Protein AF-0000000085123681 (afdb_homodimer)

Nearest PDB structures (foldseek):
  4dbl-assembly1_C  TM=9.066E-01  e=1.860E-17  Escherichia coli K-12
  4r9u-assembly1_D  TM=9.111E-01  e=3.218E-17  Escherichia coli K-12
  2qi9-assembly1_D  TM=9.043E-01  e=4.929E-17  Escherichia coli
  2ihy-assembly1_A  TM=8.482E-01  e=7.455E-18  Staphylococcus aureus
  8k1o-assembly1_B  TM=8.898E-01  e=1.957E-13  Mycobacterium tuberculosis H37Rv

Foldseek 3Di:
DKWFAQDDDPQAGGDTDDDDQQFAEEEAEDPSLCVVVVLCVQLCVPPDQGMDDPNHGLNPDDPLVSLQAEAEQDQFQDDDDQAAALLNLLQVLASPHRDVVLSVVLCVLQVNVVRRGPGLNPDDRQVSLSSSVSSQLNSAHSEYEAAASCVPPDDVNLVSVLVVLQDPSHGYYYYYHHALQSLLVSFGWYFYGGRNYTPDTGTSCVCPDPVNCCVRVNQQWDDDPSGIDGPD/DKWFAQDDDPQAGGDTDDDDQQFAEEEAEDPSLCVVVVLCVQLCVPPDQGMDDPNHGLNPDDPLVSLQAEAEQDQFQDDDDQQAALLNLLQVLASPHRDVVLSVVLCVLQVNVVRRGPGLNPDDRQVSLSSSVSSQLNSAHSEYEYAASCVPPDDVNLVSVLVVLQDPSHGYYYYYHHALQSLLVSFGWYFYGGRNYTPDTGTSCVCPDPVNCCVRVNQQWDDDPSGIDGPD

Structure (mmCIF, N/CA/C/O backbone):
data_AF-0000000085123681-model_v1
#
loop_
_entity.id
_entity.type
_entity.pdbx_description
1 polymer 'ABC transporter related protein'
#
loop_
_atom_site.group_PDB
_atom_site.id
_atom_site.type_symbol
_atom_site.label_atom_id
_atom_site.label_alt_id
_atom_site.label_comp_id
_atom_site.label_asym_id
_atom_site.label_entity_id
_atom_site.label_seq_id
_atom_site.pdbx_PDB_ins_code
_atom_site.Cartn_x
_atom_site.Cartn_y
_atom_site.Cartn_z
_atom_site.occupancy
_atom_site.B_iso_or_equiv
_atom_site.auth_seq_id
_atom_site.auth_comp_id
_atom_site.auth_asym_id
_atom_site.auth_atom_id
_atom_site.pdbx_PDB_model_num
ATOM 1 N N . MET A 1 1 ? -5.473 28.062 10.352 1 89.06 1 MET A N 1
ATOM 2 C CA . MET A 1 1 ? -6.574 27.891 9.414 1 89.06 1 MET A CA 1
ATOM 3 C C . MET A 1 1 ? -6.047 27.672 7.996 1 89.06 1 MET A C 1
ATOM 5 O O . MET A 1 1 ? -5.203 28.438 7.523 1 89.06 1 MET A O 1
ATOM 9 N N . LEU A 1 2 ? -6.25 26.625 7.355 1 96.75 2 LEU A N 1
ATOM 10 C CA . LEU A 1 2 ? -5.941 26.391 5.953 1 96.75 2 LEU A CA 1
ATOM 11 C C . LEU A 1 2 ? -7.184 26.562 5.082 1 96.75 2 LEU A C 1
ATOM 13 O O . LEU A 1 2 ? -8.258 26.062 5.426 1 96.75 2 LEU A O 1
ATOM 17 N N . GLU A 1 3 ? -7.031 27.391 3.98 1 97.44 3 GLU A N 1
ATOM 18 C CA . GLU A 1 3 ? -8.156 27.594 3.066 1 97.44 3 GLU A CA 1
ATOM 19 C C . GLU A 1 3 ? -7.703 27.5 1.611 1 97.44 3 GLU A C 1
ATOM 21 O O . GLU A 1 3 ? -6.605 27.938 1.264 1 97.44 3 GLU A O 1
ATOM 26 N N . ILE A 1 4 ? -8.492 26.938 0.807 1 98 4 ILE A N 1
ATOM 27 C CA . ILE A 1 4 ? -8.336 26.922 -0.644 1 98 4 ILE A CA 1
ATOM 28 C C . ILE A 1 4 ? -9.633 27.391 -1.304 1 98 4 ILE A C 1
ATOM 30 O O . ILE A 1 4 ? -10.719 26.938 -0.948 1 98 4 ILE A O 1
ATOM 34 N N . ASN A 1 5 ? -9.484 28.297 -2.256 1 96.62 5 ASN A N 1
ATOM 35 C CA . ASN A 1 5 ? -10.672 28.891 -2.855 1 96.62 5 ASN A CA 1
ATOM 36 C C . ASN A 1 5 ? -10.656 28.766 -4.375 1 96.62 5 ASN A C 1
ATOM 38 O O . ASN A 1 5 ? -9.758 29.281 -5.039 1 96.62 5 ASN A O 1
ATOM 42 N N . ASN A 1 6 ? -11.664 28.062 -4.859 1 96.69 6 ASN A N 1
ATOM 43 C CA . ASN A 1 6 ? -12 28 -6.277 1 96.69 6 ASN A CA 1
ATOM 44 C C . ASN A 1 6 ? -10.789 27.594 -7.121 1 96.69 6 ASN A C 1
ATOM 46 O O . ASN A 1 6 ? -10.477 28.266 -8.109 1 96.69 6 ASN A O 1
ATOM 50 N N . TYR A 1 7 ? -10.117 26.609 -6.738 1 97.62 7 TYR A N 1
ATOM 51 C CA . TYR A 1 7 ? -8.984 26.125 -7.516 1 97.62 7 TYR A CA 1
ATOM 52 C C . TYR A 1 7 ? -9.438 25.141 -8.594 1 97.62 7 TYR A C 1
ATOM 54 O O . TYR A 1 7 ? -10.219 24.234 -8.312 1 97.62 7 TYR A O 1
ATOM 62 N N . THR A 1 8 ? -8.992 25.391 -9.797 1 97.81 8 THR A N 1
ATOM 63 C CA . THR A 1 8 ? -9.281 24.5 -10.914 1 97.81 8 THR A CA 1
ATOM 64 C C . THR A 1 8 ? -8.031 24.25 -11.758 1 97.81 8 THR A C 1
ATOM 66 O O . THR A 1 8 ? -7.23 25.172 -11.969 1 97.81 8 THR A O 1
ATOM 69 N N . SER A 1 9 ? -7.797 23.062 -12.094 1 96.12 9 SER A N 1
ATOM 70 C CA . SER A 1 9 ? -6.75 22.641 -13.016 1 96.12 9 SER A CA 1
ATOM 71 C C . SER A 1 9 ? -7.254 21.531 -13.945 1 96.12 9 SER A C 1
ATOM 73 O O . SER A 1 9 ? -8.461 21.312 -14.055 1 96.12 9 SER A O 1
ATOM 75 N N . SER A 1 10 ? -6.336 20.938 -14.656 1 94 10 SER A N 1
ATOM 76 C CA . SER A 1 10 ? -6.715 19.844 -15.555 1 94 10 SER A CA 1
ATOM 77 C C . SER A 1 10 ? -7.207 18.641 -14.766 1 94 10 SER A C 1
ATOM 79 O O . SER A 1 10 ? -8.031 17.859 -15.258 1 94 10 SER A O 1
ATOM 81 N N . ILE A 1 11 ? -6.809 18.5 -13.508 1 93.88 11 ILE A N 1
ATOM 82 C CA . ILE A 1 11 ? -7.117 17.328 -12.703 1 93.88 11 ILE A CA 1
ATOM 83 C C . ILE A 1 11 ? -8.164 17.672 -11.648 1 93.88 11 ILE A C 1
ATOM 85 O O . ILE A 1 11 ? -9.094 16.906 -11.398 1 93.88 11 ILE A O 1
ATOM 89 N N . LEU A 1 12 ? -8.016 18.859 -11.102 1 97.88 12 LEU A N 1
ATOM 90 C CA . LEU A 1 12 ? -8.891 19.297 -10.023 1 97.88 12 LEU A CA 1
ATOM 91 C C . LEU A 1 12 ? -9.914 20.297 -10.523 1 97.88 12 LEU A C 1
ATOM 93 O O . LEU A 1 12 ? -9.586 21.172 -11.336 1 97.88 12 LEU A O 1
ATOM 97 N N . LYS A 1 13 ? -11.156 20.188 -10.039 1 97.75 13 LYS A N 1
ATOM 98 C CA . LYS A 1 13 ? -12.25 21.031 -10.516 1 97.75 13 LYS A CA 1
ATOM 99 C C . LYS A 1 13 ? -12.953 21.719 -9.352 1 97.75 13 LYS A C 1
ATOM 101 O O . LYS A 1 13 ? -13.586 21.062 -8.516 1 97.75 13 LYS A O 1
ATOM 106 N N . ASP A 1 14 ? -12.812 22.984 -9.352 1 97.56 14 ASP A N 1
ATOM 107 C CA . ASP A 1 14 ? -13.57 23.844 -8.453 1 97.56 14 ASP A CA 1
ATOM 108 C C . ASP A 1 14 ? -13.375 23.422 -6.992 1 97.56 14 ASP A C 1
ATOM 110 O O . ASP A 1 14 ? -14.344 23.172 -6.277 1 97.56 14 ASP A O 1
ATOM 114 N N . ILE A 1 15 ? -12.203 23.375 -6.566 1 98.56 15 ILE A N 1
ATOM 115 C CA . ILE A 1 15 ? -11.875 22.953 -5.211 1 98.56 15 ILE A CA 1
ATOM 116 C C . ILE A 1 15 ? -11.945 24.141 -4.262 1 98.56 15 ILE A C 1
ATOM 118 O O . ILE A 1 15 ? -11.234 25.125 -4.441 1 98.56 15 ILE A O 1
ATOM 122 N N . SER A 1 16 ? -12.828 24.062 -3.293 1 98.56 16 SER A N 1
ATOM 123 C CA . SER A 1 16 ? -12.961 25.078 -2.248 1 98.56 16 SER A CA 1
ATOM 124 C C . SER A 1 16 ? -13.305 24.438 -0.906 1 98.56 16 SER A C 1
ATOM 126 O O . SER A 1 16 ? -14.25 23.641 -0.812 1 98.56 16 SER A O 1
ATOM 128 N N . PHE A 1 17 ? -12.516 24.656 0.119 1 98.31 17 PHE A N 1
ATOM 129 C CA . PHE A 1 17 ? -12.82 24.266 1.49 1 98.31 17 PHE A CA 1
ATOM 130 C C . PHE A 1 17 ? -11.867 24.938 2.469 1 98.31 17 PHE A C 1
ATOM 132 O O . PHE A 1 17 ? -10.922 25.609 2.059 1 98.31 17 PHE A O 1
ATOM 139 N N . HIS A 1 18 ? -12.156 24.859 3.705 1 97.44 18 HIS A N 1
ATOM 140 C CA . HIS A 1 18 ? -11.273 25.375 4.746 1 97.44 18 HIS A CA 1
ATOM 141 C C . HIS A 1 18 ? -11.258 24.453 5.957 1 97.44 18 HIS A C 1
ATOM 143 O O . HIS A 1 18 ? -12.227 23.734 6.207 1 97.44 18 HIS A O 1
ATOM 149 N N . ILE A 1 19 ? -10.18 24.438 6.598 1 96.62 19 ILE A N 1
ATOM 150 C CA . ILE A 1 19 ? -10.047 23.703 7.855 1 96.62 19 ILE A CA 1
ATOM 151 C C . ILE A 1 19 ? -9.547 24.641 8.953 1 96.62 19 ILE A C 1
ATOM 153 O O . ILE A 1 19 ? -8.672 25.469 8.711 1 96.62 19 ILE A O 1
ATOM 157 N N . LYS A 1 20 ? -10.133 24.484 10.117 1 96.31 20 LYS A N 1
ATOM 158 C CA . LYS A 1 20 ? -9.781 25.328 11.25 1 96.31 20 LYS A CA 1
ATOM 159 C C . LYS A 1 20 ? -8.438 24.922 11.836 1 96.31 20 LYS A C 1
ATOM 161 O O . LYS A 1 20 ? -7.914 23.859 11.531 1 96.31 20 LYS A O 1
ATOM 166 N N . GLU A 1 21 ? -8.039 25.828 12.664 1 92.94 21 GLU A N 1
ATOM 167 C CA . GLU A 1 21 ? -6.824 25.5 13.398 1 92.94 21 GLU A CA 1
ATOM 168 C C . GLU A 1 21 ? -7.027 24.266 14.289 1 92.94 21 GLU A C 1
ATOM 170 O O . GLU A 1 21 ? -8.086 24.109 14.906 1 92.94 21 GLU A O 1
ATOM 175 N N . ASN A 1 22 ? -6.176 23.344 14.297 1 88.94 22 ASN A N 1
ATOM 176 C CA . ASN A 1 22 ? -6.145 22.125 15.117 1 88.94 22 ASN A CA 1
ATOM 177 C C . ASN A 1 22 ? -7.18 21.109 14.648 1 88.94 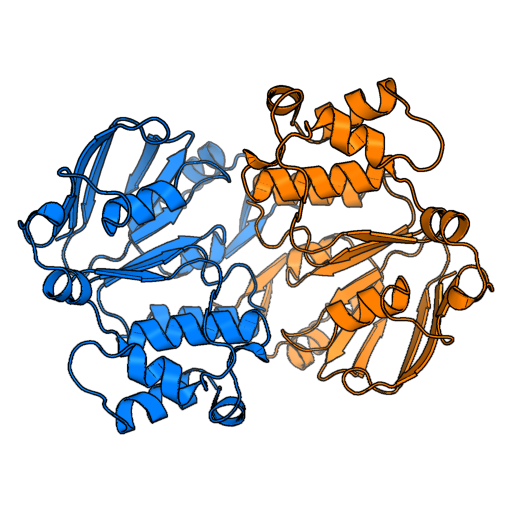22 ASN A C 1
ATOM 179 O O . ASN A 1 22 ? -7.523 20.188 15.391 1 88.94 22 ASN A O 1
ATOM 183 N N . GLU A 1 23 ? -7.809 21.422 13.547 1 96.5 23 GLU A N 1
ATOM 184 C CA . GLU A 1 23 ? -8.703 20.438 12.945 1 96.5 23 GLU A CA 1
ATOM 185 C C . GLU A 1 23 ? -7.953 19.531 11.961 1 96.5 23 GLU A C 1
ATOM 187 O O . GLU A 1 23 ? -7.367 20.016 10.992 1 96.5 23 GLU A O 1
ATOM 192 N N . ASN A 1 24 ? -7.949 18.281 12.281 1 98.31 24 ASN A N 1
ATOM 193 C CA . ASN A 1 24 ? -7.301 17.328 11.398 1 98.31 24 ASN A CA 1
ATOM 194 C C . ASN A 1 24 ? -8.242 16.859 10.289 1 98.31 24 ASN A C 1
ATOM 196 O O . ASN A 1 24 ? -9.461 16.891 10.453 1 98.31 24 ASN A O 1
ATOM 200 N N . LEU A 1 25 ? -7.676 16.5 9.18 1 98.75 25 LEU A N 1
ATOM 201 C CA . LEU A 1 25 ? -8.453 16.156 7.988 1 98.75 25 LEU A CA 1
ATOM 202 C C . LEU A 1 25 ? -7.98 14.836 7.391 1 98.75 25 LEU A C 1
ATOM 204 O O . LEU A 1 25 ? -6.777 14.57 7.34 1 98.75 25 LEU A O 1
ATOM 208 N N . ILE A 1 26 ? -8.914 14.047 6.969 1 98.81 26 ILE A N 1
ATOM 209 C CA . ILE A 1 26 ? -8.625 12.875 6.148 1 98.81 26 ILE A CA 1
ATOM 210 C C . ILE A 1 26 ? -9.164 13.094 4.734 1 98.81 26 ILE A C 1
ATOM 212 O O . ILE A 1 26 ? -10.305 13.539 4.559 1 98.81 26 ILE A O 1
ATOM 216 N N . ILE A 1 27 ? -8.344 12.82 3.795 1 98.62 27 ILE A N 1
ATOM 217 C CA . ILE A 1 27 ? -8.758 12.883 2.398 1 98.62 27 ILE A CA 1
ATOM 218 C C . ILE A 1 27 ? -8.93 11.469 1.846 1 98.62 27 ILE A C 1
ATOM 220 O O . ILE A 1 27 ? -7.984 10.672 1.862 1 98.62 27 ILE A O 1
ATOM 224 N N . LEU A 1 28 ? -10.117 11.172 1.39 1 97.94 28 LEU A N 1
ATOM 225 C CA . LEU A 1 28 ? -10.477 9.875 0.819 1 97.94 28 LEU A CA 1
ATOM 226 C C . LEU A 1 28 ? -10.898 10.023 -0.64 1 97.94 28 LEU A C 1
ATOM 228 O O . LEU A 1 28 ? -11.188 11.133 -1.097 1 97.94 28 LEU A O 1
ATOM 232 N N . GLY A 1 29 ? -10.922 8.914 -1.318 1 95.56 29 GLY A N 1
ATOM 233 C CA . GLY A 1 29 ? -11.297 8.852 -2.723 1 95.56 29 GLY A CA 1
ATOM 234 C C . GLY A 1 29 ? -10.68 7.676 -3.453 1 95.56 29 GLY A C 1
ATOM 235 O O . GLY A 1 29 ? -9.703 7.086 -2.979 1 95.56 29 GLY A O 1
ATOM 236 N N . HIS A 1 30 ? -11.211 7.379 -4.57 1 91.31 30 HIS A N 1
ATOM 237 C CA . HIS A 1 30 ? -10.703 6.262 -5.355 1 91.31 30 HIS A CA 1
ATOM 238 C C . HIS A 1 30 ? -9.352 6.594 -5.98 1 91.31 30 HIS A C 1
ATOM 240 O O . HIS A 1 30 ? -8.922 7.746 -5.957 1 91.31 30 HIS A O 1
ATOM 246 N N . ASN A 1 31 ? -8.688 5.574 -6.508 1 88.94 31 ASN A N 1
ATOM 247 C CA . ASN A 1 31 ? -7.449 5.809 -7.242 1 88.94 31 ASN A CA 1
ATOM 248 C C . ASN A 1 31 ? -7.668 6.754 -8.422 1 88.94 31 ASN A C 1
ATOM 250 O O . ASN A 1 31 ? -8.617 6.586 -9.188 1 88.94 31 ASN A O 1
ATOM 254 N N . GLY A 1 32 ? -6.855 7.758 -8.508 1 87.62 32 GLY A N 1
ATOM 255 C CA . GLY A 1 32 ? -6.957 8.695 -9.609 1 87.62 32 GLY A CA 1
ATOM 256 C C . GLY A 1 32 ? -7.926 9.836 -9.344 1 87.62 32 GLY A C 1
ATOM 257 O O . GLY A 1 32 ? -8.188 10.656 -10.219 1 87.62 32 GLY A O 1
ATOM 258 N N . ALA A 1 33 ? -8.398 9.953 -8.148 1 93.19 33 ALA A N 1
ATOM 259 C CA . ALA A 1 33 ? -9.414 10.953 -7.836 1 93.19 33 ALA A CA 1
ATOM 260 C C . ALA A 1 33 ? -8.805 12.344 -7.723 1 93.19 33 ALA A C 1
ATOM 262 O O . ALA A 1 33 ? -9.531 13.344 -7.668 1 93.19 33 ALA A O 1
ATOM 263 N N . GLY A 1 34 ? -7.512 12.453 -7.645 1 94.62 34 GLY A N 1
ATOM 264 C CA . GLY A 1 34 ? -6.848 13.75 -7.559 1 94.62 34 GLY A CA 1
ATOM 265 C C . GLY A 1 34 ? -6.293 14.047 -6.176 1 94.62 34 GLY A C 1
ATOM 266 O O . GLY A 1 34 ? -5.883 15.172 -5.895 1 94.62 34 GLY A O 1
ATOM 267 N N . LYS A 1 35 ? -6.262 13.094 -5.293 1 96.31 35 LYS A N 1
ATOM 268 C CA . LYS A 1 35 ? -5.879 13.281 -3.898 1 96.31 35 LYS A CA 1
ATOM 269 C C . LYS A 1 35 ? -4.445 13.789 -3.783 1 96.31 35 LYS A C 1
ATOM 271 O O . LYS A 1 35 ? -4.18 14.773 -3.092 1 96.31 35 LYS A O 1
ATOM 276 N N . SER A 1 36 ? -3.535 13.094 -4.496 1 94.25 36 SER A N 1
ATOM 277 C CA . SER A 1 36 ? -2.129 13.477 -4.445 1 94.25 36 SER A CA 1
ATOM 278 C C . SER A 1 36 ? -1.908 14.852 -5.066 1 94.25 36 SER A C 1
ATOM 280 O O . SER A 1 36 ? -1.092 15.633 -4.578 1 94.25 36 SER A O 1
ATOM 282 N N . THR A 1 37 ? -2.6 15.141 -6.141 1 95.44 37 THR A N 1
ATOM 283 C CA . THR A 1 37 ? -2.525 16.469 -6.75 1 95.44 37 THR A CA 1
ATOM 284 C C . THR A 1 37 ? -2.992 17.547 -5.773 1 95.44 37 THR A C 1
ATOM 286 O O . THR A 1 37 ? -2.346 18.578 -5.637 1 95.44 37 THR A O 1
ATOM 289 N N . LEU A 1 38 ? -4.066 17.25 -5.117 1 98 38 LEU A N 1
ATOM 290 C CA . LEU A 1 38 ? -4.566 18.203 -4.125 1 98 38 LEU A CA 1
ATOM 291 C C . LEU A 1 38 ? -3.535 18.438 -3.027 1 98 38 LEU A C 1
ATOM 293 O O . LEU A 1 38 ? -3.297 19.578 -2.629 1 98 38 LEU A O 1
ATOM 297 N N . ALA A 1 39 ? -2.902 17.359 -2.566 1 97.5 39 ALA A N 1
ATOM 298 C CA . ALA A 1 39 ? -1.876 17.469 -1.533 1 97.5 39 ALA A CA 1
ATOM 299 C C . ALA A 1 39 ? -0.741 18.391 -1.988 1 97.5 39 ALA A C 1
ATOM 301 O O . ALA A 1 39 ? -0.272 19.234 -1.223 1 97.5 39 ALA A O 1
ATOM 302 N N . LYS A 1 40 ? -0.34 18.266 -3.203 1 96.81 40 LYS A N 1
ATOM 303 C CA . LYS A 1 40 ? 0.75 19.062 -3.754 1 96.81 40 LYS A CA 1
ATOM 304 C C . LYS A 1 40 ? 0.334 20.531 -3.914 1 96.81 40 LYS A C 1
ATOM 306 O O . LYS A 1 40 ? 1.151 21.438 -3.744 1 96.81 40 LYS A O 1
ATOM 311 N N . VAL A 1 41 ? -0.884 20.719 -4.242 1 97.31 41 VAL A N 1
ATOM 312 C CA . VAL A 1 41 ? -1.42 22.078 -4.348 1 97.31 41 VAL A CA 1
ATOM 313 C C . VAL A 1 41 ? -1.457 22.719 -2.969 1 97.31 41 VAL A C 1
ATOM 315 O O . VAL A 1 41 ? -0.987 23.844 -2.793 1 97.31 41 VAL A O 1
ATOM 318 N N . LEU A 1 42 ? -1.96 22 -1.982 1 97.5 42 LEU A N 1
ATOM 319 C CA . LEU A 1 42 ? -2.082 22.531 -0.626 1 97.5 42 LEU A CA 1
ATOM 320 C C . LEU A 1 42 ? -0.713 22.875 -0.052 1 97.5 42 LEU A C 1
ATOM 322 O O . LEU A 1 42 ? -0.587 23.812 0.741 1 97.5 42 LEU A O 1
ATOM 326 N N . SER A 1 43 ? 0.313 22.141 -0.444 1 95.75 43 SER A N 1
ATOM 327 C CA . SER A 1 43 ? 1.657 22.344 0.089 1 95.75 43 SER A CA 1
ATOM 328 C C . SER A 1 43 ? 2.477 23.266 -0.812 1 95.75 43 SER A C 1
ATOM 330 O O . SER A 1 43 ? 3.672 23.453 -0.586 1 95.75 43 SER A O 1
ATOM 332 N N . ASN A 1 44 ? 1.886 23.703 -1.94 1 94.88 44 ASN A N 1
ATOM 333 C CA . ASN A 1 44 ? 2.465 24.641 -2.898 1 94.88 44 ASN A CA 1
ATOM 334 C C . ASN A 1 44 ? 3.604 24 -3.688 1 94.88 44 ASN A C 1
ATOM 336 O O . ASN A 1 44 ? 4.445 24.703 -4.25 1 94.88 44 ASN A O 1
ATOM 340 N N . LEU A 1 45 ? 3.713 22.734 -3.617 1 93.44 45 LEU A N 1
ATOM 341 C CA . LEU A 1 45 ? 4.605 22.062 -4.547 1 93.44 45 LEU A CA 1
ATOM 342 C C . LEU A 1 45 ? 4.152 22.266 -5.988 1 93.44 45 LEU A C 1
ATOM 344 O O . LEU A 1 45 ? 4.969 22.234 -6.914 1 93.44 45 LEU A O 1
ATOM 348 N N . ILE A 1 46 ? 2.891 22.312 -6.168 1 94.62 46 ILE A N 1
ATOM 349 C CA . ILE A 1 46 ? 2.307 22.891 -7.371 1 94.62 46 ILE A CA 1
ATOM 350 C C . ILE A 1 46 ? 1.895 24.344 -7.102 1 94.62 46 ILE A C 1
ATOM 352 O O . ILE A 1 46 ? 0.956 24.594 -6.344 1 94.62 46 ILE A O 1
ATOM 356 N N . GLU A 1 47 ? 2.531 25.172 -7.691 1 93.75 47 GLU A N 1
ATOM 357 C CA . GLU A 1 47 ? 2.355 26.594 -7.406 1 93.75 47 GLU A CA 1
ATOM 358 C C . GLU A 1 47 ? 0.937 27.062 -7.73 1 93.75 47 GLU A C 1
ATOM 360 O O . GLU A 1 47 ? 0.366 26.656 -8.742 1 93.75 47 GLU A O 1
ATOM 365 N N . ASN A 1 48 ? 0.428 27.875 -6.812 1 93.25 48 ASN A N 1
ATOM 366 C CA . ASN A 1 48 ? -0.916 28.422 -6.98 1 93.25 48 ASN A CA 1
ATOM 367 C C . ASN A 1 48 ? -1.164 29.609 -6.047 1 93.25 48 ASN A C 1
ATOM 369 O O . ASN A 1 48 ? -0.408 29.812 -5.098 1 93.25 48 ASN A O 1
ATOM 373 N N . SER A 1 49 ? -2.189 30.328 -6.293 1 93.62 49 SER A N 1
ATOM 374 C CA . SER A 1 49 ? -2.523 31.484 -5.473 1 93.62 49 SER A CA 1
ATOM 375 C C . SER A 1 49 ? -3.828 31.266 -4.715 1 93.62 49 SER A C 1
ATOM 377 O O . SER A 1 49 ? -4.355 32.188 -4.098 1 93.62 49 SER A O 1
ATOM 379 N N . SER A 1 50 ? -4.289 30.094 -4.707 1 96.12 50 SER A N 1
ATOM 380 C CA . SER A 1 50 ? -5.629 29.828 -4.188 1 96.12 50 SER A CA 1
ATOM 381 C C . SER A 1 50 ? -5.57 29.344 -2.742 1 96.12 50 SER A C 1
ATOM 383 O O . SER A 1 50 ? -6.605 29.219 -2.082 1 96.12 50 SER A O 1
ATOM 385 N N . VAL A 1 51 ? -4.387 29.031 -2.238 1 97 51 VAL A N 1
ATOM 386 C CA . VAL A 1 51 ? -4.246 28.438 -0.915 1 97 51 VAL A CA 1
ATOM 387 C C . VAL A 1 51 ? -3.717 29.469 0.068 1 97 51 VAL A C 1
ATOM 389 O O . VAL A 1 51 ? -2.738 30.172 -0.22 1 97 51 VAL A O 1
ATOM 392 N N . LYS A 1 52 ? -4.355 29.562 1.202 1 96.25 52 LYS A N 1
ATOM 393 C CA . LYS A 1 52 ? -3.916 30.422 2.295 1 96.25 52 LYS A CA 1
ATOM 394 C C . LYS A 1 52 ? -3.799 29.641 3.6 1 96.25 52 LYS A C 1
ATOM 396 O O . LYS A 1 52 ? -4.617 28.766 3.883 1 96.25 52 LYS A O 1
ATOM 401 N N . ILE A 1 53 ? -2.789 29.906 4.305 1 95.5 53 ILE A N 1
ATOM 402 C CA . ILE A 1 53 ? -2.621 29.406 5.664 1 95.5 53 ILE A CA 1
ATOM 403 C C . ILE A 1 53 ? -2.467 30.594 6.625 1 95.5 53 ILE A C 1
ATOM 405 O O . ILE A 1 53 ? -1.621 31.469 6.418 1 95.5 53 ILE A O 1
ATOM 409 N N . PHE A 1 54 ? -3.301 30.625 7.594 1 92.88 54 PHE A N 1
ATOM 410 C CA . PHE A 1 54 ? -3.34 31.75 8.516 1 92.88 54 PHE A CA 1
ATOM 411 C C . PHE A 1 54 ? -3.436 33.062 7.762 1 92.88 54 PHE A C 1
ATOM 413 O O . PHE A 1 54 ? -2.668 34 8.023 1 92.88 54 PHE A O 1
ATOM 420 N N . ASN A 1 55 ? -4.188 33.094 6.801 1 90.62 55 ASN A N 1
ATOM 421 C CA . ASN A 1 55 ? -4.539 34.25 6 1 90.62 55 ASN A CA 1
ATOM 422 C C . ASN A 1 55 ? -3.359 34.719 5.152 1 90.62 55 ASN A C 1
ATOM 424 O O . ASN A 1 55 ? -3.352 35.844 4.668 1 90.62 55 ASN A O 1
ATOM 428 N N . GLN A 1 56 ? -2.363 33.938 5.055 1 91.56 56 GLN A N 1
ATOM 429 C CA . GLN A 1 56 ? -1.228 34.25 4.195 1 91.56 56 GLN A CA 1
ATOM 430 C C . GLN A 1 56 ? -1.214 33.344 2.955 1 91.56 56 GLN A C 1
ATOM 432 O O . GLN A 1 56 ? -1.338 32.125 3.061 1 91.56 56 GLN A O 1
ATOM 437 N N . ASN A 1 57 ? -1.029 34.031 1.874 1 92.19 57 ASN A N 1
ATOM 438 C CA . ASN A 1 57 ? -0.898 33.25 0.641 1 92.19 57 ASN A CA 1
ATOM 439 C C . ASN A 1 57 ? 0.441 32.531 0.576 1 92.19 57 ASN A C 1
ATOM 441 O O . ASN A 1 57 ? 1.498 33.156 0.706 1 92.19 57 ASN A O 1
ATOM 445 N N . LEU A 1 58 ? 0.416 31.281 0.277 1 89.81 58 LEU A N 1
ATOM 446 C CA . LEU A 1 58 ? 1.618 30.453 0.318 1 89.81 58 LEU A CA 1
ATOM 447 C C . LEU A 1 58 ? 2.604 30.875 -0.766 1 89.81 58 LEU A C 1
ATOM 449 O O . LEU A 1 58 ? 3.816 30.719 -0.603 1 89.81 58 LEU A O 1
ATOM 453 N N . GLU A 1 59 ? 2.066 31.359 -1.829 1 86.94 59 GLU A N 1
ATOM 454 C CA . GLU A 1 59 ? 2.934 31.766 -2.93 1 86.94 59 GLU A CA 1
ATOM 455 C C . GLU A 1 59 ? 3.756 33 -2.555 1 86.94 59 GLU A C 1
ATOM 457 O O . GLU A 1 59 ? 4.797 33.25 -3.16 1 86.94 59 GLU A O 1
ATOM 462 N N . ASN A 1 60 ? 3.328 33.719 -1.537 1 89.75 60 ASN A N 1
ATOM 463 C CA . ASN A 1 60 ? 3.941 35 -1.206 1 89.75 60 ASN A CA 1
ATOM 464 C C . ASN A 1 60 ? 4.898 34.875 -0.024 1 89.75 60 ASN A C 1
ATOM 466 O O . ASN A 1 60 ? 5.465 35.875 0.431 1 89.75 60 ASN A O 1
ATOM 470 N N . ILE A 1 61 ? 5.055 33.688 0.452 1 90.44 61 ILE A N 1
ATOM 471 C CA . ILE A 1 61 ? 5.922 33.562 1.617 1 90.44 61 ILE A CA 1
ATOM 472 C C . ILE A 1 61 ? 7.227 32.875 1.213 1 90.44 61 ILE A C 1
ATOM 474 O O . ILE A 1 61 ? 7.285 32.219 0.183 1 90.44 61 ILE A O 1
ATOM 478 N N . SER A 1 62 ? 8.258 33.156 2.053 1 91.31 62 SER A N 1
ATOM 479 C CA . SER A 1 62 ? 9.555 32.562 1.773 1 91.31 62 SER A CA 1
ATOM 480 C C . SER A 1 62 ? 9.508 31.031 1.946 1 91.31 62 SER A C 1
ATOM 482 O O . SER A 1 62 ? 8.633 30.516 2.639 1 91.31 62 SER A O 1
ATOM 484 N N . ASP A 1 63 ? 10.43 30.375 1.369 1 90.19 63 ASP A N 1
ATOM 485 C CA . ASP A 1 63 ? 10.523 28.922 1.469 1 90.19 63 ASP A CA 1
ATOM 486 C C . ASP A 1 63 ? 10.703 28.469 2.92 1 90.19 63 ASP A C 1
ATOM 488 O O . ASP A 1 63 ? 10.117 27.469 3.346 1 90.19 63 ASP A O 1
ATOM 492 N N . LYS A 1 64 ? 11.461 29.25 3.59 1 91.75 64 LYS A N 1
ATOM 493 C CA . LYS A 1 64 ? 11.711 28.922 4.988 1 91.75 64 LYS A CA 1
ATOM 494 C C . LYS A 1 64 ? 10.438 29.031 5.82 1 91.75 64 LYS A C 1
ATOM 496 O O . LYS A 1 64 ? 10.133 28.141 6.613 1 91.75 64 LYS A O 1
ATOM 501 N N . GLN A 1 65 ? 9.758 30.078 5.59 1 93.56 65 GLN A N 1
ATOM 502 C CA . GLN A 1 65 ? 8.5 30.266 6.312 1 93.56 65 GLN A CA 1
ATOM 503 C C . GLN A 1 65 ? 7.477 29.219 5.918 1 93.56 65 GLN A C 1
ATOM 505 O O . GLN A 1 65 ? 6.746 28.703 6.766 1 93.56 65 GLN A O 1
ATOM 510 N N . ARG A 1 66 ? 7.438 28.938 4.688 1 94.12 66 ARG A N 1
ATOM 511 C CA . ARG A 1 66 ? 6.516 27.906 4.199 1 94.12 66 ARG A CA 1
ATOM 512 C C . ARG A 1 66 ? 6.785 26.562 4.867 1 94.12 66 ARG A C 1
ATOM 514 O O . ARG A 1 66 ? 5.852 25.859 5.258 1 94.12 66 ARG A O 1
ATOM 521 N N . ALA A 1 67 ? 8.047 26.266 5.023 1 94.12 67 ALA A N 1
ATOM 522 C CA . ALA A 1 67 ? 8.445 25 5.613 1 94.12 67 ALA A CA 1
ATOM 523 C C . ALA A 1 67 ? 7.977 24.891 7.062 1 94.12 67 ALA A C 1
ATOM 525 O O . ALA A 1 67 ? 7.703 23.797 7.559 1 94.12 67 ALA A O 1
ATOM 526 N N . THR A 1 68 ? 7.867 26 7.707 1 95.12 68 THR A N 1
ATOM 527 C CA . THR A 1 68 ? 7.41 25.984 9.094 1 95.12 68 THR A CA 1
ATOM 528 C C . THR A 1 68 ? 5.891 25.828 9.156 1 95.12 68 THR A C 1
ATOM 530 O O . THR A 1 68 ? 5.352 25.359 10.156 1 95.12 68 THR A O 1
ATOM 533 N N . LEU A 1 69 ? 5.246 26.203 8.094 1 95.44 69 LEU A N 1
ATOM 534 C CA . LEU A 1 69 ? 3.789 26.188 8.094 1 95.44 69 LEU A CA 1
ATOM 535 C C . LEU A 1 69 ? 3.252 24.844 7.637 1 95.44 69 LEU A C 1
ATOM 537 O O . LEU A 1 69 ? 2.309 24.312 8.227 1 95.44 69 LEU A O 1
ATOM 541 N N . ILE A 1 70 ? 3.881 24.344 6.562 1 96.88 70 ILE A N 1
ATOM 542 C CA . ILE A 1 70 ? 3.299 23.141 5.984 1 96.88 70 ILE A CA 1
ATOM 543 C C . ILE A 1 70 ? 4.41 22.203 5.504 1 96.88 70 ILE A C 1
ATOM 545 O O . ILE A 1 70 ? 5.402 22.656 4.922 1 96.88 70 ILE A O 1
ATOM 549 N N . ASN A 1 71 ? 4.316 20.922 5.887 1 97 71 ASN A N 1
ATOM 550 C CA . ASN A 1 71 ? 5.215 19.859 5.465 1 97 71 ASN A CA 1
ATOM 551 C C . ASN A 1 71 ? 4.469 18.781 4.684 1 97 71 ASN A C 1
ATOM 553 O O . ASN A 1 71 ? 3.338 18.422 5.031 1 97 71 ASN A O 1
ATOM 557 N N . TYR A 1 72 ? 5.055 18.297 3.59 1 97.44 72 TYR A N 1
ATOM 558 C CA . TYR A 1 72 ? 4.48 17.25 2.76 1 97.44 72 TYR A CA 1
ATOM 559 C C . TYR A 1 72 ? 5.316 15.977 2.834 1 97.44 72 TYR A C 1
ATOM 561 O O . TYR A 1 72 ? 6.512 15.992 2.523 1 97.44 72 TYR A O 1
ATOM 569 N N . ILE A 1 73 ? 4.625 14.906 3.275 1 97.06 73 ILE A N 1
ATOM 570 C CA . ILE A 1 73 ? 5.262 13.594 3.336 1 97.06 73 ILE A CA 1
ATOM 571 C C . ILE A 1 73 ? 4.785 12.734 2.166 1 97.06 73 ILE A C 1
ATOM 573 O O . ILE A 1 73 ? 3.621 12.336 2.115 1 97.06 73 ILE A O 1
ATOM 577 N N . PRO A 1 74 ? 5.695 12.367 1.263 1 94.12 74 PRO A N 1
ATOM 578 C CA . PRO A 1 74 ? 5.32 11.602 0.07 1 94.12 74 PRO A CA 1
ATOM 579 C C . PRO A 1 74 ? 5.051 10.133 0.374 1 94.12 74 PRO A C 1
ATOM 581 O O . PRO A 1 74 ? 5.395 9.648 1.455 1 94.12 74 PRO A O 1
ATOM 584 N N . PRO A 1 75 ? 4.418 9.461 -0.584 1 89 75 PRO A N 1
ATOM 585 C CA . PRO A 1 75 ? 4.113 8.039 -0.384 1 89 75 PRO A CA 1
ATOM 586 C C . PRO A 1 75 ? 5.359 7.16 -0.396 1 89 75 PRO A C 1
ATOM 588 O O . PRO A 1 75 ? 5.336 6.043 0.126 1 89 75 PRO A O 1
ATOM 591 N N . LYS A 1 76 ? 6.352 7.609 -1.057 1 83.81 76 LYS A N 1
ATOM 592 C CA . LYS A 1 76 ? 7.582 6.832 -1.14 1 83.81 76 LYS A CA 1
ATOM 593 C C . LYS A 1 76 ? 8.781 7.652 -0.668 1 83.81 76 LYS A C 1
ATOM 595 O O . LYS A 1 76 ? 8.883 8.844 -0.962 1 83.81 76 LYS A O 1
ATOM 600 N N . PHE A 1 77 ? 9.578 6.887 0.035 1 79.56 77 PHE A N 1
ATOM 601 C CA . PHE A 1 77 ? 10.844 7.469 0.474 1 79.56 77 PHE A CA 1
ATOM 602 C C . PHE A 1 77 ? 11.82 7.578 -0.689 1 79.56 77 PHE A C 1
ATOM 604 O O . PHE A 1 77 ? 12.156 6.578 -1.326 1 79.56 77 PHE A O 1
ATOM 611 N N . GLU A 1 78 ? 12.109 8.688 -1.101 1 75.88 78 GLU A N 1
ATOM 612 C CA . GLU A 1 78 ? 13.102 8.875 -2.154 1 75.88 78 GLU A CA 1
ATOM 613 C C . GLU A 1 78 ? 14.305 9.656 -1.645 1 75.88 78 GLU A C 1
ATOM 615 O O . GLU A 1 78 ? 14.156 10.75 -1.099 1 75.88 78 GLU A O 1
ATOM 620 N N . ILE A 1 79 ? 15.383 8.945 -1.48 1 69.88 79 ILE A N 1
ATOM 621 C CA . ILE A 1 79 ? 16.594 9.641 -1.045 1 69.88 79 ILE A CA 1
ATOM 622 C C . ILE A 1 79 ? 17.609 9.672 -2.182 1 69.88 79 ILE A C 1
ATOM 624 O O . ILE A 1 79 ? 17.828 8.656 -2.846 1 69.88 79 ILE A O 1
ATOM 628 N N . PHE A 1 80 ? 18.156 10.727 -2.295 1 65.69 80 PHE A N 1
ATOM 629 C CA . PHE A 1 80 ? 19.156 10.922 -3.348 1 65.69 80 PHE A CA 1
ATOM 630 C C . PHE A 1 80 ? 20.547 10.523 -2.865 1 65.69 80 PHE A C 1
ATOM 632 O O . PHE A 1 80 ? 21.375 10.07 -3.654 1 65.69 80 PHE A O 1
ATOM 639 N N . ASP A 1 81 ? 20.781 10.703 -1.628 1 74.06 81 ASP A N 1
ATOM 640 C CA . ASP A 1 81 ? 22.109 10.398 -1.073 1 74.06 81 ASP A CA 1
ATOM 641 C C . ASP A 1 81 ? 22.156 8.977 -0.523 1 74.06 81 ASP A C 1
ATOM 643 O O . ASP A 1 81 ? 21.531 8.672 0.497 1 74.06 81 ASP A O 1
ATOM 647 N N . GLU A 1 82 ? 22.938 8.234 -1.133 1 78.56 82 GLU A N 1
ATOM 648 C CA . GLU A 1 82 ? 23 6.809 -0.834 1 78.56 82 GLU A CA 1
ATOM 649 C C . GLU A 1 82 ? 23.688 6.555 0.505 1 78.56 82 GLU A C 1
ATOM 651 O O . GLU A 1 82 ? 23.578 5.465 1.07 1 78.56 82 GLU A O 1
ATOM 656 N N . TYR A 1 83 ? 24.25 7.582 1.136 1 86.62 83 TYR A N 1
ATOM 657 C CA . TYR A 1 83 ? 25.094 7.332 2.303 1 86.62 83 TYR A CA 1
ATOM 658 C C . TYR A 1 83 ? 24.531 8.031 3.535 1 86.62 83 TYR A C 1
ATOM 660 O O . TYR A 1 83 ? 25.172 8.047 4.59 1 86.62 83 TYR A O 1
ATOM 668 N N . ILE A 1 84 ? 23.453 8.516 3.488 1 91.69 84 ILE A N 1
ATOM 669 C CA . ILE A 1 84 ? 22.875 9.219 4.633 1 91.69 84 ILE A CA 1
ATOM 670 C C . ILE A 1 84 ? 22.328 8.211 5.641 1 91.69 84 ILE A C 1
ATOM 672 O O . ILE A 1 84 ? 21.625 7.27 5.266 1 91.69 84 ILE A O 1
ATOM 676 N N . THR A 1 85 ? 22.734 8.391 6.879 1 93.81 85 THR A N 1
ATOM 677 C CA . THR A 1 85 ? 22.25 7.516 7.945 1 93.81 85 THR A CA 1
ATOM 678 C C . THR A 1 85 ? 20.891 7.969 8.445 1 93.81 85 THR A C 1
ATOM 680 O O . THR A 1 85 ? 20.438 9.078 8.141 1 93.81 85 THR A O 1
ATOM 683 N N . LEU A 1 86 ? 20.266 7.094 9.172 1 95.12 86 LEU A N 1
ATOM 684 C CA . LEU A 1 86 ? 18.969 7.414 9.773 1 95.12 86 LEU A CA 1
ATOM 685 C C . LEU A 1 86 ? 19.062 8.688 10.609 1 95.12 86 LEU A C 1
ATOM 687 O O . LEU A 1 86 ? 18.25 9.602 10.445 1 95.12 86 LEU A O 1
ATOM 691 N N . ARG A 1 87 ? 20.047 8.742 11.516 1 94.38 87 ARG A N 1
ATOM 692 C CA . ARG A 1 87 ? 20.203 9.898 12.391 1 94.38 87 ARG A CA 1
ATOM 693 C C . ARG A 1 87 ? 20.438 11.172 11.586 1 94.38 87 ARG A C 1
ATOM 695 O O . ARG A 1 87 ? 19.828 12.211 11.852 1 94.38 87 ARG A O 1
ATOM 702 N N . GLU A 1 88 ? 21.312 11.062 10.602 1 93.62 88 GLU A N 1
ATOM 703 C CA . GLU A 1 88 ? 21.609 12.219 9.766 1 93.62 88 GLU A CA 1
ATOM 704 C C . GLU A 1 88 ? 20.359 12.711 9.047 1 93.62 88 GLU A C 1
ATOM 706 O O . GLU A 1 88 ? 20.141 13.922 8.938 1 93.62 88 GLU A O 1
ATOM 711 N N . PHE A 1 89 ? 19.594 11.812 8.555 1 94.25 89 PHE A N 1
ATOM 712 C CA . PHE A 1 89 ? 18.359 12.164 7.859 1 94.25 89 PHE A CA 1
ATOM 713 C C . PHE A 1 89 ? 17.422 12.938 8.781 1 94.25 89 PHE A C 1
ATOM 715 O O . PHE A 1 89 ? 16.859 13.961 8.383 1 94.25 89 PHE A O 1
ATOM 722 N N . LEU A 1 90 ? 17.281 12.43 9.992 1 95 90 LEU A N 1
ATOM 723 C CA . LEU A 1 90 ? 16.422 13.094 10.969 1 95 90 LEU A CA 1
ATOM 724 C C . LEU A 1 90 ? 16.984 14.461 11.344 1 95 90 LEU A C 1
ATOM 726 O O . LEU A 1 90 ? 16.234 15.414 11.555 1 95 90 LEU A O 1
ATOM 730 N N . GLU A 1 91 ? 18.297 14.57 11.414 1 94.19 91 GLU A N 1
ATOM 731 C CA . GLU A 1 91 ? 18.938 15.859 11.695 1 94.19 91 GLU A CA 1
ATOM 732 C C . GLU A 1 91 ? 18.641 16.875 10.594 1 94.19 91 GLU A C 1
ATOM 734 O O . GLU A 1 91 ? 18.328 18.031 10.875 1 94.19 91 GLU A O 1
ATOM 739 N N . LEU A 1 92 ? 18.688 16.406 9.375 1 92.38 92 LEU A N 1
ATOM 740 C CA . LEU A 1 92 ? 18.469 17.266 8.219 1 92.38 92 LEU A CA 1
ATOM 741 C C . LEU A 1 92 ? 17 17.688 8.117 1 92.38 92 LEU A C 1
ATOM 743 O O . LEU A 1 92 ? 16.672 18.656 7.438 1 92.38 92 LEU A O 1
ATOM 747 N N . SER A 1 93 ? 16.156 16.969 8.742 1 92.81 93 SER A N 1
ATOM 748 C CA . SER A 1 93 ? 14.727 17.234 8.672 1 92.81 93 SER A CA 1
ATOM 749 C C . SER A 1 93 ? 14.328 18.375 9.594 1 92.81 93 SER A C 1
ATOM 751 O O . SER A 1 93 ? 13.211 18.891 9.516 1 92.81 93 SER A O 1
ATOM 753 N N . CYS A 1 94 ? 15.234 18.781 10.43 1 92.38 94 CYS A N 1
ATOM 754 C CA . CYS A 1 94 ? 14.977 19.875 11.359 1 92.38 94 CYS A CA 1
ATOM 755 C C . CYS A 1 94 ? 15.062 21.219 10.656 1 92.38 94 CYS A C 1
ATOM 757 O O . CYS A 1 94 ? 16.031 21.484 9.945 1 92.38 94 CYS A O 1
ATOM 759 N N . ILE A 1 95 ? 14.109 22.031 10.836 1 85.62 95 ILE A N 1
ATOM 760 C CA . ILE A 1 95 ? 14.086 23.344 10.195 1 85.62 95 ILE A CA 1
ATOM 761 C C . ILE A 1 95 ? 14.867 24.344 11.047 1 85.62 95 ILE A C 1
ATOM 763 O O . ILE A 1 95 ? 15.633 25.156 10.516 1 85.62 95 ILE A O 1
ATOM 767 N N . ALA A 1 96 ? 14.648 24.359 12.344 1 82 96 ALA A N 1
ATOM 768 C CA . ALA A 1 96 ? 15.227 25.391 13.211 1 82 96 ALA A CA 1
ATOM 769 C C . ALA A 1 96 ? 16.578 24.953 13.766 1 82 96 ALA A C 1
ATOM 771 O O . ALA A 1 96 ? 17.609 25.547 13.453 1 82 96 ALA A O 1
ATOM 772 N N . TYR A 1 97 ? 16.578 24.094 14.727 1 84.5 97 TYR A N 1
ATOM 773 C CA . TYR A 1 97 ? 17.797 23.594 15.336 1 84.5 97 TYR A CA 1
ATOM 774 C C . TYR A 1 97 ? 17.719 22.094 15.57 1 84.5 97 TYR A C 1
ATOM 776 O O . TYR A 1 97 ? 16.625 21.531 15.703 1 84.5 97 TYR A O 1
ATOM 784 N N . VAL A 1 98 ? 18.891 21.547 15.461 1 87.56 98 VAL A N 1
ATOM 785 C CA . VAL A 1 98 ? 18.969 20.109 15.695 1 87.56 98 VAL A CA 1
ATOM 786 C C . VAL A 1 98 ? 18.875 19.812 17.188 1 87.56 98 VAL A C 1
ATOM 788 O O . VAL A 1 98 ? 19.688 20.328 17.984 1 87.56 98 VAL A O 1
ATOM 791 N N . ASP A 1 99 ? 17.922 19.078 17.594 1 90.75 99 ASP A N 1
ATOM 792 C CA . ASP A 1 99 ? 17.719 18.625 18.969 1 90.75 99 ASP A CA 1
ATOM 793 C C . ASP A 1 99 ? 18.016 17.125 19.094 1 90.75 99 ASP A C 1
ATOM 795 O O . ASP A 1 99 ? 17.125 16.297 18.844 1 90.75 99 ASP A O 1
ATOM 799 N N . ASN A 1 100 ? 19.141 16.797 19.562 1 93.19 100 ASN A N 1
ATOM 800 C CA . ASN A 1 100 ? 19.578 15.414 19.641 1 93.19 100 ASN A CA 1
ATOM 801 C C . ASN A 1 100 ? 18.703 14.586 20.578 1 93.19 100 ASN A C 1
ATOM 803 O O . ASN A 1 100 ? 18.469 13.406 20.328 1 93.19 100 ASN A O 1
ATOM 807 N N . GLU A 1 101 ? 18.297 15.211 21.609 1 94.69 101 GLU A N 1
ATOM 808 C CA . GLU A 1 101 ? 17.406 14.508 22.547 1 94.69 101 GLU A CA 1
ATOM 809 C C . GLU A 1 101 ? 16.094 14.141 21.875 1 94.69 101 GLU A C 1
ATOM 811 O O . GLU A 1 101 ? 15.562 13.047 22.094 1 94.69 101 GLU A O 1
ATOM 816 N N . LYS A 1 102 ? 15.562 15.094 21.156 1 94.88 102 LYS A N 1
ATOM 817 C CA . LYS A 1 102 ? 14.32 14.82 20.422 1 94.88 102 LYS A CA 1
ATOM 818 C C . LYS A 1 102 ? 14.523 13.711 19.391 1 94.88 102 LYS A C 1
ATOM 820 O O . LYS A 1 102 ? 13.648 12.867 19.203 1 94.88 102 LYS A O 1
ATOM 825 N N . ILE A 1 103 ? 15.648 13.719 18.766 1 96 103 ILE A N 1
ATOM 826 C CA . ILE A 1 103 ? 15.961 12.688 17.781 1 96 103 ILE A CA 1
ATOM 827 C C . ILE A 1 103 ? 15.977 11.32 18.453 1 96 103 ILE A C 1
ATOM 829 O O . ILE A 1 103 ? 15.391 10.359 17.938 1 96 103 ILE A O 1
ATOM 833 N N . ASP A 1 104 ? 16.625 11.234 19.578 1 96.19 104 ASP A N 1
ATOM 834 C CA . ASP A 1 104 ? 16.672 9.977 20.312 1 96.19 104 ASP A CA 1
ATOM 835 C C . ASP A 1 104 ? 15.273 9.5 20.688 1 96.19 104 ASP A C 1
ATOM 837 O O . ASP A 1 104 ? 14.969 8.312 20.578 1 96.19 10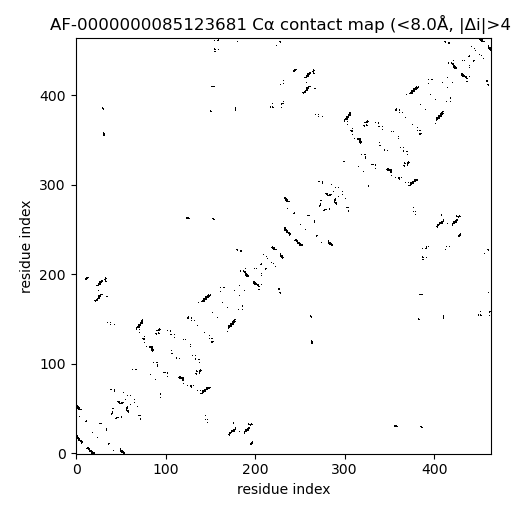4 ASP A O 1
ATOM 841 N N . LYS A 1 105 ? 14.453 10.414 21.109 1 96 105 LYS A N 1
ATOM 842 C CA . LYS A 1 105 ? 13.078 10.094 21.484 1 96 105 LYS A CA 1
ATOM 843 C C . LYS A 1 105 ? 12.281 9.57 20.297 1 96 105 LYS A C 1
ATOM 845 O O . LYS A 1 105 ? 11.516 8.617 20.422 1 96 105 LYS A O 1
ATOM 850 N N . VAL A 1 106 ? 12.445 10.227 19.188 1 96.44 106 VAL A N 1
ATOM 851 C CA . VAL A 1 106 ? 11.719 9.828 17.969 1 96.44 106 VAL A CA 1
ATOM 852 C C . VAL A 1 106 ? 12.18 8.445 17.531 1 96.44 106 VAL A C 1
ATOM 854 O O . VAL A 1 106 ? 11.359 7.605 17.156 1 96.44 106 VAL A O 1
ATOM 857 N N . ILE A 1 107 ? 13.461 8.18 17.578 1 96.25 107 ILE A N 1
ATOM 858 C CA . ILE A 1 107 ? 14.016 6.883 17.203 1 96.25 107 ILE A CA 1
ATOM 859 C C . ILE A 1 107 ? 13.445 5.797 18.109 1 96.25 107 ILE A C 1
ATOM 861 O O . ILE A 1 107 ? 13.07 4.719 17.641 1 96.25 107 ILE A O 1
ATOM 865 N N . GLU A 1 108 ? 13.383 6.078 19.328 1 95.25 108 GLU A N 1
ATOM 866 C CA . GLU A 1 108 ? 12.82 5.137 20.297 1 95.25 108 GLU A CA 1
ATOM 867 C C . GLU A 1 108 ? 11.328 4.934 20.047 1 95.25 108 GLU A C 1
ATOM 869 O O . GLU A 1 108 ? 10.836 3.803 20.062 1 95.25 108 GLU A O 1
ATOM 874 N N . LEU A 1 109 ? 10.625 6.035 19.859 1 94.31 109 LEU A N 1
ATOM 875 C CA . LEU A 1 109 ? 9.188 6.016 19.609 1 94.31 109 LEU A CA 1
ATOM 876 C C . LEU A 1 109 ? 8.844 5.102 18.438 1 94.31 109 LEU A C 1
ATOM 878 O O . LEU A 1 109 ? 7.852 4.375 18.484 1 94.31 109 LEU A O 1
ATOM 882 N N . LEU A 1 110 ? 9.711 5.121 17.406 1 93.94 110 LEU A N 1
ATOM 883 C CA . LEU A 1 110 ? 9.422 4.398 16.172 1 93.94 110 LEU A CA 1
ATOM 884 C C . LEU A 1 110 ? 10.102 3.031 16.172 1 93.94 110 LEU A C 1
ATOM 886 O O . LEU A 1 110 ? 10.055 2.312 15.172 1 93.94 110 LEU A O 1
ATOM 890 N N . ASN A 1 111 ? 10.734 2.682 17.266 1 90.38 111 ASN A N 1
ATOM 891 C CA . ASN A 1 111 ? 11.43 1.407 17.391 1 90.38 111 ASN A CA 1
ATOM 892 C C . ASN A 1 111 ? 12.453 1.209 16.281 1 90.38 111 ASN A C 1
ATOM 894 O O . ASN A 1 111 ? 12.477 0.155 15.641 1 90.38 111 ASN A O 1
ATOM 898 N N . LEU A 1 112 ? 13.234 2.252 16.047 1 92.56 112 LEU A N 1
ATOM 899 C CA . LEU A 1 112 ? 14.211 2.203 14.969 1 92.56 112 LEU A CA 1
ATOM 900 C C . LEU A 1 112 ? 15.633 2.27 15.516 1 92.56 112 LEU A C 1
ATOM 902 O O . LEU A 1 112 ? 16.578 2.562 14.781 1 92.56 112 LEU A O 1
ATOM 906 N N . LYS A 1 113 ? 15.836 2.016 16.781 1 92.06 113 LYS A N 1
ATOM 907 C CA . LYS A 1 113 ? 17.141 2.164 17.438 1 92.06 113 LYS A CA 1
ATOM 908 C C . LYS A 1 113 ? 18.188 1.295 16.766 1 92.06 113 LYS A C 1
ATOM 910 O O . LYS A 1 113 ? 19.312 1.743 16.547 1 92.06 113 LYS A O 1
ATOM 915 N N . LYS A 1 114 ? 17.875 0.095 16.359 1 89.56 114 LYS A N 1
ATOM 916 C CA . LYS A 1 114 ? 18.812 -0.843 15.766 1 89.56 114 LYS A CA 1
ATOM 917 C C . LYS A 1 114 ? 19.312 -0.336 14.414 1 89.56 114 LYS A C 1
ATOM 919 O O . LYS A 1 114 ? 20.359 -0.78 13.922 1 89.56 114 LYS A O 1
ATOM 924 N N . LEU A 1 115 ? 18.594 0.627 13.852 1 91.25 115 LEU A N 1
ATOM 925 C CA . LEU A 1 115 ? 18.906 1.102 12.508 1 91.25 115 LEU A CA 1
ATOM 926 C C . LEU A 1 115 ? 19.547 2.484 12.555 1 91.25 115 LEU A C 1
ATOM 928 O O . LEU A 1 115 ? 19.891 3.053 11.516 1 91.25 115 LEU A O 1
ATOM 932 N N . GLU A 1 116 ? 19.734 3.002 13.656 1 91.56 116 GLU A N 1
ATOM 933 C CA . GLU A 1 116 ? 20.078 4.402 13.859 1 91.56 116 GLU A CA 1
ATOM 934 C C . GLU A 1 116 ? 21.297 4.789 13.023 1 91.56 116 GLU A C 1
ATOM 936 O O . GLU A 1 116 ? 21.312 5.855 12.406 1 91.56 116 GLU A O 1
ATOM 941 N N . ASN A 1 117 ? 22.297 3.875 12.93 1 90.19 117 ASN A N 1
ATOM 942 C CA . ASN A 1 117 ? 23.562 4.227 12.266 1 90.19 117 ASN A CA 1
ATOM 943 C C . ASN A 1 117 ? 23.688 3.543 10.906 1 90.19 117 ASN A C 1
ATOM 945 O O . ASN A 1 117 ? 24.75 3.553 10.305 1 90.19 117 ASN A O 1
ATOM 949 N N . LYS A 1 118 ? 22.656 3.002 10.445 1 91.31 118 LYS A N 1
ATOM 950 C CA . LYS A 1 118 ? 22.656 2.361 9.133 1 91.31 118 LYS A CA 1
ATOM 951 C C . LYS A 1 118 ? 22.234 3.344 8.039 1 91.31 118 LYS A C 1
ATOM 953 O O . LYS A 1 118 ? 21.562 4.344 8.32 1 91.31 118 LYS A O 1
ATOM 958 N N . TYR A 1 119 ? 22.688 3.025 6.902 1 91.69 119 TYR A N 1
ATOM 959 C CA . TYR A 1 119 ? 22.312 3.852 5.758 1 91.69 119 TYR A CA 1
ATOM 960 C C . TYR A 1 119 ? 20.844 3.619 5.375 1 91.69 119 TYR A C 1
ATOM 962 O O . TYR A 1 119 ? 20.375 2.479 5.352 1 91.69 119 TYR A O 1
ATOM 970 N N . CYS A 1 120 ? 20.141 4.68 5.016 1 90.25 120 CYS A N 1
ATOM 971 C CA . CYS A 1 120 ? 18.703 4.648 4.75 1 90.25 120 CYS A CA 1
ATOM 972 C C . CYS A 1 120 ? 18.391 3.764 3.549 1 90.25 120 CYS A C 1
ATOM 974 O O . CYS A 1 120 ? 17.312 3.176 3.469 1 90.25 120 CYS A O 1
ATOM 976 N N . THR A 1 121 ? 19.297 3.678 2.662 1 86.31 121 THR A N 1
ATOM 977 C CA . THR A 1 121 ? 19.094 2.896 1.447 1 86.31 121 THR A CA 1
ATOM 978 C C . THR A 1 121 ? 18.906 1.42 1.779 1 86.31 121 THR A C 1
ATOM 980 O O . THR A 1 121 ? 18.328 0.671 0.988 1 86.31 121 THR A O 1
ATOM 983 N N . THR A 1 122 ? 19.344 1 2.924 1 84.62 122 THR A N 1
ATOM 984 C CA . THR A 1 122 ? 19.297 -0.408 3.301 1 84.62 122 THR A CA 1
ATOM 985 C C . THR A 1 122 ? 17.984 -0.744 4.008 1 84.62 122 THR A C 1
ATOM 987 O O . THR A 1 122 ? 17.734 -1.904 4.336 1 84.62 122 THR A O 1
ATOM 990 N N . PHE A 1 123 ? 17.188 0.245 4.176 1 87.81 123 PHE A N 1
ATOM 991 C CA . PHE A 1 123 ? 15.961 0.064 4.934 1 87.81 123 PHE A CA 1
ATOM 992 C C . PHE A 1 123 ? 14.898 -0.64 4.094 1 87.81 123 PHE A C 1
ATOM 994 O O . PHE A 1 123 ? 14.852 -0.469 2.873 1 87.81 123 PHE A O 1
ATOM 1001 N N . SER A 1 124 ? 14.078 -1.432 4.805 1 81.94 124 SER A N 1
ATOM 1002 C CA . SER A 1 124 ? 12.883 -1.957 4.156 1 81.94 124 SER A CA 1
ATOM 1003 C C . SER A 1 124 ? 11.891 -0.842 3.83 1 81.94 124 SER A C 1
ATOM 1005 O O . SER A 1 124 ? 12.039 0.285 4.309 1 81.94 124 SER A O 1
ATOM 1007 N N . SER A 1 125 ? 10.922 -1.144 2.994 1 83.69 125 SER A N 1
ATOM 1008 C CA . SER A 1 125 ? 9.898 -0.162 2.639 1 83.69 125 SER A CA 1
ATOM 1009 C C . SER A 1 125 ? 9.164 0.337 3.873 1 83.69 125 SER A C 1
ATOM 1011 O O . SER A 1 125 ? 8.875 1.53 3.994 1 83.69 125 SER A O 1
ATOM 1013 N N . GLY A 1 126 ? 8.836 -0.574 4.789 1 86.94 126 GLY A N 1
ATOM 1014 C CA . GLY A 1 126 ? 8.156 -0.181 6.012 1 86.94 126 GLY A CA 1
ATOM 1015 C C . GLY A 1 126 ? 9 0.715 6.902 1 86.94 126 GLY A C 1
ATOM 1016 O O . GLY A 1 126 ? 8.492 1.676 7.484 1 86.94 126 GLY A O 1
ATOM 1017 N N . GLU A 1 127 ? 10.242 0.387 6.949 1 88.12 127 GLU A N 1
ATOM 1018 C CA . GLU A 1 127 ? 11.164 1.194 7.742 1 88.12 127 GLU A CA 1
ATOM 1019 C C . GLU A 1 127 ? 11.312 2.596 7.16 1 88.12 127 GLU A C 1
ATOM 1021 O O . GLU A 1 127 ? 11.391 3.578 7.898 1 88.12 127 GLU A O 1
ATOM 1026 N N . LYS A 1 128 ? 11.336 2.629 5.91 1 91.31 128 LYS A N 1
ATOM 1027 C CA . LYS A 1 128 ? 11.43 3.914 5.227 1 91.31 128 LYS A CA 1
ATOM 1028 C C . LYS A 1 128 ? 10.203 4.773 5.492 1 91.31 128 LYS A C 1
ATOM 1030 O O . LYS A 1 128 ? 10.312 5.98 5.699 1 91.31 128 LYS A O 1
ATOM 1035 N N . GLN A 1 129 ? 9.047 4.16 5.527 1 92.94 129 GLN A N 1
ATOM 1036 C CA . GLN A 1 129 ? 7.812 4.883 5.82 1 92.94 129 GLN A CA 1
ATOM 1037 C C . GLN A 1 129 ? 7.824 5.43 7.246 1 92.94 129 GLN A C 1
ATOM 1039 O O . GLN A 1 129 ? 7.41 6.566 7.484 1 92.94 129 GLN A O 1
ATOM 1044 N N . LEU A 1 130 ? 8.297 4.625 8.094 1 93.88 130 LEU A N 1
ATOM 1045 C CA . LEU A 1 130 ? 8.391 5.07 9.477 1 93.88 130 LEU A CA 1
ATOM 1046 C C . LEU A 1 130 ? 9.406 6.203 9.617 1 93.88 130 LEU A C 1
ATOM 1048 O O . LEU A 1 130 ? 9.211 7.121 10.422 1 93.88 130 LEU A O 1
ATOM 1052 N N . LEU A 1 131 ? 10.438 6.105 8.898 1 94.06 131 LEU A N 1
ATOM 1053 C CA . LEU A 1 131 ? 11.43 7.176 8.891 1 94.06 131 LEU A CA 1
ATOM 1054 C C . LEU A 1 131 ? 10.812 8.484 8.406 1 94.06 131 LEU A C 1
ATOM 1056 O O . LEU A 1 131 ? 11.102 9.547 8.961 1 94.06 131 LEU A O 1
ATOM 1060 N N . LEU A 1 132 ? 10.023 8.383 7.41 1 95.81 132 LEU A N 1
ATOM 1061 C CA . LEU A 1 132 ? 9.305 9.562 6.926 1 95.81 132 LEU A CA 1
ATOM 1062 C C . LEU A 1 132 ? 8.438 10.156 8.031 1 95.81 132 LEU A C 1
ATOM 1064 O O . LEU A 1 132 ? 8.391 11.375 8.195 1 95.81 132 LEU A O 1
ATOM 1068 N N . LEU A 1 133 ? 7.781 9.328 8.719 1 97.31 133 LEU A N 1
ATOM 1069 C CA . LEU A 1 133 ? 6.988 9.773 9.859 1 97.31 133 LEU A CA 1
ATOM 1070 C C . LEU A 1 133 ? 7.871 10.477 10.883 1 97.31 133 LEU A C 1
ATOM 1072 O O . LEU A 1 133 ? 7.531 11.57 11.359 1 97.31 133 LEU A O 1
ATOM 1076 N N . GLY A 1 134 ? 8.961 9.836 11.188 1 96.88 134 GLY A N 1
ATOM 1077 C CA . GLY A 1 134 ? 9.898 10.461 12.109 1 96.88 134 GLY A CA 1
ATOM 1078 C C . GLY A 1 134 ? 10.383 11.82 11.641 1 96.88 134 GLY A C 1
ATOM 1079 O O . GLY A 1 134 ? 10.469 12.758 12.438 1 96.88 134 GLY A O 1
ATOM 1080 N N . SER A 1 135 ? 10.68 11.922 10.398 1 96.44 135 SER A N 1
ATOM 1081 C CA . SER A 1 135 ? 11.148 13.188 9.844 1 96.44 135 SER A CA 1
ATOM 1082 C C . SER A 1 135 ? 10.094 14.281 9.984 1 96.44 135 SER A C 1
ATOM 1084 O O . SER A 1 135 ? 10.422 15.453 10.172 1 96.44 135 SER A O 1
ATOM 1086 N N . SER A 1 136 ? 8.891 13.875 9.852 1 97.56 136 SER A N 1
ATOM 1087 C CA . SER A 1 136 ? 7.809 14.844 9.984 1 97.56 136 SER A CA 1
ATOM 1088 C C . SER A 1 136 ? 7.711 15.367 11.414 1 97.56 136 SER A C 1
ATOM 1090 O O . SER A 1 136 ? 7.43 16.547 11.633 1 97.56 136 SER A O 1
ATOM 1092 N N . ILE A 1 137 ? 7.891 14.484 12.352 1 97.5 137 ILE A N 1
ATOM 1093 C CA . ILE A 1 137 ? 7.883 14.875 13.758 1 97.5 137 ILE A CA 1
ATOM 1094 C C . ILE A 1 137 ? 9.023 15.852 14.023 1 97.5 137 ILE A C 1
ATOM 1096 O O . ILE A 1 137 ? 8.828 16.875 14.68 1 97.5 137 ILE A O 1
ATOM 1100 N N . MET A 1 138 ? 10.172 15.562 13.469 1 96.94 138 MET A N 1
ATOM 1101 C CA . MET A 1 138 ? 11.336 16.422 13.648 1 96.94 138 MET A CA 1
ATOM 1102 C C . MET A 1 138 ? 11.117 17.781 12.977 1 96.94 138 MET A C 1
ATOM 1104 O O . MET A 1 138 ? 11.555 18.812 13.492 1 96.94 138 MET A O 1
ATOM 1108 N N . HIS A 1 139 ? 10.508 17.734 11.805 1 96.5 139 HIS A N 1
ATOM 1109 C CA . HIS A 1 139 ? 10.242 18.938 11.039 1 96.5 139 HIS A CA 1
ATOM 1110 C C . HIS A 1 139 ? 9.336 19.891 11.812 1 96.5 139 HIS A C 1
ATOM 1112 O O . HIS A 1 139 ? 9.523 21.109 11.758 1 96.5 139 HIS A O 1
ATOM 1118 N N . ASP A 1 140 ? 8.305 19.375 12.422 1 96 140 ASP A N 1
ATOM 1119 C CA . ASP A 1 140 ? 7.449 20.078 13.375 1 96 140 ASP A CA 1
ATOM 1120 C C . ASP A 1 140 ? 6.719 21.234 12.711 1 96 140 ASP A C 1
ATOM 1122 O O . ASP A 1 140 ? 6.617 22.328 13.281 1 96 140 ASP A O 1
ATOM 1126 N N . ALA A 1 141 ? 6.234 21.078 11.555 1 96.25 141 ALA A N 1
ATOM 1127 C CA . ALA A 1 141 ? 5.445 22.094 10.875 1 96.25 141 ALA A CA 1
ATOM 1128 C C . ALA A 1 141 ? 4.074 22.266 11.523 1 96.25 141 ALA A C 1
ATOM 1130 O O . ALA A 1 141 ? 3.615 21.375 12.25 1 96.25 141 ALA A O 1
ATOM 1131 N N . GLN A 1 142 ? 3.457 23.359 11.234 1 96.44 142 GLN A N 1
ATOM 1132 C CA . GLN A 1 142 ? 2.113 23.609 11.75 1 96.44 142 GLN A CA 1
ATOM 1133 C C . GLN A 1 142 ? 1.116 22.594 11.188 1 96.44 142 GLN A C 1
ATOM 1135 O O . GLN A 1 142 ? 0.235 22.125 11.898 1 96.44 142 GLN A O 1
ATOM 1140 N N . ILE A 1 143 ? 1.235 22.328 9.93 1 97.69 143 ILE A N 1
ATOM 1141 C CA . ILE A 1 143 ? 0.412 21.328 9.25 1 97.69 143 ILE A CA 1
ATOM 1142 C C . ILE A 1 143 ? 1.307 20.312 8.547 1 97.69 143 ILE A C 1
ATOM 1144 O O . ILE A 1 143 ? 2.273 20.688 7.875 1 97.69 143 ILE A O 1
ATOM 1148 N N . THR A 1 144 ? 1.058 19.062 8.719 1 98 144 THR A N 1
ATOM 1149 C CA . THR A 1 144 ? 1.762 18.016 7.98 1 98 144 THR A CA 1
ATOM 1150 C C . THR A 1 144 ? 0.785 17.203 7.141 1 98 144 THR A C 1
ATOM 1152 O O . THR A 1 144 ? -0.244 16.75 7.645 1 98 144 THR A O 1
ATOM 1155 N N . ILE A 1 145 ? 1.054 17.047 5.871 1 98.56 145 ILE A N 1
ATOM 1156 C CA . ILE A 1 145 ? 0.263 16.234 4.949 1 98.56 145 ILE A CA 1
ATOM 1157 C C . ILE A 1 145 ? 0.95 14.883 4.73 1 98.56 145 ILE A C 1
ATOM 1159 O O . ILE A 1 145 ? 2.125 14.836 4.363 1 98.56 145 ILE A O 1
ATOM 1163 N N . PHE A 1 146 ? 0.214 13.859 5.02 1 98.19 146 PHE A N 1
ATOM 1164 C CA . PHE A 1 146 ? 0.705 12.508 4.773 1 98.19 146 PHE A CA 1
ATOM 1165 C C . PHE A 1 146 ? 0.009 11.891 3.564 1 98.19 146 PHE A C 1
ATOM 1167 O O . PHE A 1 146 ? -1.2 11.648 3.592 1 98.19 146 PHE A O 1
ATOM 1174 N N . ASP A 1 147 ? 0.741 11.617 2.559 1 96.31 147 ASP A N 1
ATOM 1175 C CA . ASP A 1 147 ? 0.196 11 1.354 1 96.31 147 ASP A CA 1
ATOM 1176 C C . ASP A 1 147 ? 0.445 9.492 1.349 1 96.31 147 ASP A C 1
ATOM 1178 O O . ASP A 1 147 ? 1.511 9.039 0.93 1 96.31 147 ASP A O 1
ATOM 1182 N N . GLU A 1 148 ? -0.525 8.734 1.871 1 94.38 148 GLU A N 1
ATOM 1183 C CA . GLU A 1 148 ? -0.532 7.273 1.896 1 94.38 148 GLU A CA 1
ATOM 1184 C C . GLU A 1 148 ? 0.652 6.727 2.689 1 94.38 148 GLU A C 1
ATOM 1186 O O . GLU A 1 148 ? 1.346 5.816 2.232 1 94.38 148 GLU A O 1
ATOM 1191 N N . LEU A 1 149 ? 0.849 7.242 3.814 1 94.94 149 LEU A N 1
ATOM 1192 C CA . LEU A 1 149 ? 1.979 6.891 4.664 1 94.94 149 LEU A CA 1
ATOM 1193 C C . LEU A 1 149 ? 1.896 5.43 5.102 1 94.94 149 LEU A C 1
ATOM 1195 O O . LEU A 1 149 ? 2.924 4.762 5.254 1 94.94 149 LEU A O 1
ATOM 1199 N N . THR A 1 150 ? 0.656 4.875 5.148 1 92.94 150 THR A N 1
ATOM 1200 C CA . THR A 1 150 ? 0.508 3.566 5.77 1 92.94 150 THR A CA 1
ATOM 1201 C C . THR A 1 150 ? 0.352 2.479 4.711 1 92.94 150 THR A C 1
ATOM 1203 O O . THR A 1 150 ? 0.167 1.305 5.043 1 92.94 150 THR A O 1
ATOM 1206 N N . ALA A 1 151 ? 0.292 2.672 3.422 1 84.44 151 ALA A N 1
ATOM 1207 C CA . ALA A 1 151 ? -0.025 1.761 2.326 1 84.44 151 ALA A CA 1
ATOM 1208 C C . ALA A 1 151 ? 0.874 0.528 2.359 1 84.44 151 ALA A C 1
ATOM 1210 O O . ALA A 1 151 ? 0.448 -0.569 1.987 1 84.44 151 ALA A O 1
ATOM 1211 N N . ASN A 1 152 ? 2.072 0.465 2.887 1 82.06 152 ASN A N 1
ATOM 1212 C CA . ASN A 1 152 ? 2.969 -0.684 2.82 1 82.06 152 ASN A CA 1
ATOM 1213 C C . ASN A 1 152 ? 3.447 -1.103 4.207 1 82.06 152 ASN A C 1
ATOM 1215 O O . ASN A 1 152 ? 4.441 -1.82 4.336 1 82.06 152 ASN A O 1
ATOM 1219 N N . LEU A 1 153 ? 2.621 -0.691 5.07 1 91 153 LEU A N 1
ATOM 1220 C CA . LEU A 1 153 ? 2.99 -1.059 6.434 1 91 153 LEU A CA 1
ATOM 1221 C C . LEU A 1 153 ? 2.248 -2.314 6.879 1 91 153 LEU A C 1
ATOM 1223 O O . LEU A 1 153 ? 1.074 -2.498 6.547 1 91 153 LEU A O 1
ATOM 1227 N N . ASP A 1 154 ? 2.957 -3.115 7.605 1 90.88 154 ASP A N 1
ATOM 1228 C CA . ASP A 1 154 ? 2.27 -4.262 8.188 1 90.88 154 ASP A CA 1
ATOM 1229 C C . ASP A 1 154 ? 1.353 -3.83 9.328 1 90.88 154 ASP A C 1
ATOM 1231 O O . ASP A 1 154 ? 1.355 -2.662 9.727 1 90.88 154 ASP A O 1
ATOM 1235 N N . ILE A 1 155 ? 0.666 -4.699 9.844 1 91.12 155 ILE A N 1
ATOM 1236 C CA . ILE A 1 155 ? -0.428 -4.441 10.773 1 91.12 155 ILE A CA 1
ATOM 1237 C C . ILE A 1 155 ? 0.12 -3.809 12.055 1 91.12 155 ILE A C 1
ATOM 1239 O O . ILE A 1 155 ? -0.456 -2.852 12.578 1 91.12 155 ILE A O 1
ATOM 1243 N N . SER A 1 156 ? 1.155 -4.34 12.555 1 88.94 156 SER A N 1
ATOM 1244 C CA . SER A 1 156 ? 1.707 -3.83 13.805 1 88.94 156 SER A CA 1
ATOM 1245 C C . SER A 1 156 ? 2.164 -2.383 13.656 1 88.94 156 SER A C 1
ATOM 1247 O O . SER A 1 156 ? 1.961 -1.565 14.555 1 88.94 156 SER A O 1
ATOM 1249 N N . ARG A 1 157 ? 2.691 -2.072 12.57 1 92.19 157 ARG A N 1
ATOM 1250 C CA . ARG A 1 157 ? 3.188 -0.724 12.32 1 92.19 157 ARG A CA 1
ATOM 1251 C C . ARG A 1 157 ? 2.037 0.25 12.094 1 92.19 157 ARG A C 1
ATOM 1253 O O . ARG A 1 157 ? 2.127 1.423 12.469 1 92.19 157 ARG A O 1
ATOM 1260 N N . ILE A 1 158 ? 1.006 -0.266 11.469 1 94.62 158 ILE A N 1
ATOM 1261 C CA . ILE A 1 158 ? -0.173 0.573 11.281 1 94.62 158 ILE A CA 1
ATOM 1262 C C . ILE A 1 158 ? -0.71 1.023 12.633 1 94.62 158 ILE A C 1
ATOM 1264 O O . ILE A 1 158 ? -1.052 2.193 12.82 1 94.62 158 ILE A O 1
ATOM 1268 N N . LYS A 1 159 ? -0.768 0.113 13.547 1 93.69 159 LYS A N 1
ATOM 1269 C CA . LYS A 1 159 ? -1.227 0.445 14.891 1 93.69 159 LYS A CA 1
ATOM 1270 C C . LYS A 1 159 ? -0.329 1.498 15.539 1 93.69 159 LYS A C 1
ATOM 1272 O O . LYS A 1 159 ? -0.818 2.439 16.156 1 93.69 159 LYS A O 1
ATOM 1277 N N . GLU A 1 160 ? 0.927 1.345 15.375 1 92.5 160 GLU A N 1
ATOM 1278 C CA . GLU A 1 160 ? 1.876 2.316 15.906 1 92.5 160 GLU A CA 1
ATOM 1279 C C . GLU A 1 160 ? 1.646 3.701 15.305 1 92.5 160 GLU A C 1
ATOM 1281 O O . GLU A 1 160 ? 1.646 4.703 16.031 1 92.5 160 GLU A O 1
ATOM 1286 N N . VAL A 1 161 ? 1.465 3.766 14.047 1 96.5 161 VAL A N 1
ATOM 1287 C CA . VAL A 1 161 ? 1.223 5.023 13.352 1 96.5 161 VAL A CA 1
ATOM 1288 C C . VAL A 1 161 ? -0.078 5.648 13.852 1 96.5 161 VAL A C 1
ATOM 1290 O O . VAL A 1 161 ? -0.143 6.859 14.086 1 96.5 161 VAL A O 1
ATOM 1293 N N . PHE A 1 162 ? -1.09 4.809 14.023 1 97.25 162 PHE A N 1
ATOM 1294 C CA . PHE A 1 162 ? -2.365 5.266 14.562 1 97.25 162 PHE A CA 1
ATOM 1295 C C . PHE A 1 162 ? -2.17 5.953 15.906 1 97.25 162 PHE A C 1
ATOM 1297 O O . PHE A 1 162 ? -2.691 7.047 16.141 1 97.25 162 PHE A O 1
ATOM 1304 N N . ASP A 1 163 ? -1.41 5.293 16.734 1 95.88 163 ASP A N 1
ATOM 1305 C CA . ASP A 1 163 ? -1.162 5.832 18.062 1 95.88 163 ASP A CA 1
ATOM 1306 C C . ASP A 1 163 ? -0.423 7.168 17.984 1 95.88 163 ASP A C 1
ATOM 1308 O O . ASP A 1 163 ? -0.7 8.078 18.766 1 95.88 163 ASP A O 1
ATOM 1312 N N . ILE A 1 164 ? 0.421 7.297 17.094 1 96.56 164 ILE A N 1
ATOM 1313 C CA . ILE A 1 164 ? 1.18 8.531 16.922 1 96.56 164 ILE A CA 1
ATOM 1314 C C . ILE A 1 164 ? 0.265 9.625 16.391 1 96.56 164 ILE A C 1
ATOM 1316 O O . ILE A 1 164 ? 0.32 10.773 16.844 1 96.56 164 ILE A O 1
ATOM 1320 N N . PHE A 1 165 ? -0.579 9.289 15.445 1 97.75 165 PHE A N 1
ATOM 1321 C CA . PHE A 1 165 ? -1.525 10.25 14.898 1 97.75 165 PHE A CA 1
ATOM 1322 C C . PHE A 1 165 ? -2.459 10.773 15.984 1 97.75 165 PHE A C 1
ATOM 1324 O O . PHE A 1 165 ? -2.895 11.922 15.93 1 97.75 165 PHE A O 1
ATOM 1331 N N . LYS A 1 166 ? -2.721 9.977 16.969 1 96.75 166 LYS A N 1
ATOM 1332 C CA . LYS A 1 166 ? -3.635 10.359 18.031 1 96.75 166 LYS A CA 1
ATOM 1333 C C . LYS A 1 166 ? -2.898 11.109 19.141 1 96.75 166 LYS A C 1
ATOM 1335 O O . LYS A 1 166 ? -3.525 11.672 20.047 1 96.75 166 LYS A O 1
ATOM 1340 N N . SER A 1 167 ? -1.645 11.078 19.047 1 95.19 167 SER A N 1
ATOM 1341 C CA . SER A 1 167 ? -0.838 11.75 20.062 1 95.19 167 SER A CA 1
ATOM 1342 C C . SER A 1 167 ? -0.596 13.211 19.703 1 95.19 167 SER A C 1
ATOM 1344 O O . SER A 1 167 ? -1.188 13.727 18.766 1 95.19 167 SER A O 1
ATOM 1346 N N . ASP A 1 168 ? 0.295 13.883 20.5 1 94.81 168 ASP A N 1
ATOM 1347 C CA . ASP A 1 168 ? 0.579 15.305 20.297 1 94.81 168 ASP A CA 1
ATOM 1348 C C . ASP A 1 168 ? 1.949 15.5 19.656 1 94.81 168 ASP A C 1
ATOM 1350 O O . ASP A 1 168 ? 2.504 16.594 19.688 1 94.81 168 ASP A O 1
ATOM 1354 N N . PHE A 1 169 ? 2.438 14.422 19.047 1 95.5 169 PHE A N 1
ATOM 1355 C CA . PHE A 1 169 ? 3.752 14.516 18.422 1 95.5 169 PHE A CA 1
ATOM 1356 C C . PHE A 1 169 ? 3.684 15.352 17.156 1 95.5 169 PHE A C 1
ATOM 1358 O O . PHE A 1 169 ? 4.703 15.859 16.688 1 95.5 169 PHE A O 1
ATOM 1365 N N . LEU A 1 170 ? 2.531 15.406 16.578 1 96.31 170 LEU A N 1
ATOM 1366 C CA . LEU A 1 170 ? 2.256 16.203 15.383 1 96.31 170 LEU A CA 1
ATOM 1367 C C . LEU A 1 170 ? 1.151 17.219 15.656 1 96.31 170 LEU A C 1
ATOM 1369 O O . LEU A 1 170 ? 0.207 16.938 16.391 1 96.31 170 LEU A O 1
ATOM 1373 N N . LYS A 1 171 ? 1.253 18.359 15.156 1 95.94 171 LYS A N 1
ATOM 1374 C CA . LYS A 1 171 ? 0.243 19.391 15.352 1 95.94 171 LYS A CA 1
ATOM 1375 C C . LYS A 1 171 ? -0.996 19.125 14.5 1 95.94 171 LYS A C 1
ATOM 1377 O O . LYS A 1 171 ? -1.737 18.172 14.766 1 95.94 171 LYS A O 1
ATOM 1382 N N . GLN A 1 172 ? -1.171 19.812 13.461 1 97.56 172 GLN A N 1
ATOM 1383 C CA . GLN A 1 172 ? -2.305 19.562 12.578 1 97.56 172 GLN A CA 1
ATOM 1384 C C . GLN A 1 172 ? -1.923 18.625 11.438 1 97.56 172 GLN A C 1
ATOM 1386 O O . GLN A 1 172 ? -0.836 18.734 10.867 1 97.56 172 GLN A O 1
ATOM 1391 N N . LYS A 1 173 ? -2.832 17.688 11.125 1 98.12 173 LYS A N 1
ATOM 1392 C CA . LYS A 1 173 ? -2.514 16.656 10.141 1 98.12 173 LYS A CA 1
ATOM 1393 C C . LYS A 1 173 ? -3.568 16.609 9.039 1 98.12 173 LYS A C 1
ATOM 1395 O O . LYS A 1 173 ? -4.762 16.766 9.305 1 98.12 173 LYS A O 1
ATOM 1400 N N . ILE A 1 174 ? -3.135 16.391 7.871 1 98.62 174 ILE A N 1
ATOM 1401 C CA . ILE A 1 174 ? -3.943 16 6.723 1 98.62 174 ILE A CA 1
ATOM 1402 C C . ILE A 1 174 ? -3.463 14.656 6.188 1 98.62 174 ILE A C 1
ATOM 1404 O O . ILE A 1 174 ? -2.322 14.539 5.734 1 98.62 174 ILE A O 1
ATOM 1408 N N . ILE A 1 175 ? -4.332 13.688 6.23 1 98.62 175 ILE A N 1
ATOM 1409 C CA . ILE A 1 175 ? -3.914 12.328 5.906 1 98.62 175 ILE A CA 1
ATOM 1410 C C . ILE A 1 175 ? -4.688 11.828 4.688 1 98.62 175 ILE A C 1
ATOM 1412 O O . ILE A 1 175 ? -5.922 11.844 4.676 1 98.62 175 ILE A O 1
ATOM 1416 N N . ILE A 1 176 ? -3.969 11.469 3.672 1 97.69 176 ILE A N 1
ATOM 1417 C CA . ILE A 1 176 ? -4.535 10.766 2.529 1 97.69 176 ILE A CA 1
ATOM 1418 C C . ILE A 1 176 ? -4.359 9.258 2.713 1 97.69 176 ILE A C 1
ATOM 1420 O O . ILE A 1 176 ? -3.244 8.781 2.941 1 97.69 176 ILE A O 1
ATOM 1424 N N . THR A 1 177 ? -5.426 8.508 2.645 1 96.06 177 THR A N 1
ATOM 1425 C CA . THR A 1 177 ? -5.324 7.066 2.828 1 96.06 177 THR A CA 1
ATOM 1426 C C . THR A 1 177 ? -6.473 6.348 2.119 1 96.06 177 THR A C 1
ATOM 1428 O O . THR A 1 177 ? -7.531 6.934 1.892 1 96.06 177 THR A O 1
ATOM 1431 N N . HIS A 1 178 ? -6.227 5.133 1.801 1 93.12 178 HIS A N 1
ATOM 1432 C CA . HIS A 1 178 ? -7.277 4.254 1.298 1 93.12 178 HIS A CA 1
ATOM 1433 C C . HIS A 1 178 ? -7.809 3.34 2.4 1 93.12 178 HIS A C 1
ATOM 1435 O O . HIS A 1 178 ? -8.766 2.598 2.188 1 93.12 178 HIS A O 1
ATOM 1441 N N . ASN A 1 179 ? -7.215 3.377 3.529 1 94 179 ASN A N 1
ATOM 1442 C CA . ASN A 1 179 ? -7.621 2.553 4.664 1 94 179 ASN A CA 1
ATOM 1443 C C . ASN A 1 179 ? -8.797 3.17 5.41 1 94 179 ASN A C 1
ATOM 1445 O O . ASN A 1 179 ? -8.617 4.035 6.27 1 94 179 ASN A O 1
ATOM 1449 N N . LEU A 1 180 ? -9.953 2.658 5.145 1 96 180 LEU A N 1
ATOM 1450 C CA . LEU A 1 180 ? -11.172 3.252 5.684 1 96 180 LEU A CA 1
ATOM 1451 C C . LEU A 1 180 ? -11.289 2.988 7.18 1 96 180 LEU A C 1
ATOM 1453 O O . LEU A 1 180 ? -11.836 3.809 7.918 1 96 180 LEU A O 1
ATOM 1457 N N . ASP A 1 181 ? -10.805 1.839 7.562 1 96.38 181 ASP A N 1
ATOM 1458 C CA . ASP A 1 181 ? -10.883 1.526 8.984 1 96.38 181 ASP A CA 1
ATOM 1459 C C . ASP A 1 181 ? -10.031 2.498 9.805 1 96.38 181 ASP A C 1
ATOM 1461 O O . ASP A 1 181 ? -10.477 2.998 10.836 1 96.38 181 ASP A O 1
ATOM 1465 N N . LEU A 1 182 ? -8.875 2.76 9.336 1 96.38 182 LEU A N 1
ATOM 1466 C CA . LEU A 1 182 ? -8 3.752 9.953 1 96.38 182 LEU A CA 1
ATOM 1467 C C . LEU A 1 182 ? -8.656 5.129 9.945 1 96.38 182 LEU A C 1
ATOM 1469 O O . LEU A 1 182 ? -8.664 5.824 10.969 1 96.38 182 LEU A O 1
ATOM 1473 N N . ALA A 1 183 ? -9.18 5.484 8.836 1 97.69 183 ALA A N 1
ATOM 1474 C CA . ALA A 1 183 ? -9.828 6.781 8.672 1 97.69 183 ALA A CA 1
ATOM 1475 C C . ALA A 1 183 ? -10.977 6.949 9.664 1 97.69 183 ALA A C 1
ATOM 1477 O O . ALA A 1 183 ? -11.125 8 10.289 1 97.69 183 ALA A O 1
ATOM 1478 N N . HIS A 1 184 ? -11.734 5.941 9.781 1 98.06 184 HIS A N 1
ATOM 1479 C CA . HIS A 1 184 ? -12.875 5.977 10.688 1 98.06 184 HIS A CA 1
ATOM 1480 C C . HIS A 1 184 ? -12.414 6.102 12.141 1 98.06 184 HIS A C 1
ATOM 1482 O O . HIS A 1 184 ? -12.977 6.879 12.906 1 98.06 184 HIS A O 1
ATOM 1488 N N . ALA A 1 185 ? -11.422 5.375 12.477 1 97.62 185 ALA A N 1
ATOM 1489 C CA . ALA A 1 185 ? -10.945 5.297 13.852 1 97.62 185 ALA A CA 1
ATOM 1490 C C . ALA A 1 185 ? -10.336 6.621 14.305 1 97.62 185 ALA A C 1
ATOM 1492 O O . ALA A 1 185 ? -10.406 6.977 15.484 1 97.62 185 ALA A O 1
ATOM 1493 N N . LEU A 1 186 ? -9.781 7.371 13.406 1 97.88 186 LEU A N 1
ATOM 1494 C CA . LEU A 1 186 ? -9.086 8.609 13.75 1 97.88 186 LEU A CA 1
ATOM 1495 C C . LEU A 1 186 ? -10.078 9.703 14.125 1 97.88 186 LEU A C 1
ATOM 1497 O O . LEU A 1 186 ? -9.727 10.648 14.828 1 97.88 186 LEU A O 1
ATOM 1501 N N . LYS A 1 187 ? -11.273 9.672 13.562 1 97.94 187 LYS A N 1
ATOM 1502 C CA . LYS A 1 187 ? -12.383 10.57 13.898 1 97.94 187 LYS A CA 1
ATOM 1503 C C . LYS A 1 187 ? -12.07 12 13.484 1 97.94 187 LYS A C 1
ATOM 1505 O O . LYS A 1 187 ? -12.531 12.953 14.117 1 97.94 187 LYS A O 1
ATOM 1510 N N . TYR A 1 188 ? -11.234 12.164 12.492 1 98.31 188 TYR A N 1
ATOM 1511 C CA . TYR A 1 188 ? -10.953 13.477 11.914 1 98.31 188 TYR A CA 1
ATOM 1512 C C . TYR A 1 188 ? -12.039 13.875 10.922 1 98.31 188 TYR A C 1
ATOM 1514 O O . TYR A 1 188 ? -12.867 13.047 10.539 1 98.31 188 TYR A O 1
ATOM 1522 N N . LYS A 1 189 ? -12.039 15.148 10.562 1 98.56 189 LYS A N 1
ATOM 1523 C CA . LYS A 1 189 ? -12.891 15.609 9.469 1 98.56 189 LYS A CA 1
ATOM 1524 C C . LYS A 1 189 ? -12.562 14.891 8.172 1 98.56 189 LYS A C 1
ATOM 1526 O O . LYS A 1 189 ? -11.414 14.516 7.938 1 98.56 189 LYS A O 1
ATOM 1531 N 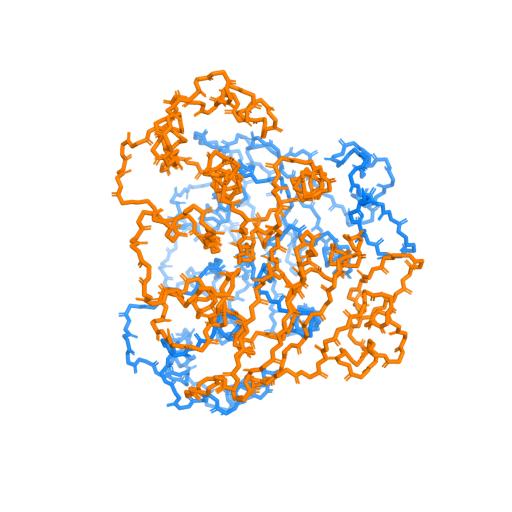N . ILE A 1 190 ? -13.625 14.703 7.273 1 98.75 190 ILE A N 1
ATOM 1532 C CA . ILE A 1 190 ? -13.438 13.898 6.07 1 98.75 190 ILE A CA 1
ATOM 1533 C C . ILE A 1 190 ? -13.695 14.758 4.832 1 98.75 190 ILE A C 1
ATOM 1535 O O . ILE A 1 190 ? -14.664 15.516 4.785 1 98.75 190 ILE A O 1
ATOM 1539 N N . LEU A 1 191 ? -12.812 14.695 3.908 1 98.81 191 LEU A N 1
ATOM 1540 C CA . LEU A 1 191 ? -12.984 15.18 2.543 1 98.81 191 LEU A CA 1
ATOM 1541 C C . LEU A 1 191 ? -12.906 14.023 1.544 1 98.81 191 LEU A C 1
ATOM 1543 O O . LEU A 1 191 ? -11.906 13.312 1.493 1 98.81 191 LEU A O 1
ATOM 1547 N N . TYR A 1 192 ? -13.984 13.781 0.816 1 98.62 192 TYR A N 1
ATOM 1548 C CA . TYR A 1 192 ? -14.023 12.711 -0.179 1 98.62 192 TYR A CA 1
ATOM 1549 C C . TYR A 1 192 ? -14.016 13.289 -1.592 1 98.62 192 TYR A C 1
ATOM 1551 O O . TYR A 1 192 ? -14.828 14.148 -1.924 1 98.62 192 TYR A O 1
ATOM 1559 N N . MET A 1 193 ? -13.109 12.742 -2.359 1 97.94 193 MET A N 1
ATOM 1560 C CA . MET A 1 193 ? -12.953 13.227 -3.729 1 97.94 193 MET A CA 1
ATOM 1561 C C . MET A 1 193 ? -13.375 12.156 -4.73 1 97.94 193 MET A C 1
ATOM 1563 O O . MET A 1 193 ? -13.148 10.969 -4.508 1 97.94 193 MET A O 1
ATOM 1567 N N . ASP A 1 194 ? -13.898 12.617 -5.809 1 95.62 194 ASP A N 1
ATOM 1568 C CA . ASP A 1 194 ? -14.234 11.789 -6.965 1 95.62 194 ASP A CA 1
ATOM 1569 C C . ASP A 1 194 ? -14.039 12.562 -8.266 1 95.62 194 ASP A C 1
ATOM 1571 O O . ASP A 1 194 ? -14.625 13.633 -8.453 1 95.62 194 ASP A O 1
ATOM 1575 N N . SER A 1 195 ? -13.211 11.992 -9.141 1 93.75 195 SER A N 1
ATOM 1576 C CA . SER A 1 195 ? -12.984 12.547 -10.477 1 93.75 195 SER A CA 1
ATOM 1577 C C . SER A 1 195 ? -12.594 14.023 -10.406 1 93.75 195 SER A C 1
ATOM 1579 O O . SER A 1 195 ? -13.141 14.852 -11.133 1 93.75 195 SER A O 1
ATOM 1581 N N . GLY A 1 196 ? -11.773 14.328 -9.406 1 96.81 196 GLY A N 1
ATOM 1582 C CA . GLY A 1 196 ? -11.195 15.664 -9.312 1 96.81 196 GLY A CA 1
ATOM 1583 C C . GLY A 1 196 ? -12.086 16.656 -8.594 1 96.81 196 GLY A C 1
ATOM 1584 O O . GLY A 1 196 ? -11.758 17.844 -8.516 1 96.81 196 GLY A O 1
ATOM 1585 N N . LYS A 1 197 ? -13.18 16.188 -8.094 1 98 197 LYS A N 1
ATOM 1586 C CA . LYS A 1 197 ? -14.133 17.062 -7.398 1 98 197 LYS A CA 1
ATOM 1587 C C . LYS A 1 197 ? -14.32 16.625 -5.949 1 98 197 LYS A C 1
ATOM 1589 O O . LYS A 1 197 ? -14.117 15.453 -5.617 1 98 197 LYS A O 1
ATOM 1594 N N . ILE A 1 198 ? -14.711 17.609 -5.133 1 98.5 198 ILE A N 1
ATOM 1595 C CA . ILE A 1 198 ? -15.086 17.281 -3.764 1 98.5 198 ILE A CA 1
ATOM 1596 C C . ILE A 1 198 ? -16.547 16.828 -3.723 1 98.5 198 ILE A C 1
ATOM 1598 O O . ILE A 1 198 ? -17.453 17.609 -4.062 1 98.5 198 ILE A O 1
ATOM 1602 N N . GLU A 1 199 ? -16.766 15.648 -3.283 1 98.31 199 GLU A N 1
ATOM 1603 C CA . GLU A 1 199 ? -18.125 15.102 -3.248 1 98.31 199 GLU A CA 1
ATOM 1604 C C . GLU A 1 199 ? -18.688 15.117 -1.83 1 98.31 199 GLU A C 1
ATOM 1606 O O . GLU A 1 199 ? -19.891 14.969 -1.634 1 98.31 199 GLU A O 1
ATOM 1611 N N . PHE A 1 200 ? -17.812 15.195 -0.893 1 98.56 200 PHE A N 1
ATOM 1612 C CA . PHE A 1 200 ? -18.219 15.258 0.506 1 98.56 200 PHE A CA 1
ATOM 1613 C C . PHE A 1 200 ? -17.203 16.016 1.336 1 98.56 200 PHE A C 1
ATOM 1615 O O . PHE A 1 200 ? -15.992 15.867 1.136 1 98.56 200 PHE A O 1
ATOM 1622 N N . PHE A 1 201 ? -17.578 16.812 2.166 1 98.62 201 PHE A N 1
ATOM 1623 C CA . PHE A 1 201 ? -16.781 17.516 3.164 1 98.62 201 PHE A CA 1
ATOM 1624 C C . PHE A 1 201 ? -17.562 17.703 4.453 1 98.62 201 PHE A C 1
ATOM 1626 O O . PHE A 1 201 ? -18.547 18.422 4.484 1 98.62 201 PHE A O 1
ATOM 1633 N N . GLY A 1 202 ? -17.109 16.953 5.48 1 98.19 202 GLY A N 1
ATOM 1634 C CA . GLY A 1 202 ? -17.891 17.016 6.711 1 98.19 202 GLY A CA 1
ATOM 1635 C C . GLY A 1 202 ? -17.312 16.156 7.82 1 98.19 202 GLY A C 1
ATOM 1636 O O . GLY A 1 202 ? -16.109 15.852 7.816 1 98.19 202 GLY A O 1
ATOM 1637 N N . GLU A 1 203 ? -18.125 15.859 8.773 1 98.31 203 GLU A N 1
ATOM 1638 C CA . GLU A 1 203 ? -17.672 15.172 9.969 1 98.31 203 GLU A CA 1
ATOM 1639 C C . GLU A 1 203 ? -17.5 13.672 9.719 1 98.31 203 GLU A C 1
ATOM 1641 O O . GLU A 1 203 ? -18.172 13.109 8.844 1 98.31 203 GLU A O 1
ATOM 1646 N N . ASN A 1 204 ? -16.641 13.047 10.484 1 98.31 204 ASN A N 1
ATOM 1647 C CA . ASN A 1 204 ? -16.312 11.633 10.375 1 98.31 204 ASN A CA 1
ATOM 1648 C C . ASN A 1 204 ? -17.562 10.75 10.469 1 98.31 204 ASN A C 1
ATOM 1650 O O . ASN A 1 204 ? -17.828 9.961 9.562 1 98.31 204 ASN A O 1
ATOM 1654 N N . ASP A 1 205 ? -18.391 10.992 11.461 1 97.5 205 ASP A N 1
ATOM 1655 C CA . ASP A 1 205 ? -19.562 10.156 11.711 1 97.5 205 ASP A CA 1
ATOM 1656 C C . ASP A 1 205 ? -20.562 10.289 10.57 1 97.5 205 ASP A C 1
ATOM 1658 O O . ASP A 1 205 ? -21.266 9.336 10.242 1 97.5 205 ASP A O 1
ATOM 1662 N N . GLU A 1 206 ? -20.641 11.477 10.055 1 98.19 206 GLU A N 1
ATOM 1663 C CA . GLU A 1 206 ? -21.547 11.695 8.938 1 98.19 206 GLU A CA 1
ATOM 1664 C C . GLU A 1 206 ? -21.109 10.914 7.703 1 98.19 206 GLU A C 1
ATOM 1666 O O . GLU A 1 206 ? -21.922 10.258 7.055 1 98.19 206 GLU A O 1
ATOM 1671 N N . PHE A 1 207 ? -19.875 10.961 7.398 1 98.06 207 PHE A N 1
ATOM 1672 C CA . PHE A 1 207 ? -19.359 10.266 6.227 1 98.06 207 PHE A CA 1
ATOM 1673 C C . PHE A 1 207 ? -19.531 8.758 6.375 1 98.06 207 PHE A C 1
ATOM 1675 O O . PHE A 1 207 ? -19.906 8.07 5.422 1 98.06 207 PHE A O 1
ATOM 1682 N N . PHE A 1 208 ? -19.25 8.266 7.559 1 97.44 208 PHE A N 1
ATOM 1683 C CA . PHE A 1 208 ? -19.234 6.82 7.758 1 97.44 208 PHE A CA 1
ATOM 1684 C C . PHE A 1 208 ? -20.609 6.316 8.164 1 97.44 208 PHE A C 1
ATOM 1686 O O . PHE A 1 208 ? -20.734 5.234 8.75 1 97.44 208 PHE A O 1
ATOM 1693 N N . SER A 1 209 ? -21.578 7.074 7.859 1 96.44 209 SER A N 1
ATOM 1694 C CA . SER A 1 209 ? -22.953 6.578 7.945 1 96.44 209 SER A CA 1
ATOM 1695 C C . SER A 1 209 ? -23.234 5.527 6.875 1 96.44 209 SER A C 1
ATOM 1697 O O . SER A 1 209 ? -22.562 5.512 5.832 1 96.44 209 SER A O 1
ATOM 1699 N N . ASN A 1 210 ? -24.219 4.652 7.109 1 94 210 ASN A N 1
ATOM 1700 C CA . ASN A 1 210 ? -24.562 3.609 6.152 1 94 210 ASN A CA 1
ATOM 1701 C C . ASN A 1 210 ? -24.969 4.195 4.805 1 94 210 ASN A C 1
ATOM 1703 O O . ASN A 1 210 ? -24.641 3.641 3.756 1 94 210 ASN A O 1
ATOM 1707 N N . GLU A 1 211 ? -25.641 5.215 4.859 1 95.5 211 GLU A N 1
ATOM 1708 C CA . GLU A 1 211 ? -26.109 5.871 3.637 1 95.5 211 GLU A CA 1
ATOM 1709 C C . GLU A 1 211 ? -24.922 6.32 2.777 1 95.5 211 GLU A C 1
ATOM 1711 O O . GLU A 1 211 ? -24.859 6.012 1.587 1 95.5 211 GLU A O 1
ATOM 1716 N N . ASN A 1 212 ? -24 7.027 3.359 1 96.44 212 ASN A N 1
ATOM 1717 C CA . ASN A 1 212 ? -22.844 7.531 2.615 1 96.44 212 ASN A CA 1
ATOM 1718 C C . ASN A 1 212 ? -21.922 6.402 2.176 1 96.44 212 ASN A C 1
ATOM 1720 O O . ASN A 1 212 ? -21.359 6.445 1.083 1 96.44 212 ASN A O 1
ATOM 1724 N N . LEU A 1 213 ? -21.734 5.43 3.004 1 94.81 213 LEU A N 1
ATOM 1725 C CA . LEU A 1 213 ? -20.922 4.281 2.625 1 94.81 213 LEU A CA 1
ATOM 1726 C C . LEU A 1 213 ? -21.5 3.582 1.403 1 94.81 213 LEU A C 1
ATOM 1728 O O . LEU A 1 213 ? -20.75 3.178 0.503 1 94.81 213 LEU A O 1
ATOM 1732 N N . LYS A 1 214 ? -22.828 3.371 1.399 1 94.06 214 LYS A N 1
ATOM 1733 C CA . LYS A 1 214 ? -23.484 2.777 0.239 1 94.06 214 LYS A CA 1
ATOM 1734 C C . LYS A 1 214 ? -23.312 3.652 -0.999 1 94.06 214 LYS A C 1
ATOM 1736 O O . LYS A 1 214 ? -23.016 3.148 -2.086 1 94.06 214 LYS A O 1
ATOM 1741 N N . LYS A 1 215 ? -23.453 4.898 -0.82 1 95.5 215 LYS A N 1
ATOM 1742 C CA . LYS A 1 215 ? -23.375 5.859 -1.919 1 95.5 215 LYS A CA 1
ATOM 1743 C C . LYS A 1 215 ? -21.984 5.844 -2.551 1 95.5 215 LYS A C 1
ATOM 1745 O O . LYS A 1 215 ? -21.844 5.785 -3.773 1 95.5 215 LYS A O 1
ATOM 1750 N N . PHE A 1 216 ? -20.938 5.84 -1.743 1 95.12 216 PHE A N 1
ATOM 1751 C CA . PHE A 1 216 ? -19.594 6.086 -2.26 1 95.12 216 PHE A CA 1
ATOM 1752 C C . PHE A 1 216 ? -18.875 4.773 -2.525 1 95.12 216 PHE A C 1
ATOM 1754 O O . PHE A 1 216 ? -17.953 4.723 -3.346 1 95.12 216 PHE A O 1
ATOM 1761 N N . TYR A 1 217 ? -19.234 3.695 -1.805 1 93.75 217 TYR A N 1
ATOM 1762 C CA . TYR A 1 217 ? -18.469 2.455 -1.939 1 93.75 217 TYR A CA 1
ATOM 1763 C C . TYR A 1 217 ? -19.391 1.304 -2.35 1 93.75 217 TYR A C 1
ATOM 1765 O O . TYR A 1 217 ? -18.938 0.165 -2.484 1 93.75 217 TYR A O 1
ATOM 1773 N N . ASN A 1 218 ? -20.641 1.669 -2.467 1 88.88 218 ASN A N 1
ATOM 1774 C CA . ASN A 1 218 ? -21.609 0.661 -2.865 1 88.88 218 ASN A CA 1
ATOM 1775 C C . ASN A 1 218 ? -21.531 -0.578 -1.977 1 88.88 218 ASN A C 1
ATOM 1777 O O . ASN A 1 218 ? -21.562 -0.469 -0.75 1 88.88 218 ASN A O 1
ATOM 1781 N N . ASN A 1 219 ? -21.438 -1.749 -2.477 1 87.81 219 ASN A N 1
ATOM 1782 C CA . ASN A 1 219 ? -21.453 -2.977 -1.687 1 87.81 219 ASN A CA 1
ATOM 1783 C C . ASN A 1 219 ? -20.047 -3.545 -1.51 1 87.81 219 ASN A C 1
ATOM 1785 O O . ASN A 1 219 ? -19.891 -4.727 -1.198 1 87.81 219 ASN A O 1
ATOM 1789 N N . SER A 1 220 ? -19.188 -2.615 -1.542 1 92.19 220 SER A N 1
ATOM 1790 C CA . SER A 1 220 ? -17.828 -3.123 -1.476 1 92.19 220 SER A CA 1
ATOM 1791 C C . SER A 1 220 ? -17.297 -3.109 -0.044 1 92.19 220 SER A C 1
ATOM 1793 O O . SER A 1 220 ? -16.281 -3.727 0.252 1 92.19 220 SER A O 1
ATOM 1795 N N . ILE A 1 221 ? -18.016 -2.398 0.835 1 93.75 221 ILE A N 1
ATOM 1796 C CA . ILE A 1 221 ? -17.547 -2.248 2.211 1 93.75 221 ILE A CA 1
ATOM 1797 C C . ILE A 1 221 ? -18.672 -2.615 3.178 1 93.75 221 ILE A C 1
ATOM 1799 O O . ILE A 1 221 ? -19.859 -2.428 2.867 1 93.75 221 ILE A O 1
ATOM 1803 N N . ILE A 1 222 ? -18.266 -3.125 4.289 1 91.75 222 ILE A N 1
ATOM 1804 C CA . ILE A 1 222 ? -19.188 -3.451 5.359 1 91.75 222 ILE A CA 1
ATOM 1805 C C . ILE A 1 222 ? -18.688 -2.869 6.68 1 91.75 222 ILE A C 1
ATOM 1807 O O . ILE A 1 222 ? -17.5 -2.93 6.977 1 91.75 222 ILE A O 1
ATOM 1811 N N . LYS A 1 223 ? -19.625 -2.314 7.379 1 93.5 223 LYS A N 1
ATOM 1812 C CA . LYS A 1 223 ? -19.312 -1.835 8.719 1 93.5 223 LYS A CA 1
ATOM 1813 C C . LYS A 1 223 ? -19.719 -2.855 9.781 1 93.5 223 LYS A C 1
ATOM 1815 O O . LYS A 1 223 ? -20.875 -3.238 9.867 1 93.5 223 LYS A O 1
ATOM 1820 N N . ILE A 1 224 ? -18.75 -3.363 10.43 1 92.19 224 ILE A N 1
ATOM 1821 C CA . ILE A 1 224 ? -18.969 -4.305 11.523 1 92.19 224 ILE A CA 1
ATOM 1822 C C . ILE A 1 224 ? -18.5 -3.689 12.844 1 92.19 224 ILE A C 1
ATOM 1824 O O . ILE A 1 224 ? -17.297 -3.52 13.055 1 92.19 224 ILE A O 1
ATOM 1828 N N . ASN A 1 225 ? -19.484 -3.371 13.711 1 89.19 225 ASN A N 1
ATOM 1829 C CA . ASN A 1 225 ? -19.188 -2.578 14.898 1 89.19 225 ASN A CA 1
ATOM 1830 C C . ASN A 1 225 ? -18.5 -1.268 14.539 1 89.19 225 ASN A C 1
ATOM 1832 O O . ASN A 1 225 ? -19.016 -0.477 13.758 1 89.19 225 ASN A O 1
ATOM 1836 N N . GLU A 1 226 ? -17.359 -0.983 14.852 1 91.44 226 GLU A N 1
ATOM 1837 C CA . GLU A 1 226 ? -16.672 0.274 14.578 1 91.44 226 GLU A CA 1
ATOM 1838 C C . GLU A 1 226 ? -15.531 0.07 13.586 1 91.44 226 GLU A C 1
ATOM 1840 O O . GLU A 1 226 ? -14.648 0.919 13.469 1 91.44 226 GLU A O 1
ATOM 1845 N N . HIS A 1 227 ? -15.711 -1.062 12.898 1 94.38 227 HIS A N 1
ATOM 1846 C CA . HIS A 1 227 ? -14.664 -1.353 11.93 1 94.38 227 HIS A CA 1
ATOM 1847 C C . HIS A 1 227 ? -15.227 -1.445 10.516 1 94.38 227 HIS A C 1
ATOM 1849 O O . HIS A 1 227 ? -16.391 -1.831 10.328 1 94.38 227 HIS A O 1
ATOM 1855 N N . LEU A 1 228 ? -14.438 -1.072 9.586 1 94 228 LEU A N 1
ATOM 1856 C CA . LEU A 1 228 ? -14.789 -1.155 8.172 1 94 228 LEU A CA 1
ATOM 1857 C C . LEU A 1 228 ? -13.953 -2.225 7.469 1 94 228 LEU A C 1
ATOM 1859 O O . LEU A 1 228 ? -12.727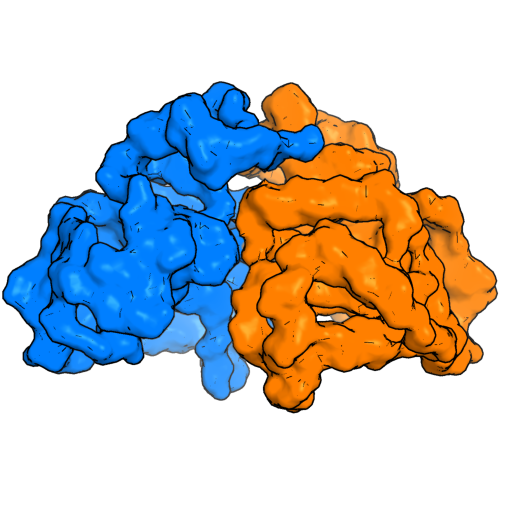 -2.229 7.57 1 94 228 LEU A O 1
ATOM 1863 N N . VAL A 1 229 ? -14.633 -3.125 6.789 1 93.94 229 VAL A N 1
ATOM 1864 C CA . VAL A 1 229 ? -13.938 -4.203 6.094 1 93.94 229 VAL A CA 1
ATOM 1865 C C . VAL A 1 229 ? -14.461 -4.316 4.664 1 93.94 229 VAL A C 1
ATOM 1867 O O . VAL A 1 229 ? -15.594 -3.926 4.379 1 93.94 229 VAL A O 1
ATOM 1870 N N . VAL A 1 230 ? -13.602 -4.738 3.771 1 93.06 230 VAL A N 1
ATOM 1871 C CA . VAL A 1 230 ? -14.023 -5 2.4 1 93.06 230 VAL A CA 1
ATOM 1872 C C . VAL A 1 230 ? -15.008 -6.164 2.375 1 93.06 230 VAL A C 1
ATOM 1874 O O . VAL A 1 230 ? -14.812 -7.168 3.066 1 93.06 230 VAL A O 1
ATOM 1877 N N . ASN A 1 231 ? -16.031 -6.051 1.604 1 92.31 231 ASN A N 1
ATOM 1878 C CA . ASN A 1 231 ? -17.031 -7.113 1.462 1 92.31 231 ASN A CA 1
ATOM 1879 C C . ASN A 1 231 ? -16.516 -8.234 0.56 1 92.31 231 ASN A C 1
ATOM 1881 O O . ASN A 1 231 ? -16.922 -8.328 -0.603 1 92.31 231 ASN A O 1
ATOM 1885 N N . LEU A 1 232 ? -15.711 -9.023 1.09 1 90.62 232 LEU A N 1
ATOM 1886 C CA . LEU A 1 232 ? -15.086 -10.117 0.351 1 90.62 232 LEU A CA 1
ATOM 1887 C C . LEU A 1 232 ? -15.961 -11.367 0.38 1 90.62 232 LEU A C 1
ATOM 1889 O O . LEU A 1 232 ? -16.734 -11.57 1.322 1 90.62 232 LEU A O 1
ATOM 1893 N N . MET B 1 1 ? 3.84 -29.125 -8.977 1 89.12 1 MET B N 1
ATOM 1894 C CA . MET B 1 1 ? 4.406 -29.172 -7.633 1 89.12 1 MET B CA 1
ATOM 1895 C C . MET B 1 1 ? 5.609 -28.234 -7.523 1 89.12 1 MET B C 1
ATOM 1897 O O . MET B 1 1 ? 6.512 -28.281 -8.359 1 89.12 1 MET B O 1
ATOM 1901 N N . LEU B 1 2 ? 5.617 -27.266 -6.758 1 96.75 2 LEU B N 1
ATOM 1902 C CA . LEU B 1 2 ? 6.762 -26.406 -6.449 1 96.75 2 LEU B CA 1
ATOM 1903 C C . LEU B 1 2 ? 7.41 -26.828 -5.137 1 96.75 2 LEU B C 1
ATOM 1905 O O . LEU B 1 2 ? 6.715 -27.062 -4.145 1 96.75 2 LEU B O 1
ATOM 1909 N N . GLU B 1 3 ? 8.781 -27.016 -5.172 1 97.5 3 GLU B N 1
ATOM 1910 C CA . GLU B 1 3 ? 9.508 -27.375 -3.955 1 97.5 3 GLU B CA 1
ATOM 1911 C C . GLU B 1 3 ? 10.781 -26.562 -3.805 1 97.5 3 GLU B C 1
ATOM 1913 O O . GLU B 1 3 ? 11.453 -26.25 -4.793 1 97.5 3 GLU B O 1
ATOM 1918 N N . ILE B 1 4 ? 11.102 -26.203 -2.643 1 98 4 ILE B N 1
ATOM 1919 C CA . ILE B 1 4 ? 12.367 -25.594 -2.264 1 98 4 ILE B CA 1
ATOM 1920 C C . ILE B 1 4 ? 12.969 -26.344 -1.083 1 98 4 ILE B C 1
ATOM 1922 O O . ILE B 1 4 ? 12.281 -26.641 -0.102 1 98 4 ILE B O 1
ATOM 1926 N N . ASN B 1 5 ? 14.25 -26.641 -1.197 1 96.62 5 ASN B N 1
ATOM 1927 C CA . ASN B 1 5 ? 14.883 -27.469 -0.173 1 96.62 5 ASN B CA 1
ATOM 1928 C C . ASN B 1 5 ? 16.141 -26.812 0.385 1 96.62 5 ASN B C 1
ATOM 1930 O O . ASN B 1 5 ? 17.094 -26.547 -0.354 1 96.62 5 ASN B O 1
ATOM 1934 N N . ASN B 1 6 ? 16.078 -26.562 1.681 1 96.75 6 ASN B N 1
ATOM 1935 C CA . ASN B 1 6 ? 17.219 -26.156 2.484 1 96.75 6 ASN B CA 1
ATOM 1936 C C . ASN B 1 6 ? 17.938 -24.953 1.875 1 96.75 6 ASN B C 1
ATOM 1938 O O . ASN B 1 6 ? 19.156 -24.969 1.721 1 96.75 6 ASN B O 1
ATOM 1942 N N . TYR B 1 7 ? 17.219 -23.984 1.506 1 97.62 7 TYR B N 1
ATOM 1943 C CA . TYR B 1 7 ? 17.828 -22.766 0.97 1 97.62 7 TYR B CA 1
ATOM 1944 C C . TYR B 1 7 ? 18.234 -21.812 2.092 1 97.62 7 TYR B C 1
ATOM 1946 O O . TYR B 1 7 ? 17.438 -21.547 2.998 1 97.62 7 TYR B O 1
ATOM 1954 N N . THR B 1 8 ? 19.453 -21.359 2.041 1 97.81 8 THR B N 1
ATOM 1955 C CA . THR B 1 8 ? 19.953 -20.375 3.002 1 97.81 8 THR B CA 1
ATOM 1956 C C . THR B 1 8 ? 20.75 -19.281 2.295 1 97.81 8 THR B C 1
ATOM 1958 O O . THR B 1 8 ? 21.484 -19.562 1.347 1 97.81 8 THR B O 1
ATOM 1961 N N . SER B 1 9 ? 20.5 -18.109 2.633 1 96.19 9 SER B N 1
ATOM 1962 C CA . SER B 1 9 ? 21.25 -16.922 2.201 1 96.19 9 SER B CA 1
ATOM 1963 C C . SER B 1 9 ? 21.453 -15.953 3.357 1 96.19 9 SER B C 1
ATOM 1965 O O . SER B 1 9 ? 21.266 -16.312 4.52 1 96.19 9 SER B O 1
ATOM 1967 N N . SER B 1 10 ? 21.906 -14.766 3.037 1 94 10 SER B N 1
ATOM 1968 C CA . SER B 1 10 ? 22.109 -13.758 4.066 1 94 10 SER B CA 1
ATOM 1969 C C . SER B 1 10 ? 20.781 -13.305 4.66 1 94 10 SER B C 1
ATOM 1971 O O . SER B 1 10 ? 20.719 -12.898 5.824 1 94 10 SER B O 1
ATOM 1973 N N . ILE B 1 11 ? 19.672 -13.469 3.926 1 93.81 11 ILE B N 1
ATOM 1974 C CA . ILE B 1 11 ? 18.375 -12.961 4.34 1 93.81 11 ILE B CA 1
ATOM 1975 C C . ILE B 1 11 ? 17.469 -14.125 4.754 1 93.81 11 ILE B C 1
ATOM 1977 O O . ILE B 1 11 ? 16.75 -14.039 5.75 1 93.81 11 ILE B O 1
ATOM 1981 N N . LEU B 1 12 ? 17.594 -15.188 4.004 1 97.88 12 LEU B N 1
ATOM 1982 C CA . LEU B 1 12 ? 16.734 -16.344 4.227 1 97.88 12 LEU B CA 1
ATOM 1983 C C . LEU B 1 12 ? 17.5 -17.469 4.918 1 97.88 12 LEU B C 1
ATOM 1985 O O . LEU B 1 12 ? 18.672 -17.719 4.598 1 97.88 12 LEU B O 1
ATOM 1989 N N . LYS B 1 13 ? 16.844 -18.141 5.879 1 97.75 13 LYS B N 1
ATOM 1990 C CA . LYS B 1 13 ? 17.5 -19.172 6.68 1 97.75 13 LYS B CA 1
ATOM 1991 C C . LYS B 1 13 ? 16.719 -20.484 6.633 1 97.75 13 LYS B C 1
ATOM 1993 O O . LYS B 1 13 ? 15.586 -20.547 7.125 1 97.75 13 LYS B O 1
ATOM 1998 N N . ASP B 1 14 ? 17.344 -21.438 6.055 1 97.56 14 ASP B N 1
ATOM 1999 C CA . ASP B 1 14 ? 16.859 -22.812 6.09 1 97.56 14 ASP B CA 1
ATOM 2000 C C . ASP B 1 14 ? 15.438 -22.906 5.559 1 97.56 14 ASP B C 1
ATOM 2002 O O . ASP B 1 14 ? 14.547 -23.422 6.238 1 97.56 14 ASP B O 1
ATOM 2006 N N . ILE B 1 15 ? 15.211 -22.469 4.41 1 98.56 15 ILE B N 1
ATOM 2007 C CA . ILE B 1 15 ? 13.883 -22.453 3.807 1 98.56 15 ILE B CA 1
ATOM 2008 C C . ILE B 1 15 ? 13.625 -23.781 3.107 1 98.56 15 ILE B C 1
ATOM 2010 O O . ILE B 1 15 ? 14.352 -24.156 2.191 1 98.56 15 ILE B O 1
ATOM 2014 N N . SER B 1 16 ? 12.625 -24.484 3.572 1 98.56 16 SER B N 1
ATOM 2015 C CA . SER B 1 16 ? 12.188 -25.734 2.955 1 98.56 16 SER B CA 1
ATOM 2016 C C . SER B 1 16 ? 10.672 -25.875 3.018 1 98.56 16 SER B C 1
ATOM 2018 O O . SER B 1 16 ? 10.07 -25.734 4.086 1 98.56 16 SER B O 1
ATOM 2020 N N . PHE B 1 17 ? 10.016 -26.062 1.901 1 98.31 17 PHE B N 1
ATOM 2021 C CA . PHE B 1 17 ? 8.594 -26.375 1.827 1 98.31 17 PHE B CA 1
ATOM 2022 C C . PHE B 1 17 ? 8.211 -26.828 0.419 1 98.31 17 PHE B C 1
ATOM 2024 O O . PHE B 1 17 ? 9.031 -26.766 -0.5 1 98.31 17 PHE B O 1
ATOM 2031 N N . HIS B 1 18 ? 7.062 -27.328 0.267 1 97.44 18 HIS B N 1
ATOM 2032 C CA . HIS B 1 18 ? 6.539 -27.703 -1.045 1 97.44 18 HIS B CA 1
ATOM 2033 C C . HIS B 1 18 ? 5.051 -27.391 -1.147 1 97.44 18 HIS B C 1
ATOM 2035 O O . HIS B 1 18 ? 4.344 -27.359 -0.135 1 97.44 18 HIS B O 1
ATOM 2041 N N . ILE B 1 19 ? 4.637 -27.094 -2.293 1 96.62 19 ILE B N 1
ATOM 2042 C CA . ILE B 1 19 ? 3.219 -26.906 -2.574 1 96.62 19 ILE B CA 1
ATOM 2043 C C . ILE B 1 19 ? 2.795 -27.812 -3.729 1 96.62 19 ILE B C 1
ATOM 2045 O O . ILE B 1 19 ? 3.531 -27.969 -4.703 1 96.62 19 ILE B O 1
ATOM 2049 N N . LYS B 1 20 ? 1.626 -28.375 -3.568 1 96.25 20 LYS B N 1
ATOM 2050 C CA . LYS B 1 20 ? 1.107 -29.297 -4.578 1 96.25 20 LYS B CA 1
ATOM 2051 C C . LYS B 1 20 ? 0.599 -28.547 -5.801 1 96.25 20 LYS B C 1
ATOM 2053 O O . LYS B 1 20 ? 0.424 -27.328 -5.758 1 96.25 20 LYS B O 1
ATOM 2058 N N . GLU B 1 21 ? 0.374 -29.375 -6.758 1 92.88 21 GLU B N 1
ATOM 2059 C CA . GLU B 1 21 ? -0.24 -28.797 -7.949 1 92.88 21 GLU B CA 1
ATOM 2060 C C . GLU B 1 21 ? -1.627 -28.25 -7.641 1 92.88 21 GLU B C 1
ATOM 2062 O O . GLU B 1 21 ? -2.387 -28.844 -6.879 1 92.88 21 GLU B O 1
ATOM 2067 N N . ASN B 1 22 ? -1.967 -27.094 -8.039 1 88.94 22 ASN B N 1
ATOM 2068 C CA . ASN B 1 22 ? -3.254 -26.422 -7.914 1 88.94 22 ASN B CA 1
ATOM 2069 C C . ASN B 1 22 ? -3.488 -25.922 -6.488 1 88.94 22 ASN B C 1
ATOM 2071 O O . ASN B 1 22 ? -4.621 -25.625 -6.113 1 88.94 22 ASN B O 1
ATOM 2075 N N . GLU B 1 23 ? -2.48 -26.078 -5.676 1 96.5 23 GLU B N 1
ATOM 2076 C CA . GLU B 1 23 ? -2.553 -25.5 -4.336 1 96.5 23 GLU B CA 1
ATOM 2077 C C . GLU B 1 23 ? -2.027 -24.062 -4.324 1 96.5 23 GLU B C 1
ATOM 2079 O O . GLU B 1 23 ? -0.873 -23.812 -4.684 1 96.5 23 GLU B O 1
ATOM 2084 N N . ASN B 1 24 ? -2.908 -23.172 -3.984 1 98.31 24 ASN B N 1
ATOM 2085 C CA . ASN B 1 24 ? -2.51 -21.766 -3.893 1 98.31 24 ASN B CA 1
ATOM 2086 C C . ASN B 1 24 ? -1.907 -21.453 -2.527 1 98.31 24 ASN B C 1
ATOM 2088 O O . ASN B 1 24 ? -2.223 -22.109 -1.534 1 98.31 24 ASN B O 1
ATOM 2092 N N . LEU B 1 25 ? -1.04 -20.484 -2.496 1 98.75 25 LEU B N 1
ATOM 2093 C CA . LEU B 1 25 ? -0.292 -20.156 -1.289 1 98.75 25 LEU B CA 1
ATOM 2094 C C . LEU B 1 25 ? -0.337 -18.656 -1.016 1 98.75 25 LEU B C 1
ATOM 2096 O O . LEU B 1 25 ? -0.242 -17.859 -1.942 1 98.75 25 LEU B O 1
ATOM 2100 N N . ILE B 1 26 ? -0.48 -18.328 0.216 1 98.81 26 ILE B N 1
ATOM 2101 C CA . ILE B 1 26 ? -0.29 -16.953 0.68 1 98.81 26 ILE B CA 1
ATOM 2102 C C . ILE B 1 26 ? 0.956 -16.875 1.561 1 98.81 26 ILE B C 1
ATOM 2104 O O . ILE B 1 26 ? 1.152 -17.719 2.443 1 98.81 26 ILE B O 1
ATOM 2108 N N . ILE B 1 27 ? 1.761 -15.922 1.279 1 98.62 27 ILE B N 1
ATOM 2109 C CA . ILE B 1 27 ? 2.938 -15.664 2.102 1 98.62 27 ILE B CA 1
ATOM 2110 C C . ILE B 1 27 ? 2.711 -14.414 2.947 1 98.62 27 ILE B C 1
ATOM 2112 O O . ILE B 1 27 ? 2.459 -13.328 2.412 1 98.62 27 ILE B O 1
ATOM 2116 N N . LEU B 1 28 ? 2.779 -14.578 4.242 1 97.94 28 LEU B N 1
ATOM 2117 C CA . LEU B 1 28 ? 2.598 -13.508 5.219 1 97.94 28 LEU B CA 1
ATOM 2118 C C . LEU B 1 28 ? 3.869 -13.297 6.039 1 97.94 28 LEU B C 1
ATOM 2120 O O . LEU B 1 28 ? 4.75 -14.164 6.051 1 97.94 28 LEU B O 1
ATOM 2124 N N . GLY B 1 29 ? 3.922 -12.164 6.707 1 95.62 29 GLY B N 1
ATOM 2125 C CA . GLY B 1 29 ? 5.055 -11.789 7.539 1 95.62 29 GLY B CA 1
ATOM 2126 C C . GLY B 1 29 ? 5.215 -10.289 7.684 1 95.62 29 GLY B C 1
ATOM 2127 O O . GLY B 1 29 ? 4.66 -9.523 6.891 1 95.62 29 GLY B O 1
ATOM 2128 N N . HIS B 1 30 ? 5.969 -9.906 8.633 1 91.38 30 HIS B N 1
ATOM 2129 C CA . HIS B 1 30 ? 6.188 -8.484 8.875 1 91.38 30 HIS B CA 1
ATOM 2130 C C . HIS B 1 30 ? 7.082 -7.875 7.797 1 91.38 30 HIS B C 1
ATOM 2132 O O . HIS B 1 30 ? 7.68 -8.602 6.996 1 91.38 30 HIS B O 1
ATOM 2138 N N . ASN B 1 31 ? 7.145 -6.555 7.773 1 88.94 31 ASN B N 1
ATOM 2139 C CA . ASN B 1 31 ? 8.07 -5.887 6.871 1 88.94 31 ASN B CA 1
ATOM 2140 C C . ASN B 1 31 ? 9.516 -6.316 7.125 1 88.94 31 ASN B C 1
ATOM 2142 O O . ASN B 1 31 ? 9.961 -6.359 8.273 1 88.94 31 ASN B O 1
ATOM 2146 N N . GLY B 1 32 ? 10.188 -6.699 6.09 1 87.56 32 GLY B N 1
ATOM 2147 C CA . GLY B 1 32 ? 11.586 -7.098 6.223 1 87.56 32 GLY B CA 1
ATOM 2148 C C . GLY B 1 32 ? 11.75 -8.57 6.559 1 87.56 32 GLY B C 1
ATOM 2149 O O . GLY B 1 32 ? 12.875 -9.031 6.789 1 87.56 32 GLY B O 1
ATOM 2150 N N . ALA B 1 33 ? 10.719 -9.32 6.508 1 93.12 33 ALA B N 1
ATOM 2151 C CA . ALA B 1 33 ? 10.773 -10.719 6.926 1 93.12 33 ALA B CA 1
ATOM 2152 C C . ALA B 1 33 ? 11.43 -11.586 5.852 1 93.12 33 ALA B C 1
ATOM 2154 O O . ALA B 1 33 ? 11.758 -12.75 6.098 1 93.12 33 ALA B O 1
ATOM 2155 N N . GLY B 1 34 ? 11.609 -11.078 4.66 1 94.62 34 GLY B N 1
ATOM 2156 C CA . GLY B 1 34 ? 12.25 -11.828 3.59 1 94.62 34 GLY B CA 1
ATOM 2157 C C . GLY B 1 34 ? 11.281 -12.297 2.525 1 94.62 34 GLY B C 1
ATOM 2158 O O . GLY B 1 34 ? 11.641 -13.109 1.664 1 94.62 34 GLY B O 1
ATOM 2159 N N . LYS B 1 35 ? 10.062 -11.852 2.541 1 96.31 35 LYS B N 1
ATOM 2160 C CA . LYS B 1 35 ? 9 -12.328 1.658 1 96.31 35 LYS B CA 1
ATOM 2161 C C . LYS B 1 35 ? 9.352 -12.086 0.194 1 96.31 35 LYS B C 1
ATOM 2163 O O . LYS B 1 35 ? 9.266 -13 -0.63 1 96.31 35 LYS B O 1
ATOM 2168 N N . SER B 1 36 ? 9.766 -10.836 -0.095 1 94.31 36 SER B N 1
ATOM 2169 C CA . SER B 1 36 ? 10.109 -10.492 -1.47 1 94.31 36 SER B CA 1
ATOM 2170 C C . SER B 1 36 ? 11.344 -11.258 -1.941 1 94.31 36 SER B C 1
ATOM 2172 O O . SER B 1 36 ? 11.414 -11.672 -3.1 1 94.31 36 SER B O 1
ATOM 2174 N N . THR B 1 37 ? 12.312 -11.43 -1.077 1 95.38 37 THR B N 1
ATOM 2175 C CA . THR B 1 37 ? 13.484 -12.227 -1.407 1 95.38 37 THR B CA 1
ATOM 2176 C C . THR B 1 37 ? 13.086 -13.664 -1.73 1 95.38 37 THR B C 1
ATOM 2178 O O . THR B 1 37 ? 13.562 -14.234 -2.715 1 95.38 37 THR B O 1
ATOM 2181 N N . LEU B 1 38 ? 12.227 -14.188 -0.924 1 98 38 LEU B N 1
ATOM 2182 C CA . LEU B 1 38 ? 11.75 -15.547 -1.178 1 98 38 LEU B CA 1
ATOM 2183 C C . LEU B 1 38 ? 11.07 -15.641 -2.537 1 98 38 LEU B C 1
ATOM 2185 O O . LEU B 1 38 ? 11.305 -16.578 -3.295 1 98 38 LEU B O 1
ATOM 2189 N N . ALA B 1 39 ? 10.242 -14.648 -2.855 1 97.56 39 ALA B N 1
ATOM 2190 C CA . ALA B 1 39 ? 9.555 -14.625 -4.145 1 97.56 39 ALA B CA 1
ATOM 2191 C C . ALA B 1 39 ? 10.555 -14.641 -5.297 1 97.56 39 ALA B C 1
ATOM 2193 O O . ALA B 1 39 ? 10.367 -15.375 -6.273 1 97.56 39 ALA B O 1
ATOM 2194 N N . LYS B 1 40 ? 11.602 -13.906 -5.184 1 96.81 40 LYS B N 1
ATOM 2195 C CA . LYS B 1 40 ? 12.625 -13.828 -6.227 1 96.81 40 LYS B CA 1
ATOM 2196 C C . LYS B 1 40 ? 13.398 -15.133 -6.336 1 96.81 40 LYS B C 1
ATOM 2198 O O . LYS B 1 40 ? 13.812 -15.531 -7.43 1 96.81 40 LYS B O 1
ATOM 2203 N N . VAL B 1 41 ? 13.602 -15.766 -5.23 1 97.38 41 VAL B N 1
ATOM 2204 C CA . VAL B 1 41 ? 14.266 -17.062 -5.219 1 97.38 41 VAL B CA 1
ATOM 2205 C C . VAL B 1 41 ? 13.375 -18.094 -5.902 1 97.38 41 VAL B C 1
ATOM 2207 O O . VAL B 1 41 ? 13.828 -18.844 -6.781 1 97.38 41 VAL B O 1
ATOM 2210 N N . LEU B 1 42 ? 12.102 -18.125 -5.555 1 97.56 42 LEU B N 1
ATOM 2211 C CA . LEU B 1 42 ? 11.156 -19.094 -6.109 1 97.56 42 LEU B CA 1
ATOM 2212 C C . LEU B 1 42 ? 11.031 -18.922 -7.621 1 97.56 42 LEU B C 1
ATOM 2214 O O . LEU B 1 42 ? 10.812 -19.891 -8.344 1 97.56 42 LEU B O 1
ATOM 2218 N N . SER B 1 43 ? 11.172 -17.703 -8.109 1 95.75 43 SER B N 1
ATOM 2219 C CA . SER B 1 43 ? 11 -17.406 -9.531 1 95.75 43 SER B CA 1
ATOM 2220 C C . SER B 1 43 ? 12.344 -17.422 -10.258 1 95.75 43 SER B C 1
ATOM 2222 O O . SER B 1 43 ? 12.422 -17.094 -11.438 1 95.75 43 SER B O 1
ATOM 2224 N N . ASN B 1 44 ? 13.438 -17.641 -9.5 1 95 44 ASN B N 1
ATOM 2225 C CA . ASN B 1 44 ? 14.805 -17.766 -10.008 1 95 44 ASN B CA 1
ATOM 2226 C C . ASN B 1 44 ? 15.352 -16.438 -10.484 1 95 44 ASN B C 1
ATOM 2228 O O . ASN B 1 44 ? 16.297 -16.391 -11.266 1 95 44 ASN B O 1
ATOM 2232 N N . LEU B 1 45 ? 14.695 -15.398 -10.164 1 93.38 45 LEU B N 1
ATOM 2233 C CA . LEU B 1 45 ? 15.305 -14.086 -10.367 1 93.38 45 LEU B CA 1
ATOM 2234 C C . LEU B 1 45 ? 16.578 -13.945 -9.547 1 93.38 45 LEU B C 1
ATOM 2236 O O . LEU B 1 45 ? 17.484 -13.195 -9.914 1 93.38 45 LEU B O 1
ATOM 2240 N N . ILE B 1 46 ? 16.594 -14.531 -8.406 1 94.62 46 ILE B N 1
ATOM 2241 C CA . ILE B 1 46 ? 17.812 -14.836 -7.691 1 94.62 46 ILE B CA 1
ATOM 2242 C C . ILE B 1 46 ? 18.219 -16.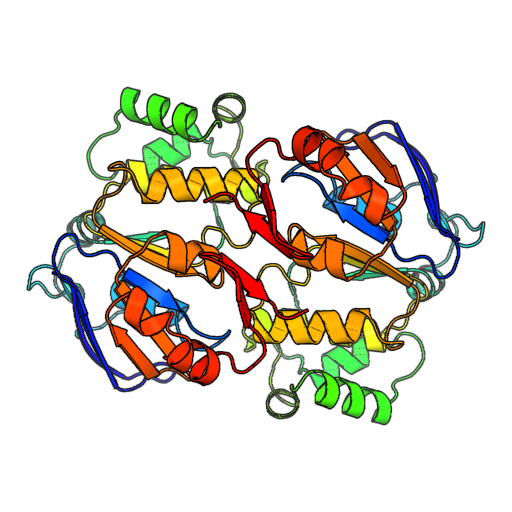297 -7.945 1 94.62 46 ILE B C 1
ATOM 2244 O O . ILE B 1 46 ? 17.547 -17.219 -7.48 1 94.62 46 ILE B O 1
ATOM 2248 N N . GLU B 1 47 ? 19.203 -16.438 -8.594 1 93.81 47 GLU B N 1
ATOM 2249 C CA . GLU B 1 47 ? 19.609 -17.766 -9.055 1 93.81 47 GLU B CA 1
ATOM 2250 C C . GLU B 1 47 ? 19.906 -18.688 -7.879 1 93.81 47 GLU B C 1
ATOM 2252 O O . GLU B 1 47 ? 20.5 -18.266 -6.883 1 93.81 47 GLU B O 1
ATOM 2257 N N . ASN B 1 48 ? 19.438 -19.922 -8.055 1 93.31 48 ASN B N 1
ATOM 2258 C CA . ASN B 1 48 ? 19.656 -20.938 -7.023 1 93.31 48 ASN B CA 1
ATOM 2259 C C . ASN B 1 48 ? 19.375 -22.344 -7.559 1 93.31 48 ASN B C 1
ATOM 2261 O O . ASN B 1 48 ? 18.781 -22.5 -8.625 1 93.31 48 ASN B O 1
ATOM 2265 N N . SER B 1 49 ? 19.797 -23.312 -6.84 1 93.69 49 SER B N 1
ATOM 2266 C CA . SER B 1 49 ? 19.594 -24.688 -7.25 1 93.69 49 SER B CA 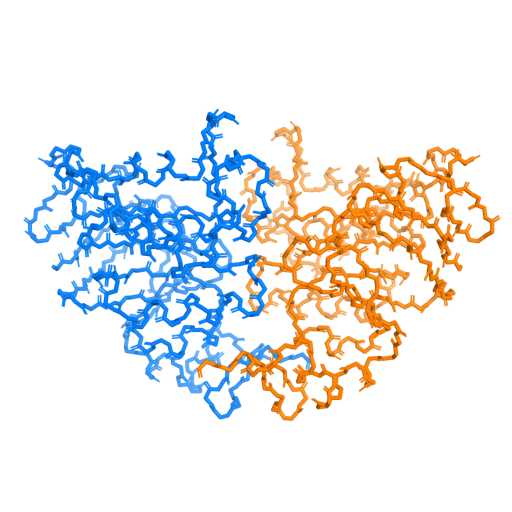1
ATOM 2267 C C . SER B 1 49 ? 18.641 -25.422 -6.305 1 93.69 49 SER B C 1
ATOM 2269 O O . SER B 1 49 ? 18.484 -26.641 -6.391 1 93.69 49 SER B O 1
ATOM 2271 N N . SER B 1 50 ? 18 -24.703 -5.488 1 96.19 50 SER B N 1
ATOM 2272 C CA . SER B 1 50 ? 17.219 -25.328 -4.418 1 96.19 50 SER B CA 1
ATOM 2273 C C . SER B 1 50 ? 15.75 -25.438 -4.789 1 96.19 50 SER B C 1
ATOM 2275 O O . SER B 1 50 ? 14.969 -26.062 -4.078 1 96.19 50 SER B O 1
ATOM 2277 N N . VAL B 1 51 ? 15.344 -24.812 -5.887 1 97.06 51 VAL B N 1
ATOM 2278 C CA . VAL B 1 51 ? 13.938 -24.75 -6.254 1 97.06 51 VAL B CA 1
ATOM 2279 C C . VAL B 1 51 ? 13.664 -25.688 -7.43 1 97.06 51 VAL B C 1
ATOM 2281 O O . VAL B 1 51 ? 14.398 -25.672 -8.422 1 97.06 51 VAL B O 1
ATOM 2284 N N . LYS B 1 52 ? 12.633 -26.469 -7.297 1 96.31 52 LYS B N 1
ATOM 2285 C CA . LYS B 1 52 ? 12.164 -27.344 -8.367 1 96.31 52 LYS B CA 1
ATOM 2286 C C . LYS B 1 52 ? 10.68 -27.141 -8.641 1 96.31 52 LYS B C 1
ATOM 2288 O O . LYS B 1 52 ? 9.898 -26.938 -7.715 1 96.31 52 LYS B O 1
ATOM 2293 N N . ILE B 1 53 ? 10.352 -27.125 -9.867 1 95.56 53 ILE B N 1
ATOM 2294 C CA . ILE B 1 53 ? 8.961 -27.141 -10.305 1 95.56 53 ILE B CA 1
ATOM 2295 C C . ILE B 1 53 ? 8.711 -28.344 -11.203 1 95.56 53 ILE B C 1
ATOM 2297 O O . ILE B 1 53 ? 9.438 -28.562 -12.18 1 95.56 53 ILE B O 1
ATOM 2301 N N . PHE B 1 54 ? 7.773 -29.141 -10.82 1 92.94 54 PHE B N 1
ATOM 2302 C CA . PHE B 1 54 ? 7.512 -30.391 -11.516 1 92.94 54 PHE B CA 1
ATOM 2303 C C . PHE B 1 54 ? 8.789 -31.219 -11.648 1 92.94 54 PHE B C 1
ATOM 2305 O O . PHE B 1 54 ? 9.125 -31.688 -12.734 1 92.94 54 PHE B O 1
ATOM 2312 N N . ASN B 1 55 ? 9.508 -31.234 -10.664 1 90.69 55 ASN B N 1
ATOM 2313 C CA . ASN B 1 55 ? 10.711 -32.031 -10.5 1 90.69 55 ASN B CA 1
ATOM 2314 C C . ASN B 1 55 ? 11.844 -31.547 -11.398 1 90.69 55 ASN B C 1
ATOM 2316 O O . ASN B 1 55 ? 12.812 -32.281 -11.633 1 90.69 55 ASN B O 1
ATOM 2320 N N . GLN B 1 56 ? 11.688 -30.406 -11.938 1 91.62 56 GLN B N 1
ATOM 2321 C CA . GLN B 1 56 ? 12.75 -29.797 -12.734 1 91.62 56 GLN B CA 1
ATOM 2322 C C . GLN B 1 56 ? 13.391 -28.641 -11.992 1 91.62 56 GLN B C 1
ATOM 2324 O O . GLN B 1 56 ? 12.688 -27.75 -11.484 1 91.62 56 GLN B O 1
ATOM 2329 N N . ASN B 1 57 ? 14.688 -28.688 -12.008 1 92.25 57 ASN B N 1
ATOM 2330 C CA . ASN B 1 57 ? 15.398 -27.562 -11.414 1 92.25 57 ASN B CA 1
ATOM 2331 C C . ASN B 1 57 ? 15.305 -26.312 -12.289 1 92.25 57 ASN B C 1
ATOM 2333 O O . ASN B 1 57 ? 15.648 -26.344 -13.477 1 92.25 57 ASN B O 1
ATOM 2337 N N . LEU B 1 58 ? 14.953 -25.219 -11.734 1 89.75 58 LEU B N 1
ATOM 2338 C CA . LEU B 1 58 ? 14.703 -24 -12.5 1 89.75 58 LEU B CA 1
ATOM 2339 C C . LEU B 1 58 ? 15.984 -23.484 -13.125 1 89.75 58 LEU B C 1
ATOM 2341 O O . LEU B 1 58 ? 15.953 -22.828 -14.18 1 89.75 58 LEU B O 1
ATOM 2345 N N . GLU B 1 59 ? 17.047 -23.719 -12.453 1 86.88 59 GLU B N 1
ATOM 2346 C CA . GLU B 1 59 ? 18.328 -23.234 -12.977 1 86.88 59 GLU B CA 1
ATOM 2347 C C . GLU B 1 59 ? 18.719 -23.969 -14.258 1 86.88 59 GLU B C 1
ATOM 2349 O O . GLU B 1 59 ? 19.516 -23.469 -15.047 1 86.88 59 GLU B O 1
ATOM 2354 N N . ASN B 1 60 ? 18.125 -25.141 -14.508 1 89.69 60 ASN B N 1
ATOM 2355 C CA . ASN B 1 60 ? 18.547 -25.984 -15.609 1 89.69 60 ASN B CA 1
ATOM 2356 C C . ASN B 1 60 ? 17.609 -25.859 -16.797 1 89.69 60 ASN B C 1
ATOM 2358 O O . ASN B 1 60 ? 17.766 -26.562 -17.812 1 89.69 60 ASN B O 1
ATOM 2362 N N . ILE B 1 61 ? 16.656 -25.016 -16.688 1 90.44 61 ILE B N 1
ATOM 2363 C CA . ILE B 1 61 ? 15.711 -24.922 -17.797 1 90.44 61 ILE B CA 1
ATOM 2364 C C . ILE B 1 61 ? 15.922 -23.609 -18.531 1 90.44 61 ILE B C 1
ATOM 2366 O O . ILE B 1 61 ? 16.484 -22.656 -17.984 1 90.44 61 ILE B O 1
ATOM 2370 N N . SER B 1 62 ? 15.461 -23.625 -19.812 1 91.31 62 SER B N 1
ATOM 2371 C CA . SER B 1 62 ? 15.602 -22.422 -20.625 1 91.31 62 SER B CA 1
ATOM 2372 C C . SER B 1 62 ? 14.719 -21.297 -20.094 1 91.31 62 SER B C 1
ATOM 2374 O O . SER B 1 62 ? 13.742 -21.547 -19.391 1 91.31 62 SER B O 1
ATOM 2376 N N . ASP B 1 63 ? 15.039 -20.109 -20.453 1 90.25 63 ASP B N 1
ATOM 2377 C CA . ASP B 1 63 ? 14.266 -18.953 -20.047 1 90.25 63 ASP B CA 1
ATOM 2378 C C . ASP B 1 63 ? 12.828 -19.031 -20.547 1 90.25 63 ASP B C 1
ATOM 2380 O O . ASP B 1 63 ? 11.891 -18.672 -19.828 1 90.25 63 ASP B O 1
ATOM 2384 N N . LYS B 1 64 ? 12.742 -19.531 -21.719 1 91.88 64 LYS B N 1
ATOM 2385 C CA . LYS B 1 64 ? 11.406 -19.656 -22.312 1 91.88 64 LYS B CA 1
ATOM 2386 C C . LYS B 1 64 ? 10.555 -20.656 -21.531 1 91.88 64 LYS B C 1
ATOM 2388 O O . LYS B 1 64 ? 9.398 -20.375 -21.219 1 91.88 64 LYS B O 1
ATOM 2393 N N . GLN B 1 65 ? 11.148 -21.734 -21.234 1 93.62 65 GLN B N 1
ATOM 2394 C CA . GLN B 1 65 ? 10.43 -22.75 -20.469 1 93.62 65 GLN B CA 1
ATOM 2395 C C . GLN B 1 65 ? 10.117 -22.234 -19.062 1 93.62 65 GLN B C 1
ATOM 2397 O O . GLN B 1 65 ? 9.031 -22.484 -18.531 1 93.62 65 GLN B O 1
ATOM 2402 N N . ARG B 1 66 ? 11.047 -21.594 -18.484 1 94.19 66 ARG B N 1
ATOM 2403 C CA . ARG B 1 66 ? 10.836 -21.031 -17.156 1 94.19 66 ARG B CA 1
ATOM 2404 C C . ARG B 1 66 ? 9.656 -20.078 -17.141 1 94.19 66 ARG B C 1
ATOM 2406 O O . ARG B 1 66 ? 8.844 -20.094 -16.219 1 94.19 66 ARG B O 1
ATOM 2413 N N . ALA B 1 67 ? 9.562 -19.297 -18.188 1 94.12 67 ALA B N 1
ATOM 2414 C CA . ALA B 1 67 ? 8.492 -18.297 -18.281 1 94.12 67 ALA B CA 1
ATOM 2415 C C . ALA B 1 6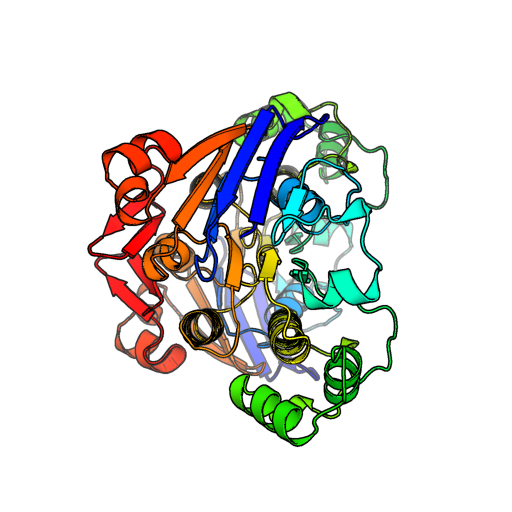7 ? 7.125 -18.969 -18.344 1 94.12 67 ALA B C 1
ATOM 2417 O O . ALA B 1 67 ? 6.129 -18.391 -17.891 1 94.12 67 ALA B O 1
ATOM 2418 N N . THR B 1 68 ? 7.078 -20.125 -18.859 1 95.12 68 THR B N 1
ATOM 2419 C CA . THR B 1 68 ? 5.809 -20.844 -18.938 1 95.12 68 THR B CA 1
ATOM 2420 C C . THR B 1 68 ? 5.457 -21.469 -17.594 1 95.12 68 THR B C 1
ATOM 2422 O O . THR B 1 68 ? 4.281 -21.703 -17.297 1 95.12 68 THR B O 1
ATOM 2425 N N . LEU B 1 69 ? 6.449 -21.688 -16.797 1 95.44 69 LEU B N 1
ATOM 2426 C CA . LEU B 1 69 ? 6.238 -22.375 -15.523 1 95.44 69 LEU B CA 1
ATOM 2427 C C . LEU B 1 69 ? 5.902 -21.375 -14.422 1 95.44 69 LEU B C 1
ATOM 2429 O O . LEU B 1 69 ? 4.996 -21.625 -13.617 1 95.44 69 LEU B O 1
ATOM 2433 N N . ILE B 1 70 ? 6.68 -20.297 -14.414 1 96.88 70 ILE B N 1
ATOM 2434 C CA . ILE B 1 70 ? 6.516 -19.391 -13.273 1 96.88 70 ILE B CA 1
ATOM 2435 C C . ILE B 1 70 ? 6.648 -17.938 -13.742 1 96.88 70 ILE B C 1
ATOM 2437 O O . ILE B 1 70 ? 7.516 -17.625 -14.555 1 96.88 70 ILE B O 1
ATOM 2441 N N . ASN B 1 71 ? 5.691 -17.094 -13.32 1 97 71 ASN B N 1
ATOM 2442 C CA . ASN B 1 71 ? 5.672 -15.664 -13.57 1 97 71 ASN B CA 1
ATOM 2443 C C . ASN B 1 71 ? 5.719 -14.867 -12.266 1 97 71 ASN B C 1
ATOM 2445 O O . ASN B 1 71 ? 5.074 -15.242 -11.281 1 97 71 ASN B O 1
ATOM 2449 N N . TYR B 1 72 ? 6.535 -13.82 -12.227 1 97.44 72 TYR B N 1
ATOM 2450 C CA . TYR B 1 72 ? 6.664 -12.953 -11.062 1 97.44 72 TYR B CA 1
ATOM 2451 C C . TYR B 1 72 ? 6.109 -11.562 -11.352 1 97.44 72 TYR B C 1
ATOM 2453 O O . TYR B 1 72 ? 6.555 -10.891 -12.289 1 97.44 72 TYR B O 1
ATOM 2461 N N . ILE B 1 73 ? 5.121 -11.188 -10.516 1 97.06 73 ILE B N 1
ATOM 2462 C CA . ILE B 1 73 ? 4.531 -9.859 -10.609 1 97.06 73 ILE B CA 1
ATOM 2463 C C . ILE B 1 73 ? 5.062 -8.977 -9.484 1 97.06 73 ILE B C 1
ATOM 2465 O O . ILE B 1 73 ? 4.738 -9.188 -8.312 1 97.06 73 ILE B O 1
ATOM 2469 N N . PRO B 1 74 ? 5.797 -7.918 -9.82 1 94.19 74 PRO B N 1
ATOM 2470 C CA . PRO B 1 74 ? 6.406 -7.051 -8.812 1 94.19 74 PRO B CA 1
ATOM 2471 C C . PRO B 1 74 ? 5.395 -6.113 -8.156 1 94.19 74 PRO B C 1
ATOM 2473 O O . PRO B 1 74 ? 4.281 -5.953 -8.656 1 94.19 74 PRO B O 1
ATOM 2476 N N . PRO B 1 75 ? 5.801 -5.523 -7.039 1 89.06 75 PRO B N 1
ATOM 2477 C CA . PRO B 1 75 ? 4.902 -4.609 -6.332 1 89.06 75 PRO B CA 1
ATOM 2478 C C . PRO B 1 75 ? 4.672 -3.305 -7.086 1 89.06 75 PRO B C 1
ATOM 2480 O O . PRO B 1 75 ? 3.68 -2.613 -6.844 1 89.06 75 PRO B O 1
ATOM 2483 N N . LYS B 1 76 ? 5.605 -2.955 -7.879 1 83.94 76 LYS B N 1
ATOM 2484 C CA . LYS B 1 76 ? 5.484 -1.712 -8.633 1 83.94 76 LYS B CA 1
ATOM 2485 C C . LYS B 1 76 ? 5.648 -1.96 -10.133 1 83.94 76 LYS B C 1
ATOM 2487 O O . LYS B 1 76 ? 6.492 -2.76 -10.547 1 83.94 76 LYS B O 1
ATOM 2492 N N . PHE B 1 77 ? 4.777 -1.224 -10.797 1 80.12 77 PHE B N 1
ATOM 2493 C CA . PHE B 1 77 ? 4.867 -1.24 -12.25 1 80.12 77 PHE B CA 1
ATOM 2494 C C . PHE B 1 77 ? 6.062 -0.43 -12.727 1 80.12 77 PHE B C 1
ATOM 2496 O O . PHE B 1 77 ? 6.176 0.761 -12.43 1 80.12 77 PHE B O 1
ATOM 2503 N N . GLU B 1 78 ? 7.004 -1.023 -13.242 1 75.94 78 GLU B N 1
ATOM 2504 C CA . GLU B 1 78 ? 8.141 -0.303 -13.805 1 75.94 78 GLU B CA 1
ATOM 2505 C C . GLU B 1 78 ? 8.258 -0.539 -15.305 1 75.94 78 GLU B C 1
ATOM 2507 O O . GLU B 1 78 ? 8.297 -1.685 -15.758 1 75.94 78 GLU B O 1
ATOM 2512 N N . ILE B 1 79 ? 7.922 0.488 -16.031 1 70.12 79 ILE B N 1
ATOM 2513 C CA . ILE B 1 79 ? 8.062 0.349 -17.484 1 70.12 79 ILE B CA 1
ATOM 2514 C C . ILE B 1 79 ? 9.203 1.238 -17.984 1 70.12 79 ILE B C 1
ATOM 2516 O O . ILE B 1 79 ? 9.305 2.404 -17.594 1 70.12 79 ILE B O 1
ATOM 2520 N N . PHE B 1 80 ? 9.898 0.714 -18.781 1 66.44 80 PHE B N 1
ATOM 2521 C CA . PHE B 1 80 ? 11.039 1.426 -19.344 1 66.44 80 PHE B CA 1
ATOM 2522 C C . PHE B 1 80 ? 10.641 2.217 -20.578 1 66.44 80 PHE B C 1
ATOM 2524 O O . PHE B 1 80 ? 11.219 3.27 -20.859 1 66.44 80 PHE B O 1
ATOM 2531 N N . ASP B 1 81 ? 9.703 1.719 -21.281 1 74.88 81 ASP B N 1
ATOM 2532 C CA . ASP B 1 81 ? 9.266 2.379 -22.516 1 74.88 81 ASP B CA 1
ATOM 2533 C C . ASP B 1 81 ? 8.117 3.344 -22.25 1 74.88 81 ASP B C 1
ATOM 2535 O O . ASP B 1 81 ? 6.992 2.914 -21.953 1 74.88 81 ASP B O 1
ATOM 2539 N N . GLU B 1 82 ? 8.391 4.531 -22.438 1 79.31 82 GLU B N 1
ATOM 2540 C CA . GLU B 1 82 ? 7.457 5.598 -22.094 1 79.31 82 GLU B CA 1
ATOM 2541 C C . GLU B 1 82 ? 6.281 5.633 -23.062 1 79.31 82 GLU B C 1
ATOM 2543 O O . GLU B 1 82 ? 5.25 6.25 -22.781 1 79.31 82 GLU B O 1
ATOM 2548 N N . TYR B 1 83 ? 6.32 4.855 -24.141 1 86.81 83 TYR B N 1
ATOM 2549 C CA . TYR B 1 83 ? 5.316 5.023 -25.188 1 86.81 83 TYR B CA 1
ATOM 2550 C C . TYR B 1 83 ? 4.5 3.75 -25.375 1 86.81 83 TYR B C 1
ATOM 2552 O O . TYR B 1 83 ? 3.68 3.658 -26.281 1 86.81 83 TYR B O 1
ATOM 2560 N N . ILE B 1 84 ? 4.625 2.865 -24.594 1 91.88 84 ILE B N 1
ATOM 2561 C CA . ILE B 1 84 ? 3.896 1.611 -24.75 1 91.88 84 ILE B CA 1
ATOM 2562 C C . ILE B 1 84 ? 2.459 1.787 -24.266 1 91.88 84 ILE B C 1
ATOM 2564 O O . ILE B 1 84 ? 2.225 2.332 -23.188 1 91.88 84 ILE B O 1
ATOM 2568 N N . THR B 1 85 ? 1.538 1.369 -25.094 1 93.88 85 THR B N 1
ATOM 2569 C CA . THR B 1 85 ? 0.126 1.453 -24.75 1 93.88 85 THR B CA 1
ATOM 2570 C C . THR B 1 85 ? -0.29 0.252 -23.906 1 93.88 85 THR B C 1
ATOM 2572 O O . THR B 1 85 ? 0.447 -0.731 -23.797 1 93.88 85 THR B O 1
ATOM 2575 N N . LEU B 1 86 ? -1.438 0.395 -23.297 1 95.25 86 LEU B N 1
ATOM 2576 C CA . LEU B 1 86 ? -1.992 -0.698 -22.5 1 95.25 86 LEU B CA 1
ATOM 2577 C C . LEU B 1 86 ? -2.086 -1.976 -23.328 1 95.25 86 LEU B C 1
ATOM 2579 O O . LEU B 1 86 ? -1.628 -3.035 -22.906 1 95.25 86 LEU B O 1
ATOM 2583 N N . ARG B 1 87 ? -2.688 -1.87 -24.516 1 94.44 87 ARG B N 1
ATOM 2584 C CA . ARG B 1 87 ? -2.867 -3.045 -25.375 1 94.44 87 ARG B CA 1
ATOM 2585 C C . ARG B 1 87 ? -1.521 -3.65 -25.766 1 94.44 87 ARG B C 1
ATOM 2587 O O . ARG B 1 87 ? -1.339 -4.867 -25.688 1 94.44 87 ARG B O 1
ATOM 2594 N N . GLU B 1 88 ? -0.612 -2.791 -26.125 1 93.62 88 GLU B N 1
ATOM 2595 C CA . GLU B 1 88 ? 0.714 -3.266 -26.5 1 93.62 88 GLU B CA 1
ATOM 2596 C C . GLU B 1 88 ? 1.392 -4 -25.359 1 93.62 88 GLU B C 1
ATOM 2598 O O . GLU B 1 88 ? 2.037 -5.031 -25.562 1 93.62 88 GLU B O 1
ATOM 2603 N N . PHE B 1 89 ? 1.276 -3.465 -24.188 1 94.31 89 PHE B N 1
ATOM 2604 C CA . PHE B 1 89 ? 1.863 -4.09 -23.016 1 94.31 89 PHE B CA 1
ATOM 2605 C C . PHE B 1 89 ? 1.302 -5.488 -22.797 1 94.31 89 PHE B C 1
ATOM 2607 O O . PHE B 1 89 ? 2.053 -6.434 -22.547 1 94.31 89 PHE B O 1
ATOM 2614 N N . LEU B 1 90 ? -0.014 -5.586 -22.922 1 95 90 LEU B N 1
ATOM 2615 C CA . LEU B 1 90 ? -0.662 -6.883 -22.766 1 95 90 LEU B CA 1
ATOM 2616 C C . LEU B 1 90 ? -0.246 -7.848 -23.859 1 95 90 LEU B C 1
ATOM 2618 O O . LEU B 1 90 ? -0.083 -9.047 -23.625 1 95 90 LEU B O 1
ATOM 2622 N N . GLU B 1 91 ? -0.059 -7.328 -25.062 1 94.25 91 GLU B N 1
ATOM 2623 C CA . GLU B 1 91 ? 0.411 -8.156 -26.172 1 94.25 91 GLU B CA 1
ATOM 2624 C C . GLU B 1 91 ? 1.808 -8.703 -25.891 1 94.25 91 GLU B C 1
ATOM 2626 O O . GLU B 1 91 ? 2.076 -9.883 -26.141 1 94.25 91 GLU B O 1
ATOM 2631 N N . LEU B 1 92 ? 2.635 -7.867 -25.344 1 92.44 92 LEU B N 1
ATOM 2632 C CA . LEU B 1 92 ? 4.016 -8.242 -25.062 1 92.44 92 LEU B CA 1
ATOM 2633 C C . LEU B 1 92 ? 4.086 -9.242 -23.906 1 92.44 92 LEU B C 1
ATOM 2635 O O . LEU B 1 92 ? 5.098 -9.922 -23.734 1 92.44 92 LEU B O 1
ATOM 2639 N N . SER B 1 93 ? 3.086 -9.305 -23.141 1 92.94 93 SER B N 1
ATOM 2640 C CA . SER B 1 93 ? 3.059 -10.172 -21.969 1 92.94 93 SER B CA 1
ATOM 2641 C C . SER B 1 93 ? 2.75 -11.617 -22.359 1 92.94 93 SER B C 1
ATOM 2643 O O . SER B 1 93 ? 2.898 -12.531 -21.547 1 92.94 93 SER B O 1
ATOM 2645 N N . CYS B 1 94 ? 2.354 -11.797 -23.578 1 92.44 94 CYS B N 1
ATOM 2646 C CA . CYS B 1 94 ? 2.035 -13.133 -24.062 1 92.44 94 CYS B CA 1
ATOM 2647 C C . CYS B 1 94 ? 3.303 -13.914 -24.375 1 92.44 94 CYS B C 1
ATOM 2649 O O . CYS B 1 94 ? 4.195 -13.414 -25.062 1 92.44 94 CYS B O 1
ATOM 2651 N N . ILE B 1 95 ? 3.391 -15.086 -23.906 1 85.81 95 ILE B N 1
ATOM 2652 C CA . ILE B 1 95 ? 4.566 -15.914 -24.141 1 85.81 95 ILE B CA 1
ATOM 2653 C C . ILE B 1 95 ? 4.426 -16.656 -25.469 1 85.81 95 ILE B C 1
ATOM 2655 O O . ILE B 1 95 ? 5.383 -16.766 -26.234 1 85.81 95 ILE B O 1
ATOM 2659 N N . ALA B 1 96 ? 3.277 -17.234 -25.734 1 82.12 96 ALA B N 1
ATOM 2660 C CA . ALA B 1 96 ? 3.102 -18.109 -26.891 1 82.12 96 ALA B CA 1
ATOM 2661 C C . ALA B 1 96 ? 2.615 -17.297 -28.109 1 82.12 96 ALA B C 1
ATOM 2663 O O . ALA B 1 96 ? 3.332 -17.172 -29.094 1 82.12 96 ALA B O 1
ATOM 2664 N N . TYR B 1 97 ? 1.363 -16.984 -28.141 1 84.5 97 TYR B N 1
ATOM 2665 C CA . TYR B 1 97 ? 0.782 -16.219 -29.234 1 84.5 97 TYR B CA 1
ATOM 2666 C C . TYR B 1 97 ? -0.154 -15.133 -28.719 1 84.5 97 TYR B C 1
ATOM 2668 O O . TYR B 1 97 ? -0.701 -15.258 -27.609 1 84.5 97 TYR B O 1
ATOM 2676 N N . VAL B 1 98 ? -0.14 -14.094 -29.469 1 87.56 98 VAL B N 1
ATOM 2677 C CA . VAL B 1 98 ? -1.021 -12.984 -29.109 1 87.56 98 VAL B CA 1
ATOM 2678 C C . VAL B 1 98 ? -2.467 -13.344 -29.453 1 87.56 98 VAL B C 1
ATOM 2680 O O . VAL B 1 98 ? -2.783 -13.648 -30.609 1 87.56 98 VAL B O 1
ATOM 2683 N N . ASP B 1 99 ? -3.314 -13.359 -28.5 1 90.81 99 ASP B N 1
ATOM 2684 C CA . ASP B 1 99 ? -4.75 -13.586 -28.625 1 90.81 99 ASP B CA 1
ATOM 2685 C C . ASP B 1 99 ? -5.531 -12.297 -28.391 1 90.81 99 ASP B C 1
ATOM 2687 O O . ASP B 1 99 ? -5.844 -11.961 -27.234 1 90.81 99 ASP B O 1
ATOM 2691 N N . ASN B 1 100 ? -5.93 -11.664 -29.406 1 93.19 100 ASN B N 1
ATOM 2692 C CA . ASN B 1 100 ? -6.59 -10.367 -29.312 1 93.19 100 ASN B CA 1
ATOM 2693 C C . ASN B 1 100 ? -7.926 -10.469 -28.578 1 93.19 100 ASN B C 1
ATOM 2695 O O . ASN B 1 100 ? -8.32 -9.547 -27.875 1 93.19 100 ASN B O 1
ATOM 2699 N N . GLU B 1 101 ? -8.586 -11.539 -28.812 1 94.69 101 GLU B N 1
ATOM 2700 C CA . GLU B 1 101 ? -9.859 -11.734 -28.125 1 94.69 101 GLU B CA 1
ATOM 2701 C C . GLU B 1 101 ? -9.656 -11.836 -26.609 1 94.69 101 GLU B C 1
ATOM 2703 O O . GLU B 1 101 ? -10.438 -11.289 -25.828 1 94.69 101 GLU B O 1
ATOM 2708 N N . LYS B 1 102 ? -8.641 -12.578 -26.25 1 94.88 102 LYS B N 1
ATOM 2709 C CA . LYS B 1 102 ? -8.328 -12.688 -24.828 1 94.88 102 LYS B CA 1
ATOM 2710 C C . LYS B 1 102 ? -7.941 -11.336 -24.25 1 94.88 102 LYS B C 1
ATOM 2712 O O . LYS B 1 102 ? -8.312 -11.008 -23.125 1 94.88 102 LYS B O 1
ATOM 2717 N N . ILE B 1 103 ? -7.223 -10.578 -25 1 95.94 103 ILE B N 1
ATOM 2718 C CA . ILE B 1 103 ? -6.82 -9.242 -24.562 1 95.94 103 ILE B CA 1
ATOM 2719 C C . ILE B 1 103 ? -8.055 -8.383 -24.312 1 95.94 103 ILE B C 1
ATOM 2721 O O . ILE B 1 103 ? -8.164 -7.711 -23.281 1 95.94 103 ILE B O 1
ATOM 2725 N N . ASP B 1 104 ? -8.977 -8.422 -25.234 1 96.25 104 ASP B N 1
ATOM 2726 C CA . ASP B 1 104 ? -10.211 -7.66 -25.078 1 96.25 104 ASP B CA 1
ATOM 2727 C C . ASP B 1 104 ? -10.969 -8.086 -23.828 1 96.25 104 ASP B C 1
ATOM 2729 O O . ASP B 1 104 ? -11.492 -7.238 -23.094 1 96.25 104 ASP B O 1
ATOM 2733 N N . LYS B 1 105 ? -11.008 -9.352 -23.578 1 96 105 LYS B N 1
ATOM 2734 C CA . LYS B 1 105 ? -11.695 -9.891 -22.406 1 96 105 LYS B CA 1
ATOM 2735 C C . LYS B 1 105 ? -11.031 -9.414 -21.125 1 96 105 LYS B C 1
ATOM 2737 O O . LYS B 1 105 ? -11.719 -9.062 -20.156 1 96 105 LYS B O 1
ATOM 2742 N N . VAL B 1 106 ? -9.742 -9.461 -21.109 1 96.44 106 VAL B N 1
ATOM 2743 C CA . VAL B 1 106 ? -8.992 -9.055 -19.922 1 96.44 106 VAL B CA 1
ATOM 2744 C C . VAL B 1 106 ? -9.203 -7.566 -19.672 1 96.44 106 VAL B C 1
ATOM 2746 O O . VAL B 1 106 ? -9.398 -7.148 -18.531 1 96.44 106 VAL B O 1
ATOM 2749 N N . ILE B 1 107 ? -9.18 -6.762 -20.703 1 96.31 107 ILE B N 1
ATOM 2750 C CA . ILE B 1 107 ? -9.398 -5.324 -20.594 1 96.31 107 ILE B CA 1
ATOM 2751 C C . ILE B 1 107 ? -10.789 -5.055 -20.016 1 96.31 107 ILE B C 1
ATOM 2753 O O . ILE B 1 107 ? -10.945 -4.203 -19.141 1 96.31 107 ILE B O 1
ATOM 2757 N N . GLU B 1 108 ? -11.719 -5.75 -20.484 1 95.31 108 GLU B N 1
ATOM 2758 C CA . GLU B 1 108 ? -13.086 -5.613 -19.984 1 95.31 108 GLU B CA 1
ATOM 2759 C C . GLU B 1 108 ? -13.195 -6.078 -18.547 1 95.31 108 GLU B C 1
ATOM 2761 O O . GLU B 1 108 ? -13.82 -5.414 -17.719 1 95.31 108 GLU B O 1
ATOM 2766 N N . LEU B 1 109 ? -12.602 -7.223 -18.266 1 94.38 109 LEU B N 1
ATOM 2767 C CA . LEU B 1 109 ? -12.617 -7.805 -16.938 1 94.38 109 LEU B CA 1
ATOM 2768 C C . LEU B 1 109 ? -12.086 -6.812 -15.898 1 94.38 109 LEU B C 1
ATOM 2770 O O . LEU B 1 109 ? -12.625 -6.719 -14.797 1 94.38 109 LEU B O 1
ATOM 2774 N N . LEU B 1 110 ? -11.062 -6.051 -16.297 1 94 110 LEU B N 1
ATOM 2775 C CA . LEU B 1 110 ? -10.383 -5.164 -15.367 1 94 110 LEU B CA 1
ATOM 2776 C C . LEU B 1 110 ? -10.938 -3.746 -15.453 1 94 110 LEU B C 1
ATOM 2778 O O . LEU B 1 110 ? -10.422 -2.828 -14.812 1 94 110 LEU B O 1
ATOM 2782 N N . ASN B 1 111 ? -11.953 -3.551 -16.25 1 90.56 111 ASN B N 1
ATOM 2783 C CA . ASN B 1 111 ? -12.578 -2.244 -16.453 1 90.56 111 ASN B CA 1
ATOM 2784 C C . ASN B 1 111 ? -11.555 -1.194 -16.875 1 90.56 111 ASN B C 1
ATOM 2786 O O . ASN B 1 111 ? -11.5 -0.106 -16.297 1 90.56 111 ASN B O 1
ATOM 2790 N N . LEU B 1 112 ? -10.734 -1.572 -17.844 1 92.69 112 LEU B N 1
ATOM 2791 C CA . LEU B 1 112 ? -9.68 -0.675 -18.297 1 92.69 112 LEU B CA 1
ATOM 2792 C C . LEU B 1 112 ? -9.922 -0.251 -19.75 1 92.69 112 LEU B C 1
ATOM 2794 O O . LEU B 1 112 ? -9 0.229 -20.422 1 92.69 112 LEU B O 1
ATOM 2798 N N . LYS B 1 113 ? -11.102 -0.403 -20.281 1 92.12 113 LYS B N 1
ATOM 2799 C CA . LYS B 1 113 ? -11.406 -0.141 -21.672 1 92.12 113 LYS B CA 1
ATOM 2800 C C . LYS B 1 113 ? -11.086 1.303 -22.047 1 92.12 113 LYS B C 1
ATOM 2802 O O . LYS B 1 113 ? -10.516 1.562 -23.109 1 92.12 113 LYS B O 1
ATOM 2807 N N . LYS B 1 114 ? -11.367 2.248 -21.203 1 89.75 114 LYS B N 1
ATOM 2808 C CA . LYS B 1 114 ? -11.156 3.666 -21.484 1 89.75 114 LYS B CA 1
ATOM 2809 C C . LYS B 1 114 ? -9.672 3.986 -21.625 1 89.75 114 LYS B C 1
ATOM 2811 O O . LYS B 1 114 ? -9.305 5.016 -22.188 1 89.75 114 LYS B O 1
ATOM 2816 N N . LEU B 1 115 ? -8.828 3.074 -21.156 1 91.44 115 LEU B N 1
ATOM 2817 C CA . LEU B 1 115 ? -7.395 3.33 -21.125 1 91.44 115 LEU B CA 1
ATOM 2818 C C . LEU B 1 115 ? -6.676 2.51 -22.188 1 91.44 115 LEU B C 1
ATOM 2820 O O . LEU B 1 115 ? -5.453 2.588 -22.312 1 91.44 115 LEU B O 1
ATOM 2824 N N . GLU B 1 116 ? -7.359 1.795 -22.906 1 91.56 116 GLU B N 1
ATOM 2825 C CA . GLU B 1 116 ? -6.809 0.767 -23.797 1 91.56 116 GLU B CA 1
ATOM 2826 C C . GLU B 1 116 ? -5.723 1.338 -24.688 1 91.56 116 GLU B C 1
ATOM 2828 O O . GLU B 1 116 ? -4.668 0.722 -24.875 1 91.56 116 GLU B O 1
ATOM 2833 N N . ASN B 1 117 ? -5.918 2.578 -25.203 1 90.12 117 ASN B N 1
ATOM 2834 C CA . ASN B 1 117 ? -4.992 3.133 -26.188 1 90.12 117 ASN B CA 1
ATOM 2835 C C . ASN B 1 117 ? -4.125 4.234 -25.578 1 90.12 117 ASN B C 1
ATOM 2837 O O . ASN B 1 117 ? -3.436 4.953 -26.297 1 90.12 117 ASN B O 1
ATOM 2841 N N . LYS B 1 118 ? -4.148 4.355 -24.328 1 91.31 118 LYS B N 1
ATOM 2842 C CA . LYS B 1 118 ? -3.32 5.344 -23.641 1 91.31 118 LYS B CA 1
ATOM 2843 C C . LYS B 1 118 ? -1.971 4.75 -23.25 1 91.31 118 LYS B C 1
ATOM 2845 O O . LYS B 1 118 ? -1.832 3.531 -23.141 1 91.31 118 LYS B O 1
ATOM 2850 N N . TYR B 1 119 ? -1.088 5.629 -23.125 1 91.75 119 TYR B N 1
ATOM 2851 C CA . TYR B 1 119 ? 0.241 5.203 -22.703 1 91.75 119 TYR B CA 1
ATOM 2852 C C . TYR B 1 119 ? 0.249 4.832 -21.219 1 91.75 119 TYR B C 1
ATOM 2854 O O . TYR B 1 119 ? -0.341 5.535 -20.406 1 91.75 119 TYR B O 1
ATOM 2862 N N . CYS B 1 120 ? 0.982 3.777 -20.875 1 90.44 120 CYS B N 1
ATOM 2863 C CA . CYS B 1 120 ? 0.986 3.215 -19.531 1 90.44 120 CYS B CA 1
ATOM 2864 C C . CYS B 1 120 ? 1.555 4.211 -18.531 1 90.44 120 CYS B C 1
ATOM 2866 O O . CYS B 1 120 ? 1.184 4.191 -17.344 1 90.44 120 CYS B O 1
ATOM 2868 N N . THR B 1 121 ? 2.412 5.039 -18.984 1 86.5 121 THR B N 1
ATOM 2869 C CA . THR B 1 121 ? 3.061 6.008 -18.094 1 86.5 121 THR B CA 1
ATOM 2870 C C . THR B 1 121 ? 2.035 6.973 -17.516 1 86.5 121 THR B C 1
ATOM 2872 O O . THR B 1 121 ? 2.275 7.578 -16.469 1 86.5 121 THR B O 1
ATOM 2875 N N . THR B 1 122 ? 0.911 7.102 -18.125 1 84.81 122 THR B N 1
ATOM 2876 C CA . THR B 1 122 ? -0.096 8.07 -17.703 1 84.81 122 THR B CA 1
ATOM 2877 C C . THR B 1 122 ? -1.062 7.453 -16.703 1 84.81 122 THR B C 1
ATOM 2879 O O . THR B 1 122 ? -1.938 8.141 -16.172 1 84.81 122 THR B O 1
ATOM 2882 N N . PHE B 1 123 ? -0.853 6.215 -16.438 1 87.94 123 PHE B N 1
ATOM 2883 C CA . PHE B 1 123 ? -1.78 5.496 -15.562 1 87.94 123 PHE B CA 1
ATOM 2884 C C . PHE B 1 123 ? -1.546 5.855 -14.102 1 87.94 123 PHE B C 1
ATOM 2886 O O . PHE B 1 123 ? -0.415 6.137 -13.703 1 87.94 123 PHE B O 1
ATOM 2893 N N . SER B 1 124 ? -2.66 5.848 -13.352 1 81.94 124 SER B N 1
ATOM 2894 C CA . SER B 1 124 ? -2.529 5.93 -11.898 1 81.94 124 SER B CA 1
ATOM 2895 C C . SER B 1 124 ? -1.857 4.684 -11.336 1 81.94 124 SER B C 1
ATOM 2897 O O . SER B 1 124 ? -1.712 3.678 -12.031 1 81.94 124 SER B O 1
ATOM 2899 N N . SER B 1 125 ? -1.434 4.766 -10.086 1 83.75 125 SER B N 1
ATOM 2900 C CA . SER B 1 125 ? -0.805 3.619 -9.438 1 83.75 125 SER B CA 1
ATOM 2901 C C . SER B 1 125 ? -1.743 2.418 -9.406 1 83.75 125 SER B C 1
ATOM 2903 O O . SER B 1 125 ? -1.317 1.285 -9.633 1 83.75 125 SER B O 1
ATOM 2905 N N . GLY B 1 126 ? -3.016 2.658 -9.109 1 87 126 GLY B N 1
ATOM 2906 C CA . GLY B 1 126 ? -3.984 1.574 -9.094 1 87 126 GLY B CA 1
ATOM 2907 C C . GLY B 1 126 ? -4.195 0.939 -10.453 1 87 126 GLY B C 1
ATOM 2908 O O . GLY B 1 126 ? -4.312 -0.283 -10.562 1 87 126 GLY B O 1
ATOM 2909 N N . GLU B 1 127 ? -4.211 1.78 -11.438 1 88.31 127 GLU B N 1
ATOM 2910 C CA . GLU B 1 127 ? -4.371 1.288 -12.797 1 88.31 127 GLU B CA 1
ATOM 2911 C C . GLU B 1 127 ? -3.17 0.451 -13.227 1 88.31 127 GLU B C 1
ATOM 2913 O O . GLU B 1 127 ? -3.326 -0.565 -13.906 1 88.31 127 GLU B O 1
ATOM 2918 N N . LYS B 1 128 ? -2.08 0.886 -12.828 1 91.44 128 LYS B N 1
ATOM 2919 C CA . LYS B 1 128 ? -0.855 0.153 -13.133 1 91.44 128 LYS B CA 1
ATOM 2920 C C . LYS B 1 128 ? -0.854 -1.219 -12.469 1 91.44 128 LYS B C 1
ATOM 2922 O O . LYS B 1 128 ? -0.437 -2.209 -13.07 1 91.44 128 LYS B O 1
ATOM 2927 N N . GLN B 1 129 ? -1.339 -1.294 -11.258 1 93 129 GLN B N 1
ATOM 2928 C CA . GLN B 1 129 ? -1.426 -2.568 -10.555 1 93 129 GLN B CA 1
ATOM 2929 C C . GLN B 1 129 ? -2.393 -3.52 -11.25 1 93 129 GLN B C 1
ATOM 2931 O O . GLN B 1 129 ? -2.111 -4.711 -11.391 1 93 129 GLN B O 1
ATOM 2936 N N . LEU B 1 130 ? -3.445 -2.959 -11.664 1 94 130 LEU B N 1
ATOM 2937 C CA . LEU B 1 130 ? -4.418 -3.775 -12.383 1 94 130 LEU B CA 1
ATOM 2938 C C . LEU B 1 130 ? -3.848 -4.25 -13.719 1 94 130 LEU B C 1
ATOM 2940 O O . LEU B 1 130 ? -4.129 -5.367 -14.156 1 94 130 LEU B O 1
ATOM 2944 N N . LEU B 1 131 ? -3.119 -3.412 -14.336 1 94.12 131 LEU B N 1
ATOM 2945 C CA . LEU B 1 131 ? -2.459 -3.795 -15.578 1 94.12 131 LEU B CA 1
ATOM 2946 C C . LEU B 1 131 ? -1.5 -4.957 -15.344 1 94.12 131 LEU B C 1
ATOM 2948 O O . LEU B 1 131 ? -1.425 -5.879 -16.172 1 94.12 131 LEU B O 1
ATOM 2952 N N . LEU B 1 132 ? -0.792 -4.895 -14.281 1 95.94 132 LEU B N 1
ATOM 2953 C CA . LEU B 1 132 ? 0.088 -6 -13.922 1 95.94 132 LEU B CA 1
ATOM 2954 C C . LEU B 1 132 ? -0.704 -7.293 -13.758 1 95.94 132 LEU B C 1
ATOM 2956 O O . LEU B 1 132 ? -0.271 -8.352 -14.227 1 95.94 132 LEU B O 1
ATOM 2960 N N . LEU B 1 133 ? -1.807 -7.188 -13.125 1 97.31 133 LEU B N 1
ATOM 2961 C CA . LEU B 1 133 ? -2.691 -8.344 -13 1 97.31 133 LEU B CA 1
ATOM 2962 C C . LEU B 1 133 ? -3.113 -8.859 -14.375 1 97.31 133 LEU B C 1
ATOM 2964 O O . LEU B 1 133 ? -3.047 -10.062 -14.633 1 97.31 133 LEU B O 1
ATOM 2968 N N . GLY B 1 134 ? -3.521 -7.938 -15.188 1 96.94 134 GLY B N 1
ATOM 2969 C CA . GLY B 1 134 ? -3.887 -8.32 -16.547 1 96.94 134 GLY B CA 1
ATOM 2970 C C . GLY B 1 134 ? -2.762 -9.008 -17.297 1 96.94 134 GLY B C 1
ATOM 2971 O O . GLY B 1 134 ? -2.988 -10 -17.984 1 96.94 134 GLY B O 1
ATOM 2972 N N . SER B 1 135 ? -1.594 -8.492 -17.156 1 96.5 135 SER B N 1
ATOM 2973 C CA . SER B 1 135 ? -0.434 -9.078 -17.828 1 96.5 135 SER B CA 1
ATOM 2974 C C . SER B 1 135 ? -0.188 -10.508 -17.359 1 96.5 135 SER B C 1
ATOM 2976 O O . SER B 1 135 ? 0.258 -11.352 -18.125 1 96.5 135 SER B O 1
ATOM 2978 N N . SER B 1 136 ? -0.433 -10.719 -16.125 1 97.56 136 SER B N 1
ATOM 2979 C CA . SER B 1 136 ? -0.243 -12.062 -15.594 1 97.56 136 SER B CA 1
ATOM 2980 C C . SER B 1 136 ? -1.242 -13.047 -16.203 1 97.56 136 SER B C 1
ATOM 2982 O O . SER B 1 136 ? -0.905 -14.203 -16.453 1 97.56 136 SER B O 1
ATOM 2984 N N . ILE B 1 137 ? -2.457 -12.586 -16.344 1 97.56 137 ILE B N 1
ATOM 2985 C CA . ILE B 1 137 ? -3.484 -13.406 -16.969 1 97.56 137 ILE B CA 1
ATOM 2986 C C . ILE B 1 137 ? -3.078 -13.742 -18.406 1 97.56 137 ILE B C 1
ATOM 2988 O O . ILE B 1 137 ? -3.186 -14.891 -18.844 1 97.56 137 ILE B O 1
ATOM 2992 N N . MET B 1 138 ? -2.564 -12.758 -19.109 1 96.94 138 MET B N 1
ATOM 2993 C CA . MET B 1 138 ? -2.131 -12.953 -20.484 1 96.94 138 MET B CA 1
ATOM 2994 C C . MET B 1 138 ? -0.934 -13.898 -20.562 1 96.94 138 MET B C 1
ATOM 2996 O O . MET B 1 138 ? -0.824 -14.703 -21.484 1 96.94 138 MET B O 1
ATOM 3000 N N . HIS B 1 139 ? -0.038 -13.734 -19.609 1 96.56 139 HIS B N 1
ATOM 3001 C CA . HIS B 1 139 ? 1.164 -14.555 -19.547 1 96.56 139 HIS B CA 1
ATOM 3002 C C . HIS B 1 139 ? 0.813 -16.031 -19.375 1 96.56 139 HIS B C 1
ATOM 3004 O O . HIS B 1 139 ? 1.464 -16.906 -19.969 1 96.56 139 HIS B O 1
ATOM 3010 N N . ASP B 1 140 ? -0.105 -16.312 -18.5 1 96.06 140 ASP B N 1
ATOM 3011 C CA . ASP B 1 140 ? -0.725 -17.625 -18.344 1 96.06 140 ASP B CA 1
ATOM 3012 C C . ASP B 1 140 ? 0.3 -18.672 -17.891 1 96.06 140 ASP B C 1
ATOM 3014 O O . ASP B 1 140 ? 0.314 -19.797 -18.406 1 96.06 140 ASP B O 1
ATOM 3018 N N . ALA B 1 141 ? 1.146 -18.359 -17.016 1 96.25 141 ALA B N 1
ATOM 3019 C CA . ALA B 1 141 ? 2.113 -19.312 -16.453 1 96.25 141 ALA B CA 1
ATOM 3020 C C . ALA B 1 141 ? 1.428 -20.328 -15.555 1 96.25 141 ALA B C 1
ATOM 3022 O O . ALA B 1 141 ? 0.308 -20.094 -15.094 1 96.25 141 ALA B O 1
ATOM 3023 N N . GLN B 1 142 ? 2.111 -21.406 -15.312 1 96.44 142 GLN B N 1
ATOM 3024 C CA . GLN B 1 142 ? 1.586 -22.422 -14.414 1 96.44 142 GLN B CA 1
ATOM 3025 C C . GLN B 1 142 ? 1.444 -21.891 -12.992 1 96.44 142 GLN B C 1
ATOM 3027 O O . GLN B 1 142 ? 0.465 -22.188 -12.305 1 96.44 142 GLN B O 1
ATOM 3032 N N . ILE B 1 143 ? 2.414 -21.156 -12.562 1 97.69 143 ILE B N 1
ATOM 3033 C CA . ILE B 1 143 ? 2.408 -20.516 -11.25 1 97.69 143 ILE B CA 1
ATOM 3034 C C . ILE B 1 143 ? 2.662 -19.016 -11.414 1 97.69 143 ILE B C 1
ATOM 3036 O O . ILE B 1 143 ? 3.564 -18.609 -12.148 1 97.69 143 ILE B O 1
ATOM 3040 N N . THR B 1 144 ? 1.869 -18.203 -10.812 1 98 144 THR B N 1
ATOM 3041 C CA . THR B 1 144 ? 2.115 -16.766 -10.789 1 98 144 THR B CA 1
ATOM 3042 C C . THR B 1 144 ? 2.305 -16.266 -9.359 1 98 144 THR B C 1
ATOM 3044 O O . THR B 1 144 ? 1.5 -16.578 -8.477 1 98 144 THR B O 1
ATOM 3047 N N . ILE B 1 145 ? 3.365 -15.555 -9.094 1 98.56 145 ILE B N 1
ATOM 3048 C CA . ILE B 1 145 ? 3.656 -14.945 -7.801 1 98.56 145 ILE B CA 1
ATOM 3049 C C . ILE B 1 145 ? 3.301 -13.461 -7.832 1 98.56 145 ILE B C 1
ATOM 3051 O O . ILE B 1 145 ? 3.77 -12.727 -8.703 1 98.56 145 ILE B O 1
ATOM 3055 N N . PHE B 1 146 ? 2.455 -13.102 -6.93 1 98.25 146 PHE B N 1
ATOM 3056 C CA . PHE B 1 146 ? 2.096 -11.695 -6.781 1 98.25 146 PHE B CA 1
ATOM 3057 C C . PHE B 1 146 ? 2.742 -11.102 -5.535 1 98.25 146 PHE B C 1
ATOM 3059 O O . PHE B 1 146 ? 2.43 -11.5 -4.414 1 98.25 146 PHE B O 1
ATOM 3066 N N . ASP B 1 147 ? 3.58 -10.164 -5.715 1 96.31 147 ASP B N 1
ATOM 3067 C CA . ASP B 1 147 ? 4.246 -9.492 -4.605 1 96.31 147 ASP B CA 1
ATOM 3068 C C . ASP B 1 147 ? 3.566 -8.164 -4.273 1 96.31 147 ASP B C 1
ATOM 3070 O O . ASP B 1 147 ? 3.869 -7.141 -4.887 1 96.31 147 ASP B O 1
ATOM 3074 N N . GLU B 1 148 ? 2.607 -8.211 -3.34 1 94.44 148 GLU B N 1
ATOM 3075 C CA . GLU B 1 148 ? 1.887 -7.051 -2.814 1 94.44 148 GLU B CA 1
ATOM 3076 C C . GLU B 1 148 ? 1.116 -6.332 -3.92 1 94.44 148 GLU B C 1
ATOM 3078 O O . GLU B 1 148 ? 1.181 -5.109 -4.031 1 94.44 148 GLU B O 1
ATOM 3083 N N . LEU B 1 149 ? 0.419 -7.059 -4.664 1 94.94 149 LEU B N 1
ATOM 3084 C CA . LEU B 1 149 ? -0.319 -6.539 -5.812 1 94.94 149 LEU B CA 1
ATOM 3085 C C . LEU B 1 149 ? -1.404 -5.566 -5.367 1 94.94 149 LEU B C 1
ATOM 3087 O O . LEU B 1 149 ? -1.7 -4.598 -6.066 1 94.94 149 LEU B O 1
ATOM 3091 N N . THR B 1 150 ? -1.907 -5.734 -4.105 1 92.94 150 THR B N 1
ATOM 3092 C CA . THR B 1 150 ? -3.094 -4.98 -3.721 1 92.94 150 THR B CA 1
ATOM 3093 C C . THR B 1 150 ? -2.719 -3.803 -2.826 1 92.94 150 THR B C 1
ATOM 3095 O O . THR B 1 150 ? -3.592 -3.066 -2.361 1 92.94 150 THR B O 1
ATOM 3098 N N . ALA B 1 151 ? -1.523 -3.514 -2.387 1 84.25 151 ALA B N 1
ATOM 3099 C CA . ALA B 1 151 ? -1.058 -2.535 -1.408 1 84.25 151 ALA B CA 1
ATOM 3100 C C . ALA B 1 151 ? -1.544 -1.132 -1.762 1 84.25 151 ALA B C 1
ATOM 3102 O O . ALA B 1 151 ? -1.808 -0.318 -0.874 1 84.25 151 ALA B O 1
ATOM 3103 N N . ASN B 1 152 ? -1.868 -0.704 -2.941 1 82.06 152 ASN B N 1
ATOM 3104 C CA . ASN B 1 152 ? -2.229 0.668 -3.285 1 82.06 152 ASN B CA 1
ATOM 3105 C C . ASN B 1 152 ? -3.555 0.729 -4.035 1 82.06 152 ASN B C 1
ATOM 3107 O O . ASN B 1 152 ? -3.859 1.729 -4.688 1 82.06 152 ASN B O 1
ATOM 3111 N N . LEU B 1 153 ? -4.219 -0.308 -3.766 1 91.06 153 LEU B N 1
ATOM 3112 C CA . LEU B 1 153 ? -5.516 -0.332 -4.43 1 91.06 153 LEU B CA 1
ATOM 3113 C C . LEU B 1 153 ? -6.617 0.154 -3.494 1 91.06 153 LEU B C 1
ATOM 3115 O O . LEU B 1 153 ? -6.602 -0.15 -2.299 1 91.06 153 LEU B O 1
ATOM 3119 N N . ASP B 1 154 ? -7.523 0.868 -4.07 1 90.81 154 ASP B N 1
ATOM 3120 C CA . ASP B 1 154 ? -8.68 1.244 -3.27 1 90.81 154 ASP B CA 1
ATOM 3121 C C . ASP B 1 154 ? -9.594 0.044 -3.027 1 90.81 154 ASP B C 1
ATOM 3123 O O . ASP B 1 154 ? -9.375 -1.032 -3.586 1 90.81 154 ASP B O 1
ATOM 3127 N N . ILE B 1 155 ? -10.57 0.225 -2.301 1 91.12 155 ILE B N 1
ATOM 3128 C CA . ILE B 1 155 ? -11.406 -0.845 -1.772 1 91.12 155 ILE B CA 1
ATOM 3129 C C . ILE B 1 155 ? -12.125 -1.551 -2.92 1 91.12 155 ILE B C 1
ATOM 3131 O O . ILE B 1 155 ? -12.203 -2.781 -2.949 1 91.12 155 ILE B O 1
ATOM 3135 N N . SER B 1 156 ? -12.664 -0.807 -3.795 1 89.06 156 SER B N 1
ATOM 3136 C CA . SER B 1 156 ? -13.414 -1.405 -4.891 1 89.06 156 SER B CA 1
ATOM 3137 C C . SER B 1 156 ? -12.523 -2.287 -5.758 1 89.06 156 SER B C 1
ATOM 3139 O O . SER B 1 156 ? -12.945 -3.363 -6.191 1 89.06 156 SER B O 1
ATOM 3141 N N . ARG B 1 157 ? -11.359 -1.893 -5.953 1 92.19 157 ARG B N 1
ATOM 3142 C CA . ARG B 1 157 ? -10.422 -2.643 -6.785 1 92.19 157 ARG B CA 1
ATOM 3143 C C . ARG B 1 157 ? -9.93 -3.891 -6.062 1 92.19 157 ARG B C 1
ATOM 3145 O O . ARG B 1 157 ? -9.664 -4.918 -6.691 1 92.19 157 ARG B O 1
ATOM 3152 N N . ILE B 1 158 ? -9.789 -3.75 -4.762 1 94.62 158 ILE B N 1
ATOM 3153 C CA . ILE B 1 158 ? -9.391 -4.918 -3.98 1 94.62 158 ILE B CA 1
ATOM 3154 C C . ILE B 1 158 ? -10.43 -6.027 -4.152 1 94.62 158 ILE B C 1
ATOM 3156 O O . ILE B 1 158 ? -10.07 -7.191 -4.344 1 94.62 158 ILE B O 1
ATOM 3160 N N . LYS B 1 159 ? -11.664 -5.652 -4.098 1 93.5 159 LYS B N 1
ATOM 3161 C CA . LYS B 1 159 ? -12.734 -6.629 -4.289 1 93.5 159 LYS B CA 1
ATOM 3162 C C . LYS B 1 159 ? -12.648 -7.27 -5.672 1 93.5 159 LYS B C 1
ATOM 3164 O O . LYS B 1 159 ? -12.812 -8.484 -5.809 1 93.5 159 LYS B O 1
ATOM 3169 N N . GLU B 1 160 ? -12.398 -6.492 -6.645 1 92.44 160 GLU B N 1
ATOM 3170 C CA . GLU B 1 160 ? -12.25 -7.008 -8 1 92.44 160 GLU B CA 1
ATOM 3171 C C . GLU B 1 160 ? -11.094 -8.008 -8.094 1 92.44 160 GLU B C 1
ATOM 3173 O O . GLU B 1 160 ? -11.234 -9.07 -8.703 1 92.44 160 GLU B O 1
ATOM 3178 N N . VAL B 1 161 ? -10.008 -7.695 -7.516 1 96.5 161 VAL B N 1
ATOM 3179 C CA . VAL B 1 161 ? -8.844 -8.57 -7.516 1 96.5 161 VAL B CA 1
ATOM 3180 C C . VAL B 1 161 ? -9.172 -9.875 -6.789 1 96.5 161 VAL B C 1
ATOM 3182 O O . VAL B 1 161 ? -8.805 -10.953 -7.254 1 96.5 161 VAL B O 1
ATOM 3185 N N . PHE B 1 162 ? -9.867 -9.742 -5.672 1 97.25 162 PHE B N 1
ATOM 3186 C CA . PHE B 1 162 ? -10.297 -10.914 -4.918 1 97.25 162 PHE B CA 1
ATOM 3187 C C . PHE B 1 162 ? -11.109 -11.852 -5.805 1 97.25 162 PHE B C 1
ATOM 3189 O O . PHE B 1 162 ? -10.852 -13.055 -5.828 1 97.25 162 PHE B O 1
ATOM 3196 N N . ASP B 1 163 ? -12.023 -11.25 -6.508 1 95.81 163 ASP B N 1
ATOM 3197 C CA . ASP B 1 163 ? -12.883 -12.047 -7.379 1 95.81 163 ASP B CA 1
ATOM 3198 C C . ASP B 1 163 ? -12.062 -12.734 -8.469 1 95.81 163 ASP B C 1
ATOM 3200 O O . ASP B 1 163 ? -12.344 -13.883 -8.828 1 95.81 163 ASP B O 1
ATOM 3204 N N . ILE B 1 164 ? -11.109 -12.117 -8.945 1 96.62 164 ILE B N 1
ATOM 3205 C CA . ILE B 1 164 ? -10.2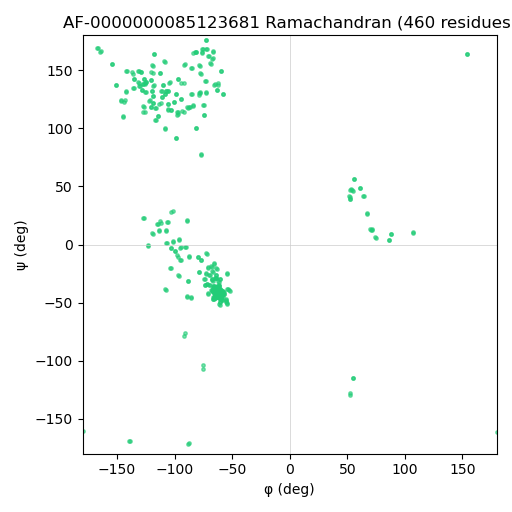58 -12.68 -9.992 1 96.62 164 ILE B CA 1
ATOM 3206 C C . ILE B 1 164 ? -9.406 -13.805 -9.406 1 96.62 164 ILE B C 1
ATOM 3208 O O . ILE B 1 164 ? -9.242 -14.859 -10.023 1 96.62 164 ILE B O 1
ATOM 3212 N N . PHE B 1 165 ? -8.883 -13.594 -8.227 1 97.75 165 PHE B N 1
ATOM 3213 C CA . PHE B 1 165 ? -8.078 -14.617 -7.562 1 97.75 165 PHE B CA 1
ATOM 3214 C C . PHE B 1 165 ? -8.906 -15.875 -7.324 1 97.75 165 PHE B C 1
ATOM 3216 O O . PHE B 1 165 ? -8.375 -16.984 -7.34 1 97.75 165 PHE B O 1
ATOM 3223 N N . LYS B 1 166 ? -10.172 -15.727 -7.148 1 96.75 166 LYS B N 1
ATOM 3224 C CA . LYS B 1 166 ? -11.047 -16.859 -6.871 1 96.75 166 LYS B CA 1
ATOM 3225 C C . LYS B 1 166 ? -11.547 -17.5 -8.164 1 96.75 166 LYS B C 1
ATOM 3227 O O . LYS B 1 166 ? -12.141 -18.578 -8.141 1 96.75 166 LYS B O 1
ATOM 3232 N N . SER B 1 167 ? -11.297 -16.844 -9.211 1 95.19 167 SER B N 1
ATOM 3233 C CA . SER B 1 167 ? -11.734 -17.359 -10.5 1 95.19 167 SER B CA 1
ATOM 3234 C C . SER B 1 167 ? -10.688 -18.297 -11.117 1 95.19 167 SER B C 1
ATOM 3236 O O . SER B 1 167 ? -9.711 -18.656 -10.461 1 95.19 167 SER B O 1
ATOM 3238 N N . ASP B 1 168 ? -10.922 -18.672 -12.406 1 94.75 168 ASP B N 1
ATOM 3239 C CA . ASP B 1 168 ? -10.023 -19.594 -13.094 1 94.75 168 ASP B CA 1
ATOM 3240 C C . ASP B 1 168 ? -9.172 -18.875 -14.125 1 94.75 168 ASP B C 1
ATOM 3242 O O . ASP B 1 168 ? -8.594 -19.5 -15.016 1 94.75 168 ASP B O 1
ATOM 3246 N N . PHE B 1 169 ? -9.086 -17.562 -13.938 1 95.5 169 PHE B N 1
ATOM 3247 C CA . PHE B 1 169 ? -8.305 -16.781 -14.891 1 95.5 169 PHE B CA 1
ATOM 3248 C C . PHE B 1 169 ? -6.812 -17.016 -14.695 1 95.5 169 PHE B C 1
ATOM 3250 O O . PHE B 1 169 ? -6.012 -16.766 -15.594 1 95.5 169 PHE B O 1
ATOM 3257 N N . LEU B 1 170 ? -6.461 -17.391 -13.516 1 96.31 170 LEU B N 1
ATOM 3258 C CA . LEU B 1 170 ? -5.09 -17.734 -13.156 1 96.31 170 LEU B CA 1
ATOM 3259 C C . LEU B 1 170 ? -5 -19.172 -12.664 1 96.31 170 LEU B C 1
ATOM 3261 O O . LEU B 1 170 ? -5.922 -19.672 -12.008 1 96.31 170 LEU B O 1
ATOM 3265 N N . LYS B 1 171 ? -4.004 -19.844 -12.984 1 96.06 171 LYS B N 1
ATOM 3266 C CA . LYS B 1 171 ? -3.816 -21.234 -12.539 1 96.06 171 LYS B CA 1
ATOM 3267 C C . LYS B 1 171 ? -3.393 -21.281 -11.078 1 96.06 171 LYS B C 1
ATOM 3269 O O . LYS B 1 171 ? -4.168 -20.922 -10.188 1 96.06 171 LYS B O 1
ATOM 3274 N N . GLN B 1 172 ? -2.197 -21.578 -10.812 1 97.56 172 GLN B N 1
ATOM 3275 C CA . GLN B 1 172 ? -1.716 -21.609 -9.438 1 97.56 172 GLN B CA 1
ATOM 3276 C C . GLN B 1 172 ? -1.129 -20.266 -9.031 1 97.56 172 GLN B C 1
ATOM 3278 O O . GLN B 1 172 ? -0.42 -19.625 -9.82 1 97.56 172 GLN B O 1
ATOM 3283 N N . LYS B 1 173 ? -1.438 -19.844 -7.793 1 98.12 173 LYS B N 1
ATOM 3284 C CA . LYS B 1 173 ? -1.032 -18.5 -7.355 1 98.12 173 LYS B CA 1
ATOM 3285 C C . LYS B 1 173 ? -0.258 -18.578 -6.043 1 98.12 173 LYS B C 1
ATOM 3287 O O . LYS B 1 173 ? -0.59 -19.359 -5.16 1 98.12 173 LYS B O 1
ATOM 3292 N N . ILE B 1 174 ? 0.713 -17.766 -5.934 1 98.62 174 ILE B N 1
ATOM 3293 C CA . ILE B 1 174 ? 1.4 -17.422 -4.695 1 98.62 174 ILE B CA 1
ATOM 3294 C C . ILE B 1 174 ? 1.288 -15.922 -4.441 1 98.62 174 ILE B C 1
ATOM 3296 O O . ILE B 1 174 ? 1.789 -15.117 -5.227 1 98.62 174 ILE B O 1
ATOM 3300 N N . ILE B 1 175 ? 0.661 -15.578 -3.352 1 98.62 175 ILE B N 1
ATOM 3301 C CA . ILE B 1 175 ? 0.349 -14.172 -3.113 1 98.62 175 ILE B CA 1
ATOM 3302 C C . ILE B 1 175 ? 1.046 -13.703 -1.841 1 98.62 175 ILE B C 1
ATOM 3304 O O . ILE B 1 175 ? 0.874 -14.297 -0.773 1 98.62 175 ILE B O 1
ATOM 3308 N N . ILE B 1 176 ? 1.862 -12.703 -1.979 1 97.75 176 ILE B N 1
ATOM 3309 C CA . ILE B 1 176 ? 2.426 -11.992 -0.836 1 97.75 176 ILE B CA 1
ATOM 3310 C C . ILE B 1 176 ? 1.569 -10.773 -0.513 1 97.75 176 ILE B C 1
ATOM 3312 O O . ILE B 1 176 ? 1.306 -9.945 -1.387 1 97.75 176 ILE B O 1
ATOM 3316 N N . THR B 1 177 ? 1.11 -10.656 0.709 1 96.12 177 THR B N 1
ATOM 3317 C CA . THR B 1 177 ? 0.273 -9.523 1.076 1 96.12 177 THR B CA 1
ATOM 3318 C C . THR B 1 177 ? 0.375 -9.234 2.572 1 96.12 177 THR B C 1
ATOM 3320 O O . THR B 1 177 ? 0.698 -10.125 3.359 1 96.12 177 THR B O 1
ATOM 3323 N N . HIS B 1 178 ? 0.112 -8.031 2.914 1 93.12 178 HIS B N 1
ATOM 3324 C CA . HIS B 1 178 ? -0.028 -7.648 4.312 1 93.12 178 HIS B CA 1
ATOM 3325 C C . HIS B 1 178 ? -1.496 -7.566 4.719 1 93.12 178 HIS B C 1
ATOM 3327 O O . HIS B 1 178 ? -1.81 -7.352 5.891 1 93.12 178 HIS B O 1
ATOM 3333 N N . ASN B 1 179 ? -2.377 -7.719 3.795 1 94.06 179 ASN B N 1
ATOM 3334 C CA . ASN B 1 179 ? -3.812 -7.668 4.051 1 94.06 179 ASN B CA 1
ATOM 3335 C C . ASN B 1 179 ? -4.336 -8.992 4.59 1 94.06 179 ASN B C 1
ATOM 3337 O O . ASN B 1 179 ? -4.641 -9.906 3.816 1 94.06 179 ASN B O 1
ATOM 3341 N N . LEU B 1 180 ? -4.52 -9.039 5.867 1 96 180 LEU B N 1
ATOM 3342 C CA . LEU B 1 180 ? -4.879 -10.289 6.52 1 96 180 LEU B CA 1
ATOM 3343 C C . LEU B 1 180 ? -6.32 -10.68 6.195 1 96 180 LEU B C 1
ATOM 3345 O O . LEU B 1 180 ? -6.645 -11.867 6.117 1 96 180 LEU B O 1
ATOM 3349 N N . ASP B 1 181 ? -7.137 -9.672 6.066 1 96.44 181 ASP B N 1
ATOM 3350 C CA . ASP B 1 181 ? -8.531 -9.977 5.75 1 96.44 181 ASP B CA 1
ATOM 3351 C C . ASP B 1 181 ? -8.648 -10.648 4.383 1 96.44 181 ASP B C 1
ATOM 3353 O O . ASP B 1 181 ? -9.367 -11.633 4.23 1 96.44 181 ASP B O 1
ATOM 3357 N N . LEU B 1 182 ? -7.953 -10.125 3.436 1 96.38 182 LEU B N 1
ATOM 3358 C CA . LEU B 1 182 ? -7.883 -10.727 2.107 1 96.38 182 LEU B CA 1
ATOM 3359 C C . LEU B 1 182 ? -7.309 -12.133 2.18 1 96.38 182 LEU B C 1
ATOM 3361 O O . LEU B 1 182 ? -7.855 -13.062 1.581 1 96.38 182 LEU B O 1
ATOM 3365 N N . ALA B 1 183 ? -6.25 -12.266 2.891 1 97.69 183 ALA B N 1
ATOM 3366 C CA . ALA B 1 183 ? -5.582 -13.555 3.043 1 97.69 183 ALA B CA 1
ATOM 3367 C C . ALA B 1 183 ? -6.531 -14.594 3.631 1 97.69 183 ALA B C 1
ATOM 3369 O O . ALA B 1 183 ? -6.586 -15.734 3.154 1 97.69 183 ALA B O 1
ATOM 3370 N N . HIS B 1 184 ? -7.223 -14.195 4.617 1 98 184 HIS B N 1
ATOM 3371 C CA . HIS B 1 184 ? -8.164 -15.102 5.27 1 98 184 HIS B CA 1
ATOM 3372 C C . HIS B 1 184 ? -9.289 -15.5 4.324 1 98 184 HIS B C 1
ATOM 3374 O O . HIS B 1 184 ? -9.664 -16.672 4.266 1 98 184 HIS B O 1
ATOM 3380 N N . ALA B 1 185 ? -9.781 -14.57 3.609 1 97.62 185 ALA B N 1
ATOM 3381 C CA . ALA B 1 185 ? -10.945 -14.773 2.748 1 97.62 185 ALA B CA 1
ATOM 3382 C C . ALA B 1 185 ? -10.609 -15.711 1.592 1 97.62 185 ALA B C 1
ATOM 3384 O O . ALA B 1 185 ? -11.469 -16.453 1.112 1 97.62 185 ALA B O 1
ATOM 3385 N N . LEU B 1 186 ? -9.383 -15.727 1.145 1 97.88 186 LEU B N 1
ATOM 3386 C CA . LEU B 1 186 ? -8.992 -16.5 -0.025 1 97.88 186 LEU B CA 1
ATOM 3387 C C . LEU B 1 186 ? -8.93 -18 0.307 1 97.88 186 LEU B C 1
ATOM 3389 O O . LEU B 1 186 ? -9.039 -18.844 -0.586 1 97.88 186 LEU B O 1
ATOM 3393 N N . LYS B 1 187 ? -8.633 -18.344 1.549 1 97.88 187 LYS B N 1
ATOM 3394 C CA . LYS B 1 187 ? -8.656 -19.703 2.064 1 97.88 187 LYS B CA 1
ATOM 3395 C C . LYS B 1 187 ? -7.562 -20.547 1.425 1 97.88 187 LYS B C 1
ATOM 3397 O O . LYS B 1 187 ? -7.73 -21.766 1.241 1 97.88 187 LYS B O 1
ATOM 3402 N N . TYR B 1 188 ? -6.508 -19.922 1 1 98.31 188 TYR B N 1
ATOM 3403 C CA . TYR B 1 188 ? -5.336 -20.625 0.486 1 98.31 188 TYR B CA 1
ATOM 3404 C C . TYR B 1 188 ? -4.445 -21.109 1.625 1 98.31 188 TYR B C 1
ATOM 3406 O O . TYR B 1 188 ? -4.633 -20.703 2.777 1 98.31 188 TYR B O 1
ATOM 3414 N N . LYS B 1 189 ? -3.52 -22 1.283 1 98.56 189 LYS B N 1
ATOM 3415 C CA . LYS B 1 189 ? -2.479 -22.375 2.232 1 98.56 189 LYS B CA 1
ATOM 3416 C C . LYS B 1 189 ? -1.651 -21.172 2.66 1 98.56 189 LYS B C 1
ATOM 3418 O O . LYS B 1 189 ? -1.461 -20.234 1.881 1 98.56 189 LYS B O 1
ATOM 3423 N N . ILE B 1 190 ? -1.125 -21.219 3.951 1 98.75 190 ILE B N 1
ATOM 3424 C CA . ILE B 1 190 ? -0.446 -20.047 4.504 1 98.75 190 ILE B CA 1
ATOM 3425 C C . ILE B 1 190 ? 0.999 -20.406 4.844 1 98.75 190 ILE B C 1
ATOM 3427 O O . ILE B 1 190 ? 1.263 -21.453 5.426 1 98.75 190 ILE B O 1
ATOM 3431 N N . LEU B 1 191 ? 1.893 -19.594 4.43 1 98.81 191 LEU B N 1
ATOM 3432 C CA . LEU B 1 191 ? 3.281 -19.578 4.875 1 98.81 191 LEU B CA 1
ATOM 3433 C C . LEU B 1 191 ? 3.605 -18.25 5.574 1 98.81 191 LEU B C 1
ATOM 3435 O O . LEU B 1 191 ? 3.455 -17.188 4.98 1 98.81 191 LEU B O 1
ATOM 3439 N N . TYR B 1 192 ? 3.959 -18.312 6.84 1 98.62 192 TYR B N 1
ATOM 3440 C CA . TYR B 1 192 ? 4.301 -17.109 7.605 1 98.62 192 TYR B CA 1
ATOM 3441 C C . TYR B 1 192 ? 5.797 -17.047 7.887 1 98.62 192 TYR B C 1
ATOM 3443 O O . TYR B 1 192 ? 6.379 -18.016 8.398 1 98.62 192 TYR B O 1
ATOM 3451 N N . MET B 1 193 ? 6.336 -15.906 7.574 1 97.94 193 MET B N 1
ATOM 3452 C CA . MET B 1 193 ? 7.777 -15.719 7.742 1 97.94 193 MET B CA 1
ATOM 3453 C C . MET B 1 193 ? 8.07 -14.703 8.844 1 97.94 193 MET B C 1
ATOM 3455 O O . MET B 1 193 ? 7.336 -13.727 9 1 97.94 193 MET B O 1
ATOM 3459 N N . ASP B 1 194 ? 9.141 -14.938 9.492 1 95.56 194 ASP B N 1
ATOM 3460 C CA . ASP B 1 194 ? 9.695 -14.016 10.484 1 95.56 194 ASP B CA 1
ATOM 3461 C C . ASP B 1 194 ? 11.219 -14.078 10.492 1 95.56 194 ASP B C 1
ATOM 3463 O O . ASP B 1 194 ? 11.805 -15.141 10.68 1 95.56 194 ASP B O 1
ATOM 3467 N N . SER B 1 195 ? 11.828 -12.898 10.289 1 93.69 195 SER B N 1
ATOM 3468 C CA . SER B 1 195 ? 13.273 -12.75 10.359 1 93.69 195 SER B CA 1
ATOM 3469 C C . SER B 1 195 ? 13.984 -13.766 9.461 1 93.69 195 SER B C 1
ATOM 3471 O O . SER B 1 195 ? 14.93 -14.422 9.898 1 93.69 195 SER B O 1
ATOM 3473 N N . GLY B 1 196 ? 13.391 -13.984 8.305 1 96.81 196 GLY B N 1
ATOM 3474 C CA . GLY B 1 196 ? 14.039 -14.805 7.285 1 96.81 196 GLY B CA 1
ATOM 3475 C C . GLY B 1 196 ? 13.766 -16.281 7.449 1 96.81 196 GLY B C 1
ATOM 3476 O O . GLY B 1 196 ? 14.32 -17.109 6.715 1 96.81 196 GLY B O 1
ATOM 3477 N N . LYS B 1 197 ? 12.945 -16.625 8.391 1 98 197 LYS B N 1
ATOM 3478 C CA . LYS B 1 197 ? 12.625 -18.016 8.664 1 98 197 LYS B CA 1
ATOM 3479 C C . LYS B 1 197 ? 11.133 -18.281 8.477 1 98 197 LYS B C 1
ATOM 3481 O O . LYS B 1 197 ? 10.312 -17.375 8.609 1 98 197 LYS B O 1
ATOM 3486 N N . ILE B 1 198 ? 10.844 -19.562 8.164 1 98.5 198 ILE B N 1
ATOM 3487 C CA . ILE B 1 198 ? 9.445 -19.984 8.125 1 98.5 198 ILE B CA 1
ATOM 3488 C C . ILE B 1 198 ? 8.984 -20.344 9.539 1 98.5 198 ILE B C 1
ATOM 3490 O O . ILE B 1 198 ? 9.516 -21.266 10.156 1 98.5 198 ILE B O 1
ATOM 3494 N N . GLU B 1 199 ? 7.996 -19.641 10.008 1 98.31 199 GLU B N 1
ATOM 3495 C CA . GLU B 1 199 ? 7.508 -19.875 11.359 1 98.31 199 GLU B CA 1
ATOM 3496 C C . GLU B 1 199 ? 6.203 -20.672 11.344 1 98.31 199 GLU B C 1
ATOM 3498 O O . GLU B 1 199 ? 5.789 -21.203 12.375 1 98.31 199 GLU B O 1
ATOM 3503 N N . PHE B 1 200 ? 5.551 -20.656 10.25 1 98.56 200 PHE B N 1
ATOM 3504 C CA . PHE B 1 200 ? 4.309 -21.406 10.094 1 98.56 200 PHE B CA 1
ATOM 3505 C C . PHE B 1 200 ? 4.109 -21.828 8.641 1 98.56 200 PHE B C 1
ATOM 3507 O O . PHE B 1 200 ? 4.387 -21.062 7.723 1 98.56 200 PHE B O 1
ATOM 3514 N N . PHE B 1 201 ? 3.717 -22.938 8.398 1 98.62 201 PHE B N 1
ATOM 3515 C CA . PHE B 1 201 ? 3.311 -23.484 7.105 1 98.62 201 PHE B CA 1
ATOM 3516 C C . PHE B 1 201 ? 2.166 -24.469 7.27 1 98.62 201 PHE B C 1
ATOM 3518 O O . PHE B 1 201 ? 2.348 -25.547 7.848 1 98.62 201 PHE B O 1
ATOM 3525 N N . GLY B 1 202 ? 0.996 -24.031 6.785 1 98.19 202 GLY B N 1
ATOM 3526 C CA . GLY B 1 202 ? -0.155 -24.891 7.008 1 98.19 202 GLY B CA 1
ATOM 3527 C C . GLY B 1 202 ? -1.441 -24.328 6.434 1 98.19 202 GLY B C 1
ATOM 3528 O O . GLY B 1 202 ? -1.409 -23.516 5.512 1 98.19 202 GLY B O 1
ATOM 3529 N N . GLU B 1 203 ? -2.531 -24.844 6.918 1 98.38 203 GLU B N 1
ATOM 3530 C CA . GLU B 1 203 ? -3.838 -24.5 6.359 1 98.38 203 GLU B CA 1
ATOM 3531 C C . GLU B 1 203 ? -4.309 -23.141 6.844 1 98.38 203 GLU B C 1
ATOM 3533 O O . GLU B 1 203 ? -3.924 -22.688 7.926 1 98.38 203 GLU B O 1
ATOM 3538 N N . ASN B 1 204 ? -5.148 -22.5 6.051 1 98.31 204 ASN B N 1
ATOM 3539 C CA . ASN B 1 204 ? -5.68 -21.172 6.312 1 98.31 204 ASN B CA 1
ATOM 3540 C C . ASN B 1 204 ? -6.367 -21.094 7.672 1 98.31 204 ASN B C 1
ATOM 3542 O O . ASN B 1 204 ? -6.004 -20.266 8.508 1 98.31 204 ASN B O 1
ATOM 3546 N N . ASP B 1 205 ? -7.238 -22.031 7.957 1 97.5 205 ASP B N 1
ATOM 3547 C CA . ASP B 1 205 ? -8.023 -22.016 9.188 1 97.5 205 ASP B CA 1
ATOM 3548 C C . ASP B 1 205 ? -7.129 -22.188 10.414 1 97.5 205 ASP B C 1
ATOM 3550 O O . ASP B 1 205 ? -7.406 -21.641 11.477 1 97.5 205 ASP B O 1
ATOM 3554 N N . GLU B 1 206 ? -6.121 -23 10.219 1 98.19 206 GLU B N 1
ATOM 3555 C CA . GLU B 1 206 ? -5.18 -23.203 11.312 1 98.19 206 GLU B CA 1
ATOM 3556 C C . GLU B 1 206 ? -4.422 -21.922 11.641 1 98.19 206 GLU B C 1
ATOM 3558 O O . GLU B 1 206 ? -4.289 -21.547 12.812 1 98.19 206 GLU B O 1
ATOM 3563 N N . PHE B 1 207 ? -3.961 -21.266 10.672 1 98.06 207 PHE B N 1
ATOM 3564 C CA . PHE B 1 207 ? -3.203 -20.047 10.883 1 98.06 207 PHE B CA 1
ATOM 3565 C C . PHE B 1 207 ? -4.074 -18.969 11.523 1 98.06 207 PHE B C 1
ATOM 3567 O O . PHE B 1 207 ? -3.633 -18.266 12.43 1 98.06 207 PHE B O 1
ATOM 3574 N N . PHE B 1 208 ? -5.289 -18.859 11.047 1 97.44 208 PHE B N 1
ATOM 3575 C CA . PHE B 1 208 ? -6.148 -17.766 11.484 1 97.44 208 PHE B CA 1
ATOM 3576 C C . PHE B 1 208 ? -6.949 -18.156 12.719 1 97.44 208 PHE B C 1
ATOM 3578 O O . PHE B 1 208 ? -7.98 -17.547 13.016 1 97.44 208 PHE B O 1
ATOM 3585 N N . SER B 1 209 ? -6.469 -19.141 13.383 1 96.44 209 SER B N 1
ATOM 3586 C CA . SER B 1 209 ? -6.984 -19.438 14.711 1 96.44 209 SER B CA 1
ATOM 3587 C C . SER B 1 209 ? -6.605 -18.344 15.703 1 96.44 209 SER B C 1
ATOM 3589 O O . SER B 1 209 ? -5.613 -17.641 15.508 1 96.44 209 SER B O 1
ATOM 3591 N N . ASN B 1 210 ? -7.375 -18.188 16.781 1 94 210 ASN B N 1
ATOM 3592 C CA . ASN B 1 210 ? -7.105 -17.188 17.797 1 94 210 ASN B CA 1
ATOM 3593 C C . ASN B 1 210 ? -5.719 -17.359 18.406 1 94 210 ASN B C 1
ATOM 3595 O O . ASN B 1 210 ? -5.031 -16.375 18.688 1 94 210 ASN B O 1
ATOM 3599 N N . GLU B 1 211 ? -5.375 -18.516 18.609 1 95.44 211 GLU B N 1
ATOM 3600 C CA . GLU B 1 211 ? -4.074 -18.812 19.188 1 95.44 211 GLU B CA 1
ATOM 3601 C C . GLU B 1 211 ? -2.938 -18.297 18.312 1 95.44 211 GLU B C 1
ATOM 3603 O O . GLU B 1 211 ? -2.051 -17.594 18.797 1 95.44 211 GLU B O 1
ATOM 3608 N N . ASN B 1 212 ? -2.963 -18.641 17.062 1 96.5 212 ASN B N 1
ATOM 3609 C CA . ASN B 1 212 ? -1.903 -18.219 16.141 1 96.5 212 ASN B CA 1
ATOM 3610 C C . ASN B 1 212 ? -1.93 -16.719 15.898 1 96.5 212 ASN B C 1
ATOM 3612 O O . ASN B 1 212 ? -0.879 -16.078 15.773 1 96.5 212 ASN B O 1
ATOM 3616 N N . LEU B 1 213 ? -3.076 -16.141 15.789 1 94.81 213 LEU B N 1
ATOM 3617 C CA . LEU B 1 213 ? -3.18 -14.703 15.625 1 94.81 213 LEU B CA 1
ATOM 3618 C C . LEU B 1 213 ? -2.543 -13.977 16.812 1 94.81 213 LEU B C 1
ATOM 3620 O O . LEU B 1 213 ? -1.848 -12.977 16.625 1 94.81 213 LEU B O 1
ATOM 3624 N N . LYS B 1 214 ? -2.842 -14.438 18.031 1 94.06 214 LYS B N 1
ATOM 3625 C CA . LYS B 1 214 ? -2.221 -13.859 19.219 1 94.06 214 LYS B CA 1
ATOM 3626 C C . LYS B 1 214 ? -0.705 -14.031 19.188 1 94.06 214 LYS B C 1
ATOM 3628 O O . LYS B 1 214 ? 0.037 -13.094 19.5 1 94.06 214 LYS B O 1
ATOM 3633 N N . LYS B 1 215 ? -0.284 -15.164 18.812 1 95.5 215 LYS B N 1
ATOM 3634 C CA . LYS B 1 215 ? 1.138 -15.492 18.766 1 95.5 215 LYS B CA 1
ATOM 3635 C C . LYS B 1 215 ? 1.884 -14.594 17.797 1 95.5 215 LYS B C 1
ATOM 3637 O O . LYS B 1 215 ? 2.936 -14.039 18.125 1 95.5 215 LYS B O 1
ATOM 3642 N N . PHE B 1 216 ? 1.34 -14.375 16.609 1 95.12 216 PHE B N 1
ATOM 3643 C CA . PHE B 1 216 ? 2.102 -13.734 15.539 1 95.12 216 PHE B CA 1
ATOM 3644 C C . PHE B 1 216 ? 1.807 -12.242 15.477 1 95.12 216 PHE B C 1
ATOM 3646 O O . PHE B 1 216 ? 2.629 -11.461 14.992 1 95.12 216 PHE B O 1
ATOM 3653 N N . TYR B 1 217 ? 0.617 -11.805 15.93 1 93.81 217 TYR B N 1
ATOM 3654 C CA . TYR B 1 217 ? 0.248 -10.406 15.773 1 93.81 217 TYR B CA 1
ATOM 3655 C C . TYR B 1 217 ? -0.086 -9.773 17.109 1 93.81 217 TYR B C 1
ATOM 3657 O O . TYR B 1 217 ? -0.448 -8.594 17.188 1 93.81 217 TYR B O 1
ATOM 3665 N N . ASN B 1 218 ? 0.022 -10.617 18.109 1 89.12 218 ASN B N 1
ATOM 3666 C CA . ASN B 1 218 ? -0.26 -10.133 19.469 1 89.12 218 ASN B CA 1
ATOM 3667 C C . ASN B 1 218 ? -1.617 -9.445 19.547 1 89.12 218 ASN B C 1
ATOM 3669 O O . ASN B 1 218 ? -2.629 -10 19.109 1 89.12 218 ASN B O 1
ATOM 3673 N N . ASN B 1 219 ? -1.722 -8.258 20.047 1 88.06 219 ASN B N 1
ATOM 3674 C CA . ASN B 1 219 ? -2.998 -7.57 20.219 1 88.06 219 ASN B CA 1
ATOM 3675 C C . ASN B 1 219 ? -3.225 -6.516 19.156 1 88.06 219 ASN B C 1
ATOM 3677 O O . ASN B 1 219 ? -4.055 -5.617 19.312 1 88.06 219 ASN B O 1
ATOM 3681 N N . SER B 1 220 ? -2.627 -6.82 18.094 1 92.25 220 SER B N 1
ATOM 3682 C CA . SER B 1 220 ? -2.729 -5.789 17.062 1 92.25 220 SER B CA 1
ATOM 3683 C C . SER B 1 220 ? -3.885 -6.07 16.109 1 92.25 220 SER B C 1
ATOM 3685 O O . SER B 1 220 ? -4.289 -5.195 15.344 1 92.25 220 SER B O 1
ATOM 3687 N N . ILE B 1 221 ? -4.422 -7.301 16.172 1 93.81 221 ILE B N 1
ATOM 3688 C CA . ILE B 1 221 ? -5.469 -7.699 15.234 1 93.81 221 ILE B CA 1
ATOM 3689 C C . ILE B 1 221 ? -6.648 -8.289 16 1 93.81 221 ILE B C 1
ATOM 3691 O O . ILE B 1 221 ? -6.461 -8.891 17.062 1 93.81 221 ILE B O 1
ATOM 3695 N N . ILE B 1 222 ? -7.797 -8.094 15.445 1 91.75 222 ILE B N 1
ATOM 3696 C CA . ILE B 1 222 ? -9.016 -8.664 16 1 91.75 222 ILE B CA 1
ATOM 3697 C C . ILE B 1 222 ? -9.805 -9.367 14.898 1 91.75 222 ILE B C 1
ATOM 3699 O O . ILE B 1 222 ? -9.914 -8.852 13.781 1 91.75 222 ILE B O 1
ATOM 3703 N N . LYS B 1 223 ? -10.281 -10.516 15.266 1 93.5 223 LYS B N 1
ATOM 3704 C CA . LYS B 1 223 ? -11.164 -11.227 14.352 1 93.5 223 LYS B CA 1
ATOM 3705 C C . LYS B 1 223 ? -12.633 -10.984 14.695 1 93.5 223 LYS B C 1
ATOM 3707 O O . LYS B 1 223 ? -13.062 -11.266 15.812 1 93.5 223 LYS B O 1
ATOM 3712 N N . ILE B 1 224 ? -13.305 -10.336 13.82 1 92.19 224 ILE B N 1
ATOM 3713 C CA . ILE B 1 224 ? -14.727 -10.086 13.977 1 92.19 224 ILE B CA 1
ATOM 3714 C C . ILE B 1 224 ? -15.508 -10.82 12.891 1 92.19 224 ILE B C 1
ATOM 3716 O O . ILE B 1 224 ? -15.43 -10.461 11.711 1 92.19 224 ILE B O 1
ATOM 3720 N N . ASN B 1 225 ? -16.25 -11.867 13.328 1 88.94 225 ASN B N 1
ATOM 3721 C CA . ASN B 1 225 ? -16.859 -12.781 12.375 1 88.94 225 ASN B CA 1
ATOM 3722 C C . ASN B 1 225 ? -15.82 -13.367 11.422 1 88.94 225 ASN B C 1
ATOM 3724 O O . ASN B 1 225 ? -14.836 -13.977 11.859 1 88.94 225 ASN B O 1
ATOM 3728 N N . GLU B 1 226 ? -15.758 -13.195 10.25 1 91.44 226 GLU B N 1
ATOM 3729 C CA . GLU B 1 226 ? -14.812 -13.766 9.297 1 91.44 226 GLU B CA 1
ATOM 3730 C C . GLU B 1 226 ? -13.883 -12.703 8.727 1 91.44 226 GLU B C 1
ATOM 3732 O O . GLU B 1 226 ? -13.211 -12.93 7.719 1 91.44 226 GLU B O 1
ATOM 3737 N N . HIS B 1 227 ? -13.875 -11.617 9.508 1 94.38 227 HIS B N 1
ATOM 3738 C CA . HIS B 1 227 ? -13.023 -10.531 9.047 1 94.38 227 HIS B CA 1
ATOM 3739 C C . HIS B 1 227 ? -11.922 -10.219 10.055 1 94.38 227 HIS B C 1
ATOM 3741 O O . HIS B 1 227 ? -12.109 -10.406 11.258 1 94.38 227 HIS B O 1
ATOM 3747 N N . LEU B 1 228 ? -10.812 -9.805 9.562 1 94.06 228 LEU B N 1
ATOM 3748 C CA . LEU B 1 228 ? -9.68 -9.398 10.383 1 94.06 228 LEU B CA 1
ATOM 3749 C C . LEU B 1 228 ? -9.453 -7.891 10.289 1 94.06 228 LEU B C 1
ATOM 3751 O O . LEU B 1 228 ? -9.352 -7.34 9.195 1 94.06 228 LEU B O 1
ATOM 3755 N N . VAL B 1 229 ? -9.406 -7.25 11.438 1 93.88 229 VAL B N 1
ATOM 3756 C CA . VAL B 1 229 ? -9.219 -5.805 11.469 1 93.88 229 VAL B CA 1
ATOM 3757 C C . VAL B 1 229 ? -8.117 -5.449 12.461 1 93.88 229 VAL B C 1
ATOM 3759 O O . VAL B 1 229 ? -7.836 -6.211 13.391 1 93.88 229 VAL B O 1
ATOM 3762 N N . VAL B 1 230 ? -7.426 -4.371 12.18 1 92.94 230 VAL B N 1
ATOM 3763 C CA . VAL B 1 230 ? -6.426 -3.869 13.117 1 92.94 230 VAL B CA 1
ATOM 3764 C C . VAL B 1 230 ? -7.109 -3.398 14.398 1 92.94 230 VAL B C 1
ATOM 3766 O O . VAL B 1 230 ? -8.156 -2.75 14.352 1 92.94 230 VAL B O 1
ATOM 3769 N N . ASN B 1 231 ? -6.543 -3.715 15.508 1 92.25 231 ASN B N 1
ATOM 3770 C CA . ASN B 1 231 ? -7.074 -3.287 16.797 1 92.25 231 ASN B CA 1
ATOM 3771 C C . ASN B 1 231 ? -6.754 -1.822 17.078 1 92.25 231 ASN B C 1
ATOM 3773 O O . ASN B 1 231 ? -5.855 -1.519 17.859 1 92.25 231 ASN B O 1
ATOM 3777 N N . LEU B 1 232 ? -7.465 -0.982 16.469 1 90.56 232 LEU B N 1
ATOM 3778 C CA . LEU B 1 232 ? -7.25 0.457 16.578 1 90.56 232 LEU B CA 1
ATOM 3779 C C . LEU B 1 232 ? -7.988 1.025 17.781 1 90.56 232 LEU B C 1
ATOM 3781 O O . LEU B 1 232 ? -9.008 0.478 18.203 1 90.56 232 LEU B O 1
#

Sequence (464 aa):
MLEINNYTSSILKDISFHIKENENLIILGHNGAGKSTLAKVLSNLIENSSVKIFNQNLENISDKQRATLINYIPPKFEIFDEYITLREFLELSCIAYVDNEKIDKVIELLNLKKLENKYCTTFSSGEKQLLLLGSSIMHDAQITIFDELTANLDISRIKEVFDIFKSDFLKQKIIITHNLDLAHALKYKILYMDSGKIEFFGENDEFFSNENLKKFYNNSIIKINEHLVVNLMLEINNYTSSILKDISFHIKENENLIILGHNGAGKSTLAKVLSNLIENSSVKIFNQNLENISDKQRATLINYIPPKFEIFDEYITLREFLELSCIAYVDNEKIDKVIELLNLKKLENKYCTTFSSGEKQLLLLGSSIMHDAQITIFDELTANLDISRIKEVFDIFKSDFLKQKIIITHNLDLAHALKYKILYMDSGKIEFFGENDEFFSNENLKKFYNNSIIKINEHLVVNL

InterPro domains:
  IPR003439 ABC transporter-like, ATP-binding domain [PF00005] (12-151)
  IPR003439 ABC transporter-like, ATP-binding domain [PS50893] (2-220)
  IPR003593 AAA+ ATPase domain [SM00382] (21-197)
  IPR017871 ABC transporter-like, conserved site [PS00211] (123-137)
  IPR027417 P-loop containing nucleoside triphosphate hydrolase [G3DSA:3.40.50.300] (2-230)
  IPR027417 P-loop containing nucleoside triphosphate hydrolase [SSF52540] (10-213)
  IPR051782 ABC Transporter Superfamily, Various Functions [PTHR42939] (8-219)

Organism: Arcobacter nitrofigilis (strain ATCC 33309 / DSM 7299 / CCUG 15893 / LMG 7604 / NCTC 12251 / CI) (NCBI:txid572480)

Secondary structure (DSSP, 8-state):
-EEEEEE--SS--SEEEEE-TT--EEEEE-TTSSHHHHHHHHTTSS--SSEEETTEEGGGS-HHHHHHHEEEE-SS---S-TT-BHHHHHHHT-SS---HHHHHHHHHHTT-GGGTTSBGGGS-HHHHHHHHHHHHHHH--SEEEEESTTTT--HHHHHHHHHHHHSSSSSEEEEE-S-HHHHHHHT-EEEEEETTEEEEEE-HHHHTSHHHHHHHHGGGEEEETTEEEE--/-EEEEEE--SS--SEEEEE-TT--EEEEE-TTSSHHHHHHHHTTSS--SSEEETTEEGGGS-HHHHHHHEEEE-SS---S-TT-BHHHHHHHT-SS---HHHHHHHHHHTT-GGGTTSBGGGS-HHHHHHHHHHHHHHH--SEEEEESTTTT--HHHHHHHHHHHHSSSSSEEEEE-S-HHHHHHHT-EEEEEETTEEEEEE-HHHHTSHHHHHHHHGGGEEEETTEEEE--

Radius of gyration: 22.79 Å; Cα contacts (8 Å, |Δi|>4): 883; chains: 2; bounding box: 51×67×52 Å

pLDDT: mean 93.78, std 4.9, range [65.69, 98.81]

Solvent-accessible surface area (backbone atoms only — not comparable to full-atom values): 24952 Å² total; per-residue (Å²): 64,43,37,35,53,68,38,66,58,98,61,35,45,64,39,63,54,71,41,55,69,80,48,37,37,33,42,37,52,53,72,75,14,36,64,69,58,48,51,31,41,75,64,48,75,40,79,55,82,40,37,27,49,71,87,35,49,60,69,78,47,53,70,69,58,44,47,48,45,40,40,80,43,64,63,63,81,79,75,86,62,73,75,43,25,42,53,54,51,40,48,67,34,30,75,85,66,76,50,68,68,60,49,54,50,46,32,55,74,66,69,39,62,95,44,38,84,36,41,52,74,76,47,41,74,38,54,38,41,51,47,52,52,44,27,49,45,51,34,58,21,51,29,37,35,32,38,36,59,59,51,69,42,30,59,66,53,45,46,51,51,52,53,47,70,72,40,82,67,50,70,22,41,35,39,31,50,67,52,57,34,60,54,58,66,68,59,32,33,35,37,32,30,50,82,16,26,76,76,43,74,47,50,36,70,64,52,71,27,71,68,45,40,40,70,77,48,44,79,34,53,41,75,57,90,87,37,53,43,70,54,120,63,44,36,34,52,67,36,68,58,98,61,36,46,64,40,62,56,71,40,52,70,81,49,37,37,34,41,37,53,53,73,75,14,38,64,69,60,49,51,31,41,76,62,47,76,40,78,57,85,39,37,25,50,70,88,35,49,61,70,78,48,54,69,69,59,44,47,46,45,40,38,81,42,65,64,62,82,79,74,86,63,72,73,42,25,42,52,55,52,41,46,68,34,30,74,84,66,76,51,67,68,58,51,52,48,46,33,55,74,67,70,38,62,95,43,37,84,35,42,52,74,75,48,42,73,36,54,38,40,50,47,52,53,46,25,50,44,51,35,57,21,50,29,35,35,33,39,35,60,61,51,68,40,28,62,66,54,44,46,51,49,52,53,46,70,74,40,81,67,49,70,22,41,35,38,34,48,68,54,58,36,61,54,59,67,67,60,32,33,35,36,33,30,50,82,16,25,76,77,43,74,46,52,35,69,63,53,70,28,71,68,45,38,38,71,76,48,44,77,33,54,40,76,56,89,86,37,52,42,70,56,118